Protein AF-A0A3R8THS5-F1 (afdb_monomer_lite)

Structure (mmCIF, N/CA/C/O backbone):
data_AF-A0A3R8THS5-F1
#
_entry.id   AF-A0A3R8THS5-F1
#
loop_
_atom_site.group_PDB
_atom_site.id
_atom_site.type_symbol
_atom_site.label_atom_id
_atom_site.label_alt_id
_atom_site.label_comp_id
_atom_site.label_asym_id
_atom_site.label_entity_id
_atom_site.label_seq_id
_atom_site.pdbx_PDB_ins_code
_atom_site.Cartn_x
_atom_site.Cartn_y
_atom_site.Cartn_z
_atom_site.occupancy
_atom_site.B_iso_or_equiv
_atom_site.auth_seq_id
_atom_site.auth_comp_id
_atom_site.auth_asym_id
_atom_site.auth_atom_id
_atom_site.pdbx_PDB_model_num
ATOM 1 N N . MET A 1 1 ? 4.948 14.367 -8.251 1.00 75.12 1 MET A N 1
ATOM 2 C CA . MET A 1 1 ? 4.072 13.869 -7.174 1.00 75.12 1 MET A CA 1
ATOM 3 C C . MET A 1 1 ? 3.277 15.047 -6.648 1.00 75.12 1 MET A C 1
ATOM 5 O O . MET A 1 1 ? 3.868 16.103 -6.444 1.00 75.12 1 MET A O 1
ATOM 9 N N . GLY A 1 2 ? 1.966 14.898 -6.484 1.00 84.50 2 GLY A N 1
ATOM 10 C CA . GLY A 1 2 ? 1.091 15.963 -5.989 1.00 84.50 2 GLY A CA 1
ATOM 11 C C . GLY A 1 2 ? 0.218 15.488 -4.833 1.00 84.50 2 GLY A C 1
ATOM 12 O O . GLY A 1 2 ? -0.309 14.379 -4.883 1.00 84.50 2 GLY A O 1
ATOM 13 N N . THR A 1 3 ? 0.039 16.334 -3.819 1.00 92.12 3 THR A N 1
ATOM 14 C CA . THR A 1 3 ? -0.911 16.104 -2.723 1.00 92.12 3 THR A CA 1
ATOM 15 C C . THR A 1 3 ? -2.164 16.939 -2.977 1.00 92.12 3 THR A C 1
ATOM 17 O O . THR A 1 3 ? -2.067 18.157 -3.118 1.00 92.12 3 THR A O 1
ATOM 20 N N . GLN A 1 4 ? -3.339 16.312 -3.008 1.00 93.44 4 GLN A N 1
ATOM 21 C CA . GLN A 1 4 ? -4.624 16.999 -3.184 1.00 93.44 4 GLN A CA 1
ATOM 22 C C . GLN A 1 4 ? -5.494 16.853 -1.936 1.00 93.44 4 GLN A C 1
ATOM 24 O O . GLN A 1 4 ? -5.476 15.814 -1.273 1.00 93.44 4 GLN A O 1
ATOM 29 N N . VAL A 1 5 ? -6.267 17.890 -1.610 1.00 95.19 5 VAL A N 1
ATOM 30 C CA . VAL A 1 5 ? -7.345 17.780 -0.618 1.00 95.19 5 VAL A CA 1
ATOM 31 C C . VAL A 1 5 ? -8.417 16.852 -1.179 1.00 95.19 5 VAL A C 1
ATOM 33 O O . VAL A 1 5 ? -8.785 16.981 -2.344 1.00 95.19 5 VAL A O 1
ATOM 36 N N . PHE A 1 6 ? -8.902 15.918 -0.366 1.00 95.62 6 PHE A N 1
ATOM 37 C CA . PHE A 1 6 ? -9.943 14.986 -0.778 1.00 95.62 6 PHE A CA 1
ATOM 38 C C . PHE A 1 6 ? -10.974 14.852 0.334 1.00 95.62 6 PHE A C 1
ATOM 40 O O . PHE A 1 6 ? -10.706 14.208 1.341 1.00 95.62 6 PHE A O 1
ATOM 47 N N . GLU A 1 7 ? -12.135 15.471 0.175 1.00 96.19 7 GLU A N 1
ATOM 48 C CA . GLU A 1 7 ? -13.221 15.361 1.147 1.00 96.19 7 GLU A CA 1
ATOM 49 C C . GLU A 1 7 ? -14.286 14.384 0.670 1.00 96.19 7 GLU A C 1
ATOM 51 O O . GLU A 1 7 ? -14.555 14.273 -0.529 1.00 96.19 7 GLU A O 1
ATOM 56 N N . PHE A 1 8 ? -14.911 13.693 1.613 1.00 96.25 8 PHE A N 1
ATOM 57 C CA . PHE A 1 8 ? -15.973 12.740 1.326 1.00 96.25 8 PHE A CA 1
ATOM 58 C C . PHE A 1 8 ? -16.891 12.577 2.528 1.00 96.25 8 PHE A C 1
ATOM 60 O O . PHE A 1 8 ? -16.524 12.917 3.647 1.00 96.25 8 PHE A O 1
ATOM 67 N N . ASP A 1 9 ? -18.086 12.056 2.292 1.00 95.00 9 ASP A N 1
ATOM 68 C CA . ASP A 1 9 ? -19.040 11.801 3.365 1.00 95.00 9 ASP A CA 1
ATOM 69 C C . ASP A 1 9 ? -18.759 10.419 3.976 1.00 95.00 9 ASP A C 1
ATOM 71 O O . ASP A 1 9 ? -18.585 9.430 3.252 1.00 95.00 9 ASP A O 1
ATOM 75 N N . GLY A 1 10 ? -18.677 10.380 5.303 1.00 89.25 10 GLY A N 1
ATOM 76 C CA . GLY A 1 10 ? -18.561 9.185 6.127 1.00 89.25 10 GLY A CA 1
ATOM 77 C C . GLY A 1 10 ? -19.866 8.395 6.181 1.00 89.25 10 GLY A C 1
ATOM 78 O O . GLY A 1 10 ? -20.860 8.730 5.530 1.00 89.25 10 GLY A O 1
ATOM 79 N N . ALA A 1 11 ? -19.863 7.305 6.944 1.00 79.44 11 ALA A N 1
ATOM 80 C CA . ALA A 1 11 ? -20.981 6.362 6.950 1.00 79.44 11 ALA A CA 1
ATOM 81 C C . ALA A 1 11 ? -22.287 6.932 7.536 1.00 79.44 11 ALA A C 1
ATOM 83 O O . ALA A 1 11 ? -23.365 6.479 7.155 1.00 79.44 11 ALA A O 1
ATOM 84 N N . GLU A 1 12 ? -22.193 7.937 8.403 1.00 80.69 12 GLU A N 1
ATOM 85 C CA . GLU A 1 12 ? -23.316 8.565 9.111 1.00 80.69 12 GLU A CA 1
ATOM 86 C C . GLU A 1 12 ? -23.582 10.001 8.610 1.00 80.69 12 GLU A C 1
ATOM 88 O O . GLU A 1 12 ? -24.321 10.765 9.226 1.00 80.69 12 GLU A O 1
ATOM 93 N N . GLY A 1 13 ? -23.012 10.376 7.455 1.00 82.19 13 GLY A N 1
ATOM 94 C CA . GLY A 1 13 ? -23.199 11.687 6.821 1.00 82.19 13 GLY A CA 1
ATOM 95 C C . GLY A 1 13 ? -22.235 12.785 7.288 1.00 82.19 13 GLY A C 1
ATOM 96 O O . GLY A 1 13 ? -22.280 13.896 6.762 1.00 82.19 13 GLY A O 1
ATOM 97 N N . GLN A 1 14 ? -21.339 12.481 8.225 1.00 89.12 14 GLN A N 1
ATOM 98 C CA . GLN A 1 14 ? -20.244 13.351 8.646 1.00 89.12 14 GLN A CA 1
ATOM 99 C C . GLN A 1 14 ? -19.266 13.612 7.497 1.00 89.12 14 GLN A C 1
ATOM 101 O O . GLN A 1 14 ? -18.911 12.708 6.742 1.00 89.12 14 GLN A O 1
ATOM 106 N N . ARG A 1 15 ? -18.777 14.844 7.366 1.00 94.00 15 ARG A N 1
ATOM 107 C CA . ARG A 1 15 ? -17.738 15.173 6.386 1.00 94.00 15 ARG A CA 1
ATOM 108 C C . ARG A 1 15 ? -16.366 14.720 6.879 1.00 94.00 15 ARG A C 1
ATOM 110 O O . ARG A 1 15 ? -15.899 15.200 7.908 1.00 94.00 15 ARG A O 1
ATOM 117 N N . LEU A 1 16 ? -15.700 13.859 6.118 1.00 93.38 16 LEU A N 1
ATOM 118 C CA . LEU A 1 16 ? -14.355 13.367 6.406 1.00 93.38 16 LEU A CA 1
ATOM 119 C C . LEU A 1 16 ? -13.303 14.039 5.525 1.00 93.38 16 LEU A C 1
ATOM 121 O O . LEU A 1 16 ? -13.487 14.225 4.317 1.00 93.38 16 LEU A O 1
ATOM 125 N N . ALA A 1 17 ? -12.176 14.387 6.141 1.00 93.75 17 ALA A N 1
ATOM 126 C CA . ALA A 1 17 ? -11.113 15.152 5.513 1.00 93.75 17 ALA A CA 1
ATOM 127 C C . ALA A 1 17 ? -9.909 14.272 5.156 1.00 93.75 17 ALA A C 1
ATOM 129 O O . ALA A 1 17 ? -9.152 13.816 6.012 1.00 93.75 17 ALA A O 1
ATOM 130 N N . GLY A 1 18 ? -9.658 14.119 3.860 1.00 94.50 18 GLY A N 1
ATOM 131 C CA . GLY A 1 18 ? -8.563 13.335 3.306 1.00 94.50 18 GLY A CA 1
ATOM 132 C C . GLY A 1 18 ? -7.492 14.128 2.562 1.00 94.50 18 GLY A C 1
ATOM 133 O O . GLY A 1 18 ? -7.590 15.331 2.275 1.00 94.50 18 GLY A O 1
ATOM 134 N N . ARG A 1 19 ? -6.420 13.406 2.250 1.00 95.31 19 ARG A N 1
ATOM 135 C CA . ARG A 1 19 ? -5.318 13.814 1.384 1.00 95.31 19 ARG A CA 1
ATOM 136 C C . ARG A 1 19 ? -5.025 12.680 0.411 1.00 95.31 19 ARG A C 1
ATOM 138 O O . ARG A 1 19 ? -4.746 11.559 0.830 1.00 95.31 19 ARG A O 1
ATOM 145 N N . LEU A 1 20 ? -5.092 12.991 -0.877 1.00 96.62 20 LEU A N 1
ATOM 146 C CA . LEU A 1 20 ? -4.788 12.062 -1.955 1.00 96.62 20 LEU A CA 1
ATOM 147 C C . LEU A 1 20 ? -3.403 12.380 -2.513 1.00 96.62 20 LEU A C 1
ATOM 149 O O . LEU A 1 20 ? -3.210 13.405 -3.170 1.00 96.62 20 LEU A O 1
ATOM 153 N N . GLU A 1 21 ? -2.445 11.508 -2.222 1.00 95.94 21 GLU A N 1
ATOM 154 C CA . GLU A 1 21 ? -1.113 11.536 -2.815 1.00 95.94 21 GLU A CA 1
ATOM 155 C C . GLU A 1 21 ? -1.185 10.902 -4.211 1.00 95.94 21 GLU A C 1
ATOM 157 O O . GLU A 1 21 ? -1.726 9.808 -4.385 1.00 95.94 21 GLU A O 1
ATOM 162 N N . THR A 1 22 ? -0.668 11.603 -5.219 1.00 92.44 22 THR A N 1
ATOM 163 C CA . THR A 1 22 ? -0.683 11.165 -6.621 1.00 92.44 22 THR A CA 1
ATOM 164 C C . THR A 1 22 ? 0.738 11.075 -7.182 1.00 92.44 22 THR A C 1
ATOM 166 O O . THR A 1 22 ? 1.523 12.017 -6.994 1.00 92.44 22 THR A O 1
ATOM 169 N N . PRO A 1 23 ? 1.087 9.972 -7.873 1.00 90.12 23 PRO A N 1
ATOM 170 C CA . PRO A 1 23 ? 2.376 9.831 -8.544 1.00 90.12 23 PRO A CA 1
ATOM 171 C C . PRO A 1 23 ? 2.573 10.886 -9.639 1.00 90.12 23 PRO A C 1
ATOM 173 O O . PRO A 1 23 ? 1.633 11.549 -10.072 1.00 90.12 23 PRO A O 1
ATOM 176 N N . SER A 1 24 ? 3.820 11.079 -10.081 1.00 81.25 24 SER A N 1
ATOM 177 C CA . SER A 1 24 ? 4.132 12.001 -11.190 1.00 81.25 24 SER A CA 1
ATOM 178 C C . SER A 1 24 ? 3.614 11.504 -12.549 1.00 81.25 24 SER A C 1
ATOM 180 O O . SER A 1 24 ? 3.371 12.320 -13.431 1.00 81.25 24 SER A O 1
ATOM 182 N N . GLY A 1 25 ? 3.465 10.187 -12.717 1.00 81.25 25 GLY A N 1
ATOM 183 C CA . GLY A 1 25 ? 2.897 9.544 -13.905 1.00 81.25 25 GLY A CA 1
ATOM 184 C C . GLY A 1 25 ? 1.557 8.856 -13.614 1.00 81.25 25 GLY A C 1
ATOM 185 O O . GLY A 1 25 ? 1.025 8.999 -12.511 1.00 81.25 25 GLY A O 1
ATOM 186 N N . PRO A 1 26 ? 1.001 8.102 -14.579 1.00 82.12 26 PRO A N 1
ATOM 187 C CA . PRO A 1 26 ? -0.208 7.314 -14.360 1.00 82.12 26 PRO A CA 1
ATOM 188 C C . PRO A 1 26 ? -0.026 6.342 -13.182 1.00 82.12 26 PRO A C 1
ATOM 190 O O . PRO A 1 26 ? 0.968 5.613 -13.161 1.00 82.12 26 PRO A O 1
ATOM 193 N N . PRO A 1 27 ? -0.947 6.314 -12.202 1.00 86.88 27 PRO A N 1
ATOM 194 C CA . PRO A 1 27 ? -0.834 5.402 -11.073 1.00 86.88 27 PRO A CA 1
ATOM 195 C C . PRO A 1 27 ? -1.004 3.944 -11.517 1.00 86.88 27 PRO A C 1
ATOM 197 O O . PRO A 1 27 ? -1.929 3.629 -12.266 1.00 86.88 27 PRO A O 1
ATOM 200 N N . SER A 1 28 ? -0.163 3.044 -10.999 1.00 84.12 28 SER A N 1
ATOM 201 C CA . SER A 1 28 ? -0.293 1.586 -11.187 1.00 84.12 28 SER A CA 1
ATOM 202 C C . SER A 1 28 ? -1.536 1.020 -10.483 1.00 84.12 28 SER A C 1
ATOM 204 O O . SER A 1 28 ? -2.087 -0.013 -10.869 1.00 84.12 28 SER A O 1
ATOM 206 N N . GLY A 1 29 ? -2.017 1.735 -9.468 1.00 91.06 29 GLY A N 1
ATOM 207 C CA . GLY A 1 29 ? -3.234 1.459 -8.726 1.00 91.06 29 GLY A CA 1
ATOM 208 C C . GLY A 1 29 ? -3.485 2.536 -7.675 1.00 91.06 29 GLY A C 1
ATOM 209 O O . GLY A 1 29 ? -2.673 3.443 -7.487 1.00 91.06 29 GLY A O 1
ATOM 210 N N . HIS A 1 30 ? -4.622 2.431 -6.991 1.00 96.44 30 HIS A N 1
ATOM 211 C CA . HIS A 1 30 ? -4.938 3.280 -5.846 1.00 96.44 30 HIS A CA 1
ATOM 212 C C . HIS A 1 30 ? -5.054 2.451 -4.567 1.00 96.44 30 HIS A C 1
ATOM 214 O O . HIS A 1 30 ? -5.493 1.296 -4.604 1.00 96.44 30 HIS A O 1
ATOM 220 N N . ALA A 1 31 ? -4.703 3.066 -3.443 1.00 97.69 31 ALA A N 1
ATOM 221 C CA . ALA A 1 31 ? -4.812 2.507 -2.111 1.00 97.69 31 ALA A CA 1
ATOM 222 C C . ALA A 1 31 ? -5.582 3.443 -1.175 1.00 97.69 31 ALA A C 1
ATOM 224 O O . ALA A 1 31 ? -5.485 4.668 -1.280 1.00 97.69 31 ALA A O 1
ATOM 225 N N . VAL A 1 32 ? -6.314 2.857 -0.228 1.00 98.06 32 VAL A N 1
ATOM 226 C CA . VAL A 1 32 ? -6.750 3.564 0.984 1.00 98.06 32 VAL A CA 1
ATOM 227 C C . VAL A 1 32 ? -5.778 3.209 2.096 1.00 98.06 32 VAL A C 1
ATOM 229 O O . VAL A 1 32 ? -5.516 2.027 2.319 1.00 98.06 32 VAL A O 1
ATOM 232 N N . PHE A 1 33 ? -5.261 4.223 2.785 1.00 97.25 33 PHE A N 1
ATOM 233 C CA . PHE A 1 33 ? -4.382 4.058 3.931 1.00 97.25 33 PHE A CA 1
ATOM 234 C C . PHE A 1 33 ? -5.059 4.553 5.216 1.00 97.25 33 PHE A C 1
ATOM 236 O O . PHE A 1 33 ? -5.195 5.757 5.437 1.00 97.25 33 PHE A O 1
ATOM 243 N N . ALA A 1 34 ? -5.470 3.600 6.052 1.00 94.25 34 ALA A N 1
ATOM 244 C CA . ALA A 1 34 ? -6.013 3.813 7.389 1.00 94.25 34 ALA A CA 1
ATOM 245 C C . ALA A 1 34 ? -4.874 3.898 8.421 1.00 94.25 34 ALA A C 1
ATOM 247 O O . ALA A 1 34 ? -4.152 2.923 8.634 1.00 94.25 34 ALA A O 1
ATOM 248 N N . HIS A 1 35 ? -4.688 5.057 9.050 1.00 86.31 35 HIS A N 1
ATOM 249 C CA . HIS A 1 35 ? -3.618 5.274 10.034 1.00 86.31 35 HIS A CA 1
ATOM 250 C C . HIS A 1 35 ? -4.013 4.832 11.459 1.00 86.31 35 HIS A C 1
ATOM 252 O O . HIS A 1 35 ? -5.103 4.303 11.674 1.00 86.31 35 HIS A O 1
ATOM 258 N N . CYS A 1 36 ? -3.125 5.057 12.437 1.00 72.75 36 CYS A N 1
ATOM 259 C CA . CYS A 1 36 ? -3.335 4.659 13.832 1.00 72.75 36 CYS A CA 1
ATOM 260 C C . CYS A 1 36 ? -4.495 5.409 14.521 1.00 72.75 36 CYS A C 1
ATOM 262 O O . CYS A 1 36 ? -4.813 6.536 14.145 1.00 72.75 36 CYS A O 1
ATOM 264 N N . PHE A 1 37 ? -5.089 4.785 15.545 1.00 58.41 37 PHE A N 1
ATOM 265 C CA . PHE A 1 37 ? -6.264 5.263 16.296 1.00 58.41 37 PHE A CA 1
ATOM 266 C C . PHE A 1 37 ? -6.086 6.632 16.964 1.00 58.41 37 PHE A C 1
ATOM 268 O O . PHE A 1 37 ? -6.987 7.459 16.929 1.00 58.41 37 PHE A O 1
ATOM 275 N N . SER A 1 38 ? -4.913 6.874 17.550 1.00 54.25 38 SER A N 1
ATOM 276 C CA . SER A 1 38 ? -4.548 8.146 18.187 1.00 54.25 38 SER A CA 1
ATOM 277 C C . SER A 1 38 ? -3.729 9.054 17.268 1.00 54.25 38 SER A C 1
ATOM 279 O O . SER A 1 38 ? -3.171 10.053 17.710 1.00 54.25 38 SER A O 1
ATOM 281 N N . CYS A 1 39 ? -3.558 8.654 16.010 1.00 61.59 39 CYS A N 1
ATOM 282 C CA . CYS A 1 39 ? -2.855 9.430 15.006 1.00 61.59 39 CYS A CA 1
ATOM 283 C C . CYS A 1 39 ? -3.878 10.219 14.210 1.00 61.59 39 CYS A C 1
ATOM 285 O O . CYS A 1 39 ? -5.024 9.809 14.073 1.00 61.59 39 CYS A O 1
ATOM 287 N N . SER A 1 40 ? -3.425 11.288 13.579 1.00 55.91 40 SER A N 1
ATOM 288 C CA . SER A 1 40 ? -4.154 11.910 12.485 1.00 55.91 40 SER A CA 1
ATOM 289 C C . SER A 1 40 ? -3.536 11.570 11.133 1.00 55.91 40 SER A C 1
ATOM 291 O O . SER A 1 40 ? -2.427 11.011 11.045 1.00 55.91 40 SER A O 1
ATOM 293 N N . LYS A 1 41 ? -4.184 12.010 10.048 1.00 50.81 41 LYS A N 1
ATOM 294 C CA . LYS A 1 41 ? -3.614 11.964 8.695 1.00 50.81 41 LYS A CA 1
ATOM 295 C C . LYS A 1 41 ? -2.289 12.712 8.608 1.00 50.81 41 LYS A C 1
ATOM 297 O O . LYS A 1 41 ? -1.548 12.503 7.647 1.00 50.81 41 LYS A O 1
ATOM 302 N N . SER A 1 42 ? -2.016 13.602 9.559 1.00 57.06 42 SER A N 1
ATOM 303 C CA . SER A 1 42 ? -0.807 14.414 9.660 1.00 57.06 42 SER A CA 1
ATOM 304 C C . SER A 1 42 ? 0.331 13.700 10.403 1.00 57.06 42 SER A C 1
ATOM 306 O O . SER A 1 42 ? 1.441 14.230 10.458 1.00 57.06 42 SER A O 1
ATOM 308 N N . SER A 1 43 ? 0.102 12.488 10.929 1.00 76.56 43 SER A N 1
ATOM 309 C CA . SER A 1 43 ? 1.153 11.690 11.568 1.00 76.56 43 SER A CA 1
ATOM 310 C C . SER A 1 43 ? 2.317 11.418 10.611 1.00 76.56 43 SER A C 1
ATOM 312 O O . SER A 1 43 ? 2.134 11.177 9.413 1.00 76.56 43 SER A O 1
ATOM 314 N N . ARG A 1 44 ? 3.546 11.452 11.147 1.00 81.19 44 ARG A N 1
ATOM 315 C CA . ARG A 1 44 ? 4.773 11.267 10.354 1.00 81.19 44 ARG A CA 1
ATOM 316 C C . ARG A 1 44 ? 4.747 9.951 9.583 1.00 81.19 44 ARG A C 1
ATOM 318 O O . ARG A 1 44 ? 5.023 9.967 8.388 1.00 81.19 44 ARG A O 1
ATOM 325 N N . ALA A 1 45 ? 4.337 8.864 10.238 1.00 80.44 45 ALA A N 1
ATOM 326 C CA . ALA A 1 45 ? 4.171 7.546 9.630 1.00 80.44 45 ALA A CA 1
ATOM 327 C C . ALA A 1 45 ? 3.240 7.600 8.410 1.00 80.44 45 ALA A C 1
ATOM 329 O O . ALA A 1 45 ? 3.630 7.236 7.300 1.00 80.44 45 ALA A O 1
ATOM 330 N N . ALA A 1 46 ? 2.023 8.129 8.600 1.00 86.00 46 ALA A N 1
ATOM 331 C CA . ALA A 1 46 ? 1.007 8.183 7.557 1.00 86.00 46 ALA A CA 1
ATOM 332 C C . ALA A 1 46 ? 1.465 9.030 6.365 1.00 86.00 46 ALA A C 1
ATOM 334 O O . ALA A 1 46 ? 1.318 8.625 5.210 1.00 86.00 46 ALA A O 1
ATOM 335 N N . VAL A 1 47 ? 2.060 10.197 6.630 1.00 88.62 47 VAL A N 1
ATOM 336 C CA . VAL A 1 47 ? 2.565 11.101 5.590 1.00 88.62 47 VAL A CA 1
ATOM 337 C C . VAL A 1 47 ? 3.762 10.498 4.856 1.00 88.62 47 VAL A C 1
ATOM 339 O O . VAL A 1 47 ? 3.817 10.574 3.631 1.00 88.62 47 VAL A O 1
ATOM 342 N N . TYR A 1 48 ? 4.726 9.912 5.564 1.00 91.12 48 TYR A N 1
ATOM 343 C CA . TYR A 1 48 ? 5.931 9.372 4.936 1.00 91.12 48 TYR A CA 1
ATOM 344 C C . TYR A 1 48 ? 5.632 8.126 4.113 1.00 91.12 48 TYR A C 1
ATOM 346 O O . TYR A 1 48 ? 6.046 8.075 2.958 1.00 91.12 48 TYR A O 1
ATOM 354 N N . VAL A 1 49 ? 4.859 7.179 4.648 1.00 93.38 49 VAL A N 1
ATOM 355 C CA . VAL A 1 49 ? 4.498 5.958 3.915 1.00 93.38 49 VAL A CA 1
ATOM 356 C C . VAL A 1 49 ? 3.614 6.292 2.710 1.00 93.38 49 VAL A C 1
ATOM 358 O O . VAL A 1 49 ? 3.891 5.812 1.616 1.00 93.38 49 VAL A O 1
ATOM 361 N N . SER A 1 50 ? 2.611 7.173 2.844 1.00 93.81 50 SER A N 1
ATOM 362 C CA . SER A 1 50 ? 1.754 7.553 1.701 1.00 93.81 50 SER A CA 1
ATOM 363 C C . SER A 1 50 ? 2.525 8.246 0.575 1.00 93.81 50 SER A C 1
ATOM 365 O O . SER A 1 50 ? 2.319 7.931 -0.596 1.00 93.81 50 SER A O 1
ATOM 367 N N . ARG A 1 51 ? 3.443 9.159 0.909 1.00 93.44 51 ARG A N 1
ATOM 368 C CA . ARG A 1 51 ? 4.292 9.829 -0.086 1.00 93.44 51 ARG A CA 1
ATOM 369 C C . ARG A 1 51 ? 5.301 8.882 -0.717 1.00 93.44 51 ARG A C 1
ATOM 371 O O . ARG A 1 51 ? 5.529 8.978 -1.916 1.00 93.44 51 ARG A O 1
ATOM 378 N N . ALA A 1 52 ? 5.890 7.980 0.063 1.00 93.19 52 ALA A N 1
ATOM 379 C CA . ALA A 1 52 ? 6.806 6.981 -0.468 1.00 93.19 52 ALA A CA 1
ATOM 380 C C . ALA A 1 52 ? 6.079 6.025 -1.429 1.00 93.19 52 ALA A C 1
ATOM 382 O O . ALA A 1 52 ? 6.541 5.829 -2.543 1.00 93.19 52 ALA A O 1
ATOM 383 N N . LEU A 1 53 ? 4.878 5.550 -1.087 1.00 94.81 53 LEU A N 1
ATOM 384 C CA . LEU A 1 53 ? 4.045 4.745 -1.994 1.00 94.81 53 LEU A CA 1
ATOM 385 C C . LEU A 1 53 ? 3.669 5.497 -3.281 1.00 94.81 53 LEU A C 1
ATOM 387 O O . LEU A 1 53 ? 3.671 4.914 -4.363 1.00 94.81 53 LEU A O 1
ATOM 391 N N . ALA A 1 54 ? 3.385 6.799 -3.185 1.00 93.81 54 ALA A N 1
ATOM 392 C CA . ALA A 1 54 ? 3.148 7.636 -4.359 1.00 93.81 54 ALA A CA 1
ATOM 393 C C . ALA A 1 54 ? 4.407 7.855 -5.208 1.00 93.81 54 ALA A C 1
ATOM 395 O O . ALA A 1 54 ? 4.292 8.007 -6.425 1.00 93.81 54 ALA A O 1
ATOM 396 N N . ALA A 1 55 ? 5.600 7.840 -4.612 1.00 90.75 55 ALA A N 1
ATOM 397 C CA . ALA A 1 55 ? 6.853 7.817 -5.363 1.00 90.75 55 ALA A CA 1
ATOM 398 C C . ALA A 1 55 ? 7.043 6.482 -6.109 1.00 90.75 55 ALA A C 1
ATOM 400 O O . ALA A 1 55 ? 7.501 6.499 -7.247 1.00 90.75 55 ALA A O 1
ATOM 401 N N . GLU A 1 56 ? 6.574 5.371 -5.532 1.00 91.81 56 GLU A N 1
ATOM 402 C CA . GLU A 1 56 ? 6.537 4.034 -6.152 1.00 91.81 56 GLU A CA 1
ATOM 403 C C . GLU A 1 56 ? 5.377 3.835 -7.157 1.00 91.81 56 GLU A C 1
ATOM 405 O O . GLU A 1 56 ? 5.115 2.729 -7.629 1.00 91.81 56 GLU A O 1
ATOM 410 N N . GLY A 1 57 ? 4.639 4.895 -7.505 1.00 91.31 57 GLY A N 1
ATOM 411 C CA . GLY A 1 57 ? 3.593 4.831 -8.531 1.00 91.31 57 GLY A CA 1
ATOM 412 C C . GLY A 1 57 ? 2.189 4.470 -8.031 1.00 91.31 57 GLY A C 1
ATOM 413 O O . GLY A 1 57 ? 1.282 4.343 -8.853 1.00 91.31 57 GLY A O 1
ATOM 414 N N . ILE A 1 58 ? 1.962 4.348 -6.720 1.00 94.50 58 ILE A N 1
ATOM 415 C CA . ILE A 1 58 ? 0.645 4.025 -6.145 1.00 94.50 58 ILE A CA 1
ATOM 416 C C . ILE A 1 58 ? -0.045 5.305 -5.661 1.00 94.50 58 ILE A C 1
ATOM 418 O O . ILE A 1 58 ? 0.469 6.017 -4.806 1.00 94.50 58 ILE A O 1
ATOM 422 N N . GLY A 1 59 ? -1.247 5.605 -6.157 1.00 96.44 59 GLY A N 1
ATOM 423 C CA . GLY A 1 59 ? -2.046 6.709 -5.612 1.00 96.44 59 GLY A CA 1
ATOM 424 C C . GLY A 1 59 ? -2.594 6.355 -4.227 1.00 96.44 59 GLY A C 1
ATOM 425 O O . GLY A 1 59 ? -3.225 5.315 -4.082 1.00 96.44 59 GLY A O 1
ATOM 426 N N . VAL A 1 60 ? -2.408 7.195 -3.208 1.00 97.75 60 VAL A N 1
ATOM 427 C CA . VAL A 1 60 ? -2.797 6.855 -1.823 1.00 97.75 60 VAL A CA 1
ATOM 428 C C . VAL A 1 60 ? -3.744 7.893 -1.239 1.00 97.75 60 VAL A C 1
ATOM 430 O O . VAL A 1 60 ? -3.374 9.056 -1.093 1.00 97.75 60 VAL A O 1
ATOM 433 N N . LEU A 1 61 ? -4.950 7.468 -0.850 1.00 97.69 61 LEU A N 1
ATOM 434 C CA . LEU A 1 61 ? -5.843 8.261 -0.005 1.00 97.69 61 LEU A CA 1
ATOM 435 C C . LEU A 1 61 ? -5.581 7.939 1.466 1.00 97.69 61 LEU A C 1
ATOM 437 O O . LEU A 1 61 ? -5.874 6.834 1.917 1.00 97.69 61 LEU A O 1
ATOM 441 N N . ARG A 1 62 ? -5.107 8.930 2.218 1.00 95.25 62 ARG A N 1
ATOM 442 C CA . ARG A 1 62 ? -5.144 8.942 3.689 1.00 95.25 62 ARG A CA 1
ATOM 443 C C . ARG A 1 62 ? -6.219 9.916 4.160 1.00 95.25 62 ARG A C 1
ATOM 445 O O . ARG A 1 62 ? -6.464 10.919 3.490 1.00 95.25 62 ARG A O 1
ATOM 452 N N . PHE A 1 63 ? -6.851 9.652 5.291 1.00 93.62 63 PHE A N 1
ATOM 453 C CA . PHE A 1 63 ? -7.956 10.466 5.798 1.00 93.62 63 PHE A CA 1
ATOM 454 C C . PHE A 1 63 ? -7.987 10.458 7.318 1.00 93.62 63 PHE A C 1
ATOM 456 O O . PHE A 1 63 ? -7.507 9.498 7.905 1.00 93.62 63 PHE A O 1
ATOM 463 N N . ASP A 1 64 ? -8.538 11.516 7.914 1.00 89.00 64 ASP A N 1
ATOM 464 C CA . ASP A 1 64 ? -8.846 11.535 9.343 1.00 89.00 64 ASP A CA 1
ATOM 465 C C . ASP A 1 64 ? -10.150 10.770 9.583 1.00 89.00 64 ASP A C 1
ATOM 467 O O . ASP A 1 64 ? -11.155 11.043 8.916 1.00 89.00 64 ASP A O 1
ATOM 471 N N . PHE A 1 65 ? -10.158 9.841 10.537 1.00 86.75 65 PHE A N 1
ATOM 472 C CA . PHE A 1 65 ? -11.396 9.203 10.989 1.00 86.75 65 PHE A CA 1
ATOM 473 C C . PHE A 1 65 ? -12.373 10.220 11.586 1.00 86.75 65 PHE A C 1
ATOM 475 O O . PHE A 1 65 ? -11.997 11.340 11.939 1.00 86.75 65 PHE A O 1
ATOM 482 N N . THR A 1 66 ? -13.636 9.822 11.701 1.00 82.94 66 THR A N 1
ATOM 483 C CA . THR A 1 66 ? -14.676 10.604 12.381 1.00 82.94 66 THR A CA 1
ATOM 484 C C . THR A 1 66 ? -14.194 11.115 13.743 1.00 82.94 66 THR A C 1
ATOM 486 O O . THR A 1 66 ? -13.609 10.366 14.531 1.00 82.94 66 THR A O 1
ATOM 489 N N . GLY A 1 67 ? -14.413 12.406 14.006 1.00 76.88 67 GLY A N 1
ATOM 490 C CA . GLY A 1 67 ? -14.006 13.061 15.251 1.00 76.88 67 GLY A CA 1
ATOM 491 C C . GLY A 1 67 ? -12.522 13.435 15.364 1.00 76.88 67 GLY A C 1
ATOM 492 O O . GLY A 1 67 ? -12.125 14.002 16.380 1.00 76.88 67 GLY A O 1
ATOM 493 N N . LEU A 1 68 ? -11.689 13.159 14.351 1.00 77.44 68 LEU A N 1
ATOM 494 C CA . LEU A 1 68 ? -10.269 13.529 14.347 1.00 77.44 68 LEU A CA 1
ATOM 495 C C . LEU A 1 68 ? -9.966 14.743 13.459 1.00 77.44 68 LEU A C 1
ATOM 497 O O . LEU A 1 68 ? -10.383 14.815 12.306 1.00 77.44 68 LEU A O 1
ATOM 501 N N . GLU A 1 69 ? -9.145 15.658 13.985 1.00 80.12 69 GLU A N 1
ATOM 502 C CA . GLU A 1 69 ? -8.637 16.870 13.319 1.00 80.12 69 GLU A CA 1
ATOM 503 C C . GLU A 1 69 ? -9.684 17.633 12.488 1.00 80.12 69 GLU A C 1
ATOM 505 O O . GLU A 1 69 ? -10.411 18.471 13.014 1.00 80.12 69 GLU A O 1
ATOM 510 N N . GLN A 1 70 ? -9.691 17.415 11.168 1.00 79.25 70 GLN A N 1
ATOM 511 C CA . GLN A 1 70 ? -10.513 18.158 10.211 1.00 79.25 70 GLN A CA 1
ATOM 512 C C . GLN A 1 70 ? -11.763 17.382 9.778 1.00 79.25 70 GLN A C 1
ATOM 514 O O . GLN A 1 70 ? -12.535 17.893 8.967 1.00 79.25 70 GLN A O 1
ATOM 519 N N . SER A 1 71 ? -11.945 16.157 10.269 1.00 80.44 71 SER A N 1
ATOM 520 C CA . SER A 1 71 ? -13.161 15.377 10.072 1.00 80.44 71 SER A CA 1
ATOM 521 C C . SER A 1 71 ? -14.222 15.776 11.092 1.00 80.44 71 SER A C 1
ATOM 523 O O . SER A 1 71 ? -13.932 16.005 12.263 1.00 80.44 71 SER A O 1
ATOM 525 N N . GLN A 1 72 ? -15.469 15.862 10.636 1.00 80.62 72 GLN A N 1
ATOM 526 C CA . GLN A 1 72 ? -16.620 16.135 11.492 1.00 80.62 72 GLN A CA 1
ATOM 527 C C . GLN A 1 72 ? -16.903 14.964 12.448 1.00 80.62 72 GLN A C 1
ATOM 529 O O . GLN A 1 72 ? -16.435 13.843 12.240 1.00 80.62 72 GLN A O 1
ATOM 534 N N . GLY A 1 73 ? -17.708 15.238 13.477 1.00 79.50 73 GLY A N 1
ATOM 535 C CA . GLY A 1 73 ? -18.024 14.314 14.568 1.00 79.50 73 GLY A CA 1
ATOM 536 C C . GLY A 1 73 ? -17.287 14.670 15.860 1.00 79.50 73 GLY A C 1
ATOM 537 O O . GLY A 1 73 ? -16.448 15.569 15.874 1.00 79.50 73 GLY A O 1
ATOM 538 N N . ASP A 1 74 ? -17.619 13.966 16.938 1.00 78.00 74 ASP A N 1
ATOM 539 C CA . ASP A 1 74 ? -16.893 14.014 18.209 1.00 78.00 74 ASP A CA 1
ATOM 540 C C . ASP A 1 74 ? -16.122 12.701 18.374 1.00 78.00 74 ASP A C 1
ATOM 542 O O . ASP A 1 74 ? -16.705 11.623 18.261 1.00 78.00 74 ASP A O 1
ATOM 546 N N . PHE A 1 75 ? -14.815 12.781 18.645 1.00 79.44 75 PHE A N 1
ATOM 547 C CA . PHE A 1 75 ? -13.992 11.598 18.904 1.00 79.44 75 PHE A CA 1
ATOM 548 C C . PHE A 1 75 ? -14.536 10.768 20.067 1.00 79.44 75 PHE A C 1
ATOM 550 O O . PHE A 1 75 ? -14.409 9.546 20.070 1.00 79.44 75 PHE A O 1
ATOM 557 N N . ALA A 1 76 ? -15.148 11.419 21.055 1.00 80.38 76 ALA A N 1
ATOM 558 C CA . ALA A 1 76 ? -15.685 10.731 22.216 1.00 80.38 76 ALA A CA 1
ATOM 559 C C . ALA A 1 76 ? -16.860 9.795 21.871 1.00 80.38 76 ALA A C 1
ATOM 561 O O . ALA A 1 76 ? -17.123 8.852 22.618 1.00 80.38 76 ALA A O 1
ATOM 562 N N . ASP A 1 77 ? -17.527 10.021 20.734 1.00 80.75 77 ASP A N 1
ATOM 563 C CA . ASP A 1 77 ? -18.581 9.157 20.188 1.00 80.75 77 ASP A CA 1
ATOM 564 C C . ASP A 1 77 ? -18.059 8.153 19.146 1.00 80.75 77 ASP A C 1
ATOM 566 O O . ASP A 1 77 ? -18.816 7.322 18.641 1.00 80.75 77 ASP A O 1
ATOM 570 N N . SER A 1 78 ? -16.764 8.189 18.822 1.00 81.69 78 SER A N 1
ATOM 571 C CA . SER A 1 78 ? -16.175 7.302 17.823 1.00 81.69 78 SER A CA 1
ATOM 572 C C . SER A 1 78 ? -16.065 5.860 18.328 1.00 81.69 78 SER A C 1
ATOM 574 O O . SER A 1 78 ? -15.671 5.580 19.460 1.00 81.69 78 SER A O 1
ATOM 576 N N . THR A 1 79 ? -16.367 4.916 17.437 1.00 89.88 79 THR A N 1
ATOM 577 C CA . THR A 1 79 ? -16.264 3.467 17.667 1.00 89.88 79 THR A CA 1
ATOM 578 C C . THR A 1 79 ? -15.290 2.826 16.674 1.00 89.88 79 THR A C 1
ATOM 580 O O . THR A 1 79 ? -14.967 3.399 15.624 1.00 89.88 79 THR A O 1
ATOM 583 N N . PHE A 1 80 ? -14.810 1.615 16.966 1.00 91.50 80 PHE A N 1
ATOM 584 C CA . PHE A 1 80 ? -14.029 0.851 15.992 1.00 91.50 80 PHE A CA 1
ATOM 585 C C . PHE A 1 80 ? -14.893 0.459 14.787 1.00 91.50 80 PHE A C 1
ATOM 587 O O . PHE A 1 80 ? -14.450 0.587 13.647 1.00 91.50 80 PHE A O 1
ATOM 594 N N . SER A 1 81 ? -16.148 0.069 15.012 1.00 93.56 81 SER A N 1
ATOM 595 C CA . SER A 1 81 ? -17.145 -0.151 13.959 1.00 93.56 81 SER A CA 1
ATOM 596 C C . SER A 1 81 ? -17.316 1.078 13.060 1.00 93.56 81 SER A C 1
ATOM 598 O O . SER A 1 81 ? -17.331 0.940 11.835 1.00 93.56 81 SER A O 1
ATOM 600 N N . GLY A 1 82 ? -17.358 2.280 13.644 1.00 92.12 82 GLY A N 1
ATOM 601 C CA . GLY A 1 82 ? -17.355 3.546 12.907 1.00 92.12 82 GLY A CA 1
ATOM 602 C C . GLY A 1 82 ? -16.097 3.719 12.054 1.00 92.12 82 GLY A C 1
ATOM 603 O O . GLY A 1 82 ? -16.184 4.025 10.869 1.00 92.12 82 GLY A O 1
ATOM 604 N N . SER A 1 83 ? -14.925 3.392 12.604 1.00 92.06 83 SER A N 1
ATOM 605 C CA . SER A 1 83 ? -13.658 3.428 11.859 1.00 92.06 83 SER A CA 1
ATOM 606 C C . SER A 1 83 ? -13.653 2.454 10.670 1.00 92.06 83 SER A C 1
ATOM 608 O O . SER A 1 83 ? -13.210 2.797 9.573 1.00 92.06 83 SER A O 1
ATOM 610 N N . VAL A 1 84 ? -14.203 1.248 10.834 1.00 95.69 84 VAL A N 1
ATOM 611 C CA . VAL A 1 84 ? -14.400 0.294 9.727 1.00 95.69 84 VAL A CA 1
ATOM 612 C C . VAL A 1 84 ? -15.318 0.890 8.657 1.00 95.69 84 VAL A C 1
ATOM 614 O O . VAL A 1 84 ? -15.029 0.788 7.460 1.00 95.69 84 VAL A O 1
ATOM 617 N N . ALA A 1 85 ? -16.407 1.536 9.072 1.00 95.88 85 ALA A N 1
ATOM 618 C CA . ALA A 1 85 ? -17.353 2.173 8.168 1.00 95.88 85 ALA A CA 1
ATOM 619 C C . ALA A 1 85 ? -16.715 3.344 7.393 1.00 95.88 85 ALA A C 1
ATOM 621 O O . ALA A 1 85 ? -16.949 3.478 6.188 1.00 95.88 85 ALA A O 1
ATOM 622 N N . ASP A 1 86 ? -15.831 4.112 8.030 1.00 95.06 86 ASP A N 1
ATOM 623 C CA . ASP A 1 86 ? -15.074 5.197 7.401 1.00 95.06 86 ASP A CA 1
ATOM 624 C C . ASP A 1 86 ? -14.075 4.681 6.352 1.00 95.06 86 ASP A C 1
ATOM 626 O O . ASP A 1 86 ? -13.983 5.249 5.261 1.00 95.06 86 ASP A O 1
ATOM 630 N N . VAL A 1 87 ? -13.389 3.554 6.601 1.00 96.94 87 VAL A N 1
ATOM 631 C CA . VAL A 1 87 ? -12.547 2.891 5.579 1.00 96.94 87 VAL A CA 1
ATOM 632 C C . VAL A 1 87 ? -13.385 2.508 4.356 1.00 96.94 87 VAL A C 1
ATOM 634 O O . VAL A 1 87 ? -12.982 2.734 3.209 1.00 96.94 87 VAL A O 1
ATOM 637 N N . VAL A 1 88 ? -14.575 1.945 4.584 1.00 97.69 88 VAL A N 1
ATOM 638 C CA . VAL A 1 88 ? -15.505 1.587 3.506 1.00 97.69 88 VAL A CA 1
ATOM 639 C C . VAL A 1 88 ? -15.976 2.834 2.749 1.00 97.69 88 VAL A C 1
ATOM 641 O O . VAL A 1 88 ? -16.045 2.808 1.514 1.00 97.69 88 VAL A O 1
ATOM 644 N N . ALA A 1 89 ? -16.275 3.927 3.454 1.00 97.25 89 ALA A N 1
ATOM 645 C CA . ALA A 1 89 ? -16.670 5.202 2.864 1.00 97.25 89 ALA A CA 1
ATOM 646 C C . ALA A 1 89 ? -15.546 5.802 2.003 1.00 97.25 89 ALA A C 1
ATOM 648 O O . ALA A 1 89 ? -15.791 6.147 0.844 1.00 97.25 89 ALA A O 1
ATOM 649 N N . ALA A 1 90 ? -14.306 5.812 2.499 1.00 97.25 90 ALA A N 1
ATOM 650 C CA . ALA A 1 90 ? -13.130 6.288 1.774 1.00 97.25 90 ALA A CA 1
ATOM 651 C C . ALA A 1 90 ? -12.908 5.506 0.467 1.00 97.25 90 ALA A C 1
ATOM 653 O O . ALA A 1 90 ? -12.731 6.091 -0.607 1.00 97.25 90 ALA A O 1
ATOM 654 N N . ALA A 1 91 ? -13.001 4.173 0.521 1.00 97.81 91 ALA A N 1
ATOM 655 C CA . ALA A 1 91 ? -12.855 3.327 -0.661 1.00 97.81 91 ALA A CA 1
ATOM 656 C C . ALA A 1 91 ? -13.970 3.559 -1.697 1.00 97.81 91 ALA A C 1
ATOM 658 O O . ALA A 1 91 ? -13.716 3.600 -2.907 1.00 97.81 91 ALA A O 1
ATOM 659 N N . LYS A 1 92 ? -15.215 3.750 -1.239 1.00 97.00 92 LYS A N 1
ATOM 660 C CA . LYS A 1 92 ? -16.349 4.103 -2.108 1.00 97.00 92 LYS A CA 1
ATOM 661 C C . LYS A 1 92 ? -16.180 5.497 -2.718 1.00 97.00 92 LYS A C 1
ATOM 663 O O . LYS A 1 92 ? -16.481 5.666 -3.899 1.00 97.00 92 LYS A O 1
ATOM 668 N N . ALA A 1 93 ? -15.686 6.472 -1.960 1.00 97.00 93 ALA A N 1
ATOM 669 C CA . ALA A 1 93 ? -15.448 7.829 -2.439 1.00 97.00 93 ALA A CA 1
ATOM 670 C C . ALA A 1 93 ? -14.379 7.866 -3.541 1.00 97.00 93 ALA A C 1
ATOM 672 O O . ALA A 1 93 ? -14.614 8.447 -4.601 1.00 97.00 93 ALA A O 1
ATOM 673 N N . LEU A 1 94 ? -13.263 7.152 -3.358 1.00 96.69 94 LEU A N 1
ATOM 674 C CA . LEU A 1 94 ? -12.251 6.971 -4.402 1.00 96.69 94 LEU A CA 1
ATOM 675 C C . LEU A 1 94 ? -12.824 6.332 -5.674 1.00 96.69 94 LEU A C 1
ATOM 677 O O . LEU A 1 94 ? -12.544 6.779 -6.787 1.00 96.69 94 LEU A O 1
ATOM 681 N N . ARG A 1 95 ? -13.672 5.307 -5.532 1.00 96.56 95 ARG A N 1
ATOM 682 C CA . ARG A 1 95 ? -14.341 4.678 -6.679 1.00 96.56 95 ARG A CA 1
ATOM 683 C C . ARG A 1 95 ? -15.225 5.656 -7.452 1.00 96.56 95 ARG A C 1
ATOM 685 O O . ARG A 1 95 ? -15.190 5.629 -8.679 1.00 96.56 95 ARG A O 1
ATOM 692 N N . LYS A 1 96 ? -15.995 6.509 -6.766 1.00 96.06 96 LYS A N 1
ATOM 693 C CA . LYS A 1 96 ? -16.897 7.486 -7.409 1.00 96.06 96 LYS A CA 1
ATOM 694 C C . LYS A 1 96 ? -16.158 8.444 -8.349 1.00 96.06 96 LYS A C 1
ATOM 696 O O . LYS A 1 96 ? -16.726 8.849 -9.353 1.00 96.06 96 LYS A O 1
ATOM 701 N N . VAL A 1 97 ? -14.895 8.760 -8.057 1.00 95.69 97 VAL A N 1
ATOM 702 C CA . VAL A 1 97 ? -14.054 9.640 -8.890 1.00 95.69 97 VAL A CA 1
ATOM 703 C C . VAL A 1 97 ? -13.173 8.874 -9.890 1.00 95.69 97 VAL A C 1
ATOM 705 O O . VAL A 1 97 ? -12.178 9.408 -10.375 1.00 95.69 97 VAL A O 1
ATOM 708 N N . GLY A 1 98 ? -13.495 7.608 -10.179 1.00 94.31 98 GLY A N 1
ATOM 709 C CA . GLY A 1 98 ? -12.756 6.781 -11.142 1.00 94.31 98 GLY A CA 1
ATOM 710 C C . GLY A 1 98 ? 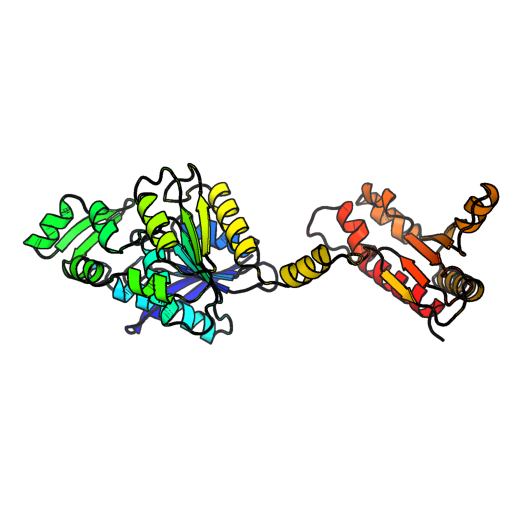-11.401 6.271 -10.638 1.00 94.31 98 GLY A C 1
ATOM 711 O O . GLY A 1 98 ? -10.582 5.820 -11.431 1.00 94.31 98 GLY A O 1
ATOM 712 N N . ARG A 1 99 ? -11.148 6.328 -9.325 1.00 95.12 99 ARG A N 1
ATOM 713 C CA . ARG A 1 99 ? -9.874 5.949 -8.688 1.00 95.12 99 ARG A CA 1
ATOM 714 C C . ARG A 1 99 ? -10.052 4.788 -7.712 1.00 95.12 99 ARG A C 1
ATOM 716 O O . ARG A 1 99 ? -9.511 4.809 -6.612 1.00 95.12 99 ARG A O 1
ATOM 723 N N . ALA A 1 100 ? -10.868 3.799 -8.083 1.00 95.25 100 ALA A N 1
ATOM 724 C CA . ALA A 1 100 ? -11.219 2.683 -7.205 1.00 95.25 100 ALA A CA 1
ATOM 725 C C . ALA A 1 100 ? -9.958 2.009 -6.620 1.00 95.25 100 ALA A C 1
ATOM 727 O O . ALA A 1 100 ? -9.060 1.649 -7.387 1.00 95.25 100 ALA A O 1
ATOM 728 N N . PRO A 1 101 ? -9.873 1.835 -5.288 1.00 96.75 101 PRO A N 1
ATOM 729 C CA . PRO A 1 101 ? -8.689 1.258 -4.679 1.00 96.75 101 PRO A CA 1
ATOM 730 C C . PRO A 1 101 ? -8.636 -0.249 -4.929 1.00 96.75 101 PRO A C 1
ATOM 732 O O . PRO A 1 101 ? -9.639 -0.946 -4.763 1.00 96.75 101 PRO A O 1
ATOM 735 N N . ARG A 1 102 ? -7.448 -0.738 -5.290 1.00 95.69 102 ARG A N 1
ATOM 736 C CA . ARG A 1 102 ? -7.130 -2.174 -5.384 1.00 95.69 102 ARG A CA 1
ATOM 737 C C . ARG A 1 102 ? -6.461 -2.682 -4.106 1.00 95.69 102 ARG A C 1
ATOM 739 O O . ARG A 1 102 ? -6.514 -3.874 -3.823 1.00 95.69 102 ARG A O 1
ATOM 746 N N . LEU A 1 103 ? -5.887 -1.770 -3.323 1.00 97.25 103 LEU A N 1
ATOM 747 C CA . LEU A 1 103 ? -5.111 -2.059 -2.125 1.00 97.25 103 LEU A CA 1
ATOM 748 C C . LEU A 1 103 ? -5.725 -1.366 -0.900 1.00 97.25 103 LEU A C 1
ATOM 750 O O . LEU A 1 103 ? -6.111 -0.196 -0.961 1.00 97.25 103 LEU A O 1
ATOM 754 N N . LEU A 1 104 ? -5.791 -2.077 0.222 1.00 98.44 104 LEU A N 1
ATOM 755 C CA . LEU A 1 104 ? -6.008 -1.474 1.537 1.00 98.44 104 LEU A CA 1
ATOM 756 C C . LEU A 1 104 ? -4.734 -1.603 2.357 1.00 98.44 104 LEU A C 1
ATOM 758 O O . LEU A 1 104 ? -4.144 -2.678 2.417 1.00 98.44 104 LEU A O 1
ATOM 762 N N . ILE A 1 105 ? -4.336 -0.516 3.002 1.00 98.31 105 ILE A N 1
ATOM 763 C CA . ILE A 1 105 ? -3.186 -0.475 3.898 1.00 98.31 105 ILE A CA 1
ATOM 764 C C . ILE A 1 105 ? -3.694 0.037 5.234 1.00 98.31 105 ILE A C 1
ATOM 766 O O . ILE A 1 105 ? -4.410 1.038 5.280 1.00 98.31 105 ILE A O 1
ATOM 770 N N . GLY A 1 106 ? -3.345 -0.639 6.318 1.00 96.94 106 GLY A N 1
ATOM 771 C CA . GLY A 1 106 ? -3.711 -0.207 7.657 1.00 96.94 106 GLY A CA 1
ATOM 772 C C . GLY A 1 106 ? -2.520 -0.242 8.597 1.00 96.94 106 GLY A C 1
ATOM 773 O O . GLY A 1 106 ? -1.745 -1.195 8.569 1.00 96.94 106 GLY A O 1
ATOM 774 N N . HIS A 1 107 ? -2.372 0.791 9.423 1.00 95.19 107 HIS A N 1
ATOM 775 C CA . HIS A 1 107 ? -1.332 0.881 10.447 1.00 95.19 107 HIS A CA 1
ATOM 776 C C . HIS A 1 107 ? -1.934 0.842 11.851 1.00 95.19 107 HIS A C 1
ATOM 778 O O . HIS A 1 107 ? -2.919 1.537 12.112 1.00 95.19 107 HIS A O 1
ATOM 784 N N . SER A 1 108 ? -1.346 0.051 12.755 1.00 92.31 108 SER A N 1
ATOM 785 C CA . SER A 1 108 ? -1.841 -0.127 14.126 1.00 92.31 108 SER A CA 1
ATOM 786 C C . SER A 1 108 ? -3.322 -0.533 14.116 1.00 92.31 108 SER A C 1
ATOM 788 O O . SER A 1 108 ? -3.695 -1.423 13.351 1.00 92.31 108 SER A O 1
ATOM 790 N N . LEU A 1 109 ? -4.202 0.123 14.882 1.00 92.50 109 LEU A N 1
ATOM 791 C CA . LEU A 1 109 ? -5.647 -0.154 14.841 1.00 92.50 109 LEU A CA 1
ATOM 792 C C . LEU A 1 109 ? -6.266 0.004 13.437 1.00 92.50 109 LEU A C 1
ATOM 794 O O . LEU A 1 109 ? -7.215 -0.702 13.098 1.00 92.50 109 LEU A O 1
ATOM 798 N N . GLY A 1 110 ? -5.705 0.870 12.587 1.00 94.19 110 GLY A N 1
ATOM 799 C CA . GLY A 1 110 ? -6.103 0.985 11.184 1.00 94.19 110 GLY A CA 1
ATOM 800 C C . GLY A 1 110 ? -5.888 -0.315 10.401 1.00 94.19 110 GLY A C 1
ATOM 801 O O . GLY A 1 110 ? -6.648 -0.604 9.480 1.00 94.19 110 GLY A O 1
ATOM 802 N N . GLY A 1 111 ? -4.908 -1.136 10.796 1.00 96.25 111 GLY A N 1
ATOM 803 C CA . GLY A 1 111 ? -4.687 -2.500 10.300 1.00 96.25 111 GLY A CA 1
ATOM 804 C C . GLY A 1 111 ? -5.876 -3.419 10.575 1.00 96.25 111 GLY A C 1
ATOM 805 O O . GLY A 1 111 ? -6.440 -4.011 9.653 1.00 96.25 111 GLY A O 1
ATOM 806 N N . ALA A 1 112 ? -6.336 -3.454 11.824 1.00 96.75 112 ALA A N 1
ATOM 807 C CA . ALA A 1 112 ? -7.536 -4.196 12.195 1.00 96.75 112 ALA A CA 1
ATOM 808 C C . ALA A 1 112 ? -8.785 -3.649 11.475 1.00 96.75 112 ALA A C 1
ATOM 810 O O . ALA A 1 112 ? -9.650 -4.421 11.048 1.00 96.75 112 ALA A O 1
ATOM 811 N N . ALA A 1 113 ? -8.870 -2.327 11.279 1.00 96.50 113 ALA A N 1
ATOM 812 C CA . ALA A 1 113 ? -9.977 -1.699 10.563 1.00 96.50 113 ALA A CA 1
ATOM 813 C C . ALA A 1 113 ? -10.019 -2.107 9.079 1.00 96.50 113 ALA A C 1
ATOM 815 O O . ALA A 1 113 ? -11.089 -2.455 8.574 1.00 96.50 113 ALA A O 1
ATOM 816 N N . VAL A 1 114 ? -8.878 -2.132 8.373 1.00 97.75 114 VAL A N 1
ATOM 817 C CA . VAL A 1 114 ? -8.853 -2.571 6.964 1.00 97.75 114 VAL A CA 1
ATOM 818 C C . VAL A 1 114 ? -9.143 -4.059 6.810 1.00 97.75 114 VAL A C 1
ATOM 820 O O . VAL A 1 114 ? -9.838 -4.427 5.863 1.00 97.75 114 VAL A O 1
ATOM 823 N N . LEU A 1 115 ? -8.696 -4.904 7.746 1.00 97.75 115 LEU A N 1
ATOM 824 C CA . LEU A 1 115 ? -9.053 -6.328 7.773 1.00 97.75 115 LEU A CA 1
ATOM 825 C C . LEU A 1 115 ? -10.570 -6.510 7.924 1.00 97.75 115 LEU A C 1
ATOM 827 O O . LEU A 1 115 ? -11.192 -7.245 7.154 1.00 97.75 115 LEU A O 1
ATOM 831 N N . ALA A 1 116 ? -11.188 -5.767 8.845 1.00 96.69 116 ALA A N 1
ATOM 832 C CA . ALA A 1 116 ? -12.633 -5.784 9.051 1.00 96.69 116 ALA A CA 1
ATOM 833 C C . ALA A 1 116 ? -13.435 -5.196 7.874 1.00 96.69 116 ALA A C 1
ATOM 835 O O . ALA A 1 116 ? -14.550 -5.655 7.606 1.00 96.69 116 ALA A O 1
ATOM 836 N N . ALA A 1 117 ? -12.891 -4.197 7.175 1.00 97.12 117 ALA A N 1
ATOM 837 C CA . ALA A 1 117 ? -13.541 -3.529 6.048 1.00 97.12 117 ALA A CA 1
ATOM 838 C C . ALA A 1 117 ? -13.431 -4.318 4.735 1.00 97.12 117 ALA A C 1
ATOM 840 O O . ALA A 1 117 ? -14.331 -4.245 3.893 1.00 97.12 117 ALA A O 1
ATOM 841 N N . ALA A 1 118 ? -12.345 -5.074 4.541 1.00 96.50 118 ALA A N 1
ATOM 842 C CA . ALA A 1 118 ? -12.016 -5.704 3.266 1.00 96.50 118 ALA A CA 1
ATOM 843 C C . ALA A 1 118 ? -13.169 -6.560 2.719 1.00 96.50 118 ALA A C 1
ATOM 845 O O . ALA A 1 118 ? -13.541 -6.428 1.551 1.00 96.50 118 ALA A O 1
ATOM 846 N N . GLY A 1 119 ? -13.803 -7.392 3.553 1.00 92.69 119 GLY A N 1
ATOM 847 C CA . GLY A 1 119 ? -14.938 -8.244 3.162 1.00 92.69 119 GLY A CA 1
ATOM 848 C C . GLY A 1 119 ? -16.128 -7.490 2.543 1.00 92.69 119 GLY A C 1
ATOM 849 O O . GLY A 1 119 ? -16.863 -8.053 1.737 1.00 92.69 119 GLY A O 1
ATOM 850 N N . GLN A 1 120 ? -16.280 -6.198 2.841 1.00 94.94 120 GLN A N 1
ATOM 851 C CA . GLN A 1 120 ? -17.383 -5.355 2.365 1.00 94.94 120 GLN A CA 1
ATOM 852 C C . GLN A 1 120 ? -17.078 -4.655 1.028 1.00 94.94 120 GLN A C 1
ATOM 854 O O . GLN A 1 120 ? -17.959 -4.053 0.406 1.00 94.94 120 GLN A O 1
ATOM 859 N N . LEU A 1 121 ? -15.824 -4.705 0.571 1.00 95.12 121 LEU A N 1
ATOM 860 C CA . LEU A 1 121 ? -15.334 -3.934 -0.566 1.00 95.12 121 LEU A CA 1
ATOM 861 C C . LEU A 1 121 ? -15.059 -4.830 -1.776 1.00 95.12 121 LEU A C 1
ATOM 863 O O . LEU A 1 121 ? -13.996 -5.435 -1.917 1.00 95.12 121 LEU A O 1
ATOM 867 N N . LYS A 1 122 ? -16.007 -4.860 -2.719 1.00 89.75 122 LYS A N 1
ATOM 868 C CA . LYS A 1 122 ? -15.769 -5.431 -4.057 1.00 89.75 122 LYS A CA 1
ATOM 869 C C . LYS A 1 122 ? -14.614 -4.688 -4.736 1.00 89.75 122 LYS A C 1
ATOM 871 O O . LYS A 1 122 ? -14.545 -3.471 -4.600 1.00 89.75 122 LYS A O 1
ATOM 876 N N . GLY A 1 123 ? -13.739 -5.378 -5.464 1.00 88.12 123 GLY A N 1
ATOM 877 C CA . GLY A 1 123 ? -12.648 -4.769 -6.244 1.00 88.12 123 GLY A CA 1
ATOM 878 C C . GLY A 1 123 ? -11.390 -4.374 -5.460 1.00 88.12 123 GLY A C 1
ATOM 879 O O . GLY A 1 123 ? -10.401 -4.014 -6.084 1.00 88.12 123 GLY A O 1
ATOM 880 N N . VAL A 1 124 ? -11.398 -4.470 -4.125 1.00 94.81 124 VAL A N 1
ATOM 881 C CA . VAL A 1 124 ? -10.146 -4.539 -3.360 1.00 94.81 124 VAL A CA 1
ATOM 882 C C . VAL A 1 124 ? -9.575 -5.935 -3.561 1.00 94.81 124 VAL A C 1
ATOM 884 O O . VAL A 1 124 ? -10.271 -6.925 -3.328 1.00 94.81 124 VAL A O 1
ATOM 887 N N . GLU A 1 125 ? -8.325 -6.002 -3.988 1.00 94.56 125 GLU A N 1
ATOM 888 C CA . GLU A 1 125 ? -7.633 -7.236 -4.347 1.00 94.56 125 GLU A CA 1
ATOM 889 C C . GLU A 1 125 ? -6.625 -7.656 -3.285 1.00 94.56 125 GLU A C 1
ATOM 891 O O . GLU A 1 125 ? -6.371 -8.843 -3.142 1.00 94.56 125 GLU A O 1
ATOM 896 N N . GLN A 1 126 ? -6.059 -6.709 -2.538 1.00 96.50 126 GLN A N 1
ATOM 897 C CA . GLN A 1 126 ? -4.938 -6.955 -1.632 1.00 96.50 126 GLN A CA 1
ATOM 898 C C . GLN A 1 126 ? -5.084 -6.147 -0.342 1.00 96.50 126 GLN A C 1
ATOM 900 O O . GLN A 1 126 ? -5.648 -5.047 -0.341 1.00 96.50 126 GLN A O 1
ATOM 905 N N . VAL A 1 127 ? -4.553 -6.688 0.754 1.00 98.31 127 VAL A N 1
ATOM 906 C CA . VAL A 1 127 ? -4.543 -6.035 2.068 1.00 98.31 127 VAL A CA 1
ATOM 907 C C . VAL A 1 127 ? -3.133 -6.061 2.651 1.00 98.31 127 VAL A C 1
ATOM 909 O O . VAL A 1 127 ? -2.435 -7.068 2.563 1.00 98.31 127 VAL A O 1
ATOM 912 N N . VAL A 1 128 ? -2.724 -4.949 3.256 1.00 98.56 128 VAL A N 1
ATOM 913 C CA . VAL A 1 128 ? -1.459 -4.800 3.977 1.00 98.56 128 VAL A CA 1
ATOM 914 C C . VAL A 1 128 ? -1.752 -4.321 5.392 1.00 98.56 128 VAL A C 1
ATOM 916 O O . VAL A 1 128 ? -2.479 -3.343 5.584 1.00 98.56 128 VAL A O 1
ATOM 919 N N . THR A 1 129 ? -1.138 -4.963 6.379 1.00 98.31 129 THR A N 1
ATOM 920 C CA . THR A 1 129 ? -1.157 -4.508 7.772 1.00 98.31 129 THR A CA 1
ATOM 921 C C . THR A 1 129 ? 0.246 -4.157 8.239 1.00 98.31 129 THR A C 1
ATOM 923 O O . THR A 1 129 ? 1.164 -4.962 8.096 1.00 98.31 129 THR A O 1
ATOM 926 N N . LEU A 1 130 ? 0.389 -2.978 8.837 1.00 97.06 130 LEU A N 1
ATOM 927 C CA . LEU A 1 130 ? 1.613 -2.470 9.444 1.00 97.06 130 LEU A CA 1
ATOM 928 C C . LEU A 1 130 ? 1.405 -2.372 10.953 1.00 97.06 130 LEU A C 1
ATOM 930 O O . LEU A 1 130 ? 0.516 -1.641 11.386 1.00 97.06 130 LEU A O 1
ATOM 934 N N . ALA A 1 131 ? 2.216 -3.059 11.753 1.00 94.94 131 ALA A N 1
ATOM 935 C CA . ALA A 1 131 ? 2.159 -2.942 13.212 1.00 94.94 131 ALA A CA 1
ATOM 936 C C . ALA A 1 131 ? 0.749 -3.201 13.813 1.00 94.94 131 ALA A C 1
ATOM 938 O O . ALA A 1 131 ? 0.345 -2.549 14.774 1.00 94.94 131 ALA A O 1
ATOM 939 N N . SER A 1 132 ? -0.051 -4.086 13.202 1.00 96.00 132 SER A N 1
ATOM 940 C CA . SER A 1 132 ? -1.479 -4.246 13.528 1.00 96.00 132 SER A CA 1
ATOM 941 C C . SER A 1 132 ? -1.700 -5.204 14.697 1.00 96.00 132 SER A C 1
ATOM 943 O O . SER A 1 132 ? -1.099 -6.282 14.697 1.00 96.00 132 SER A O 1
ATOM 945 N N . PRO A 1 133 ? -2.600 -4.884 15.647 1.00 95.88 133 PRO A N 1
ATOM 946 C CA . PRO A 1 133 ? -3.072 -5.867 16.613 1.00 95.88 133 PRO A CA 1
ATOM 947 C C . PRO A 1 133 ? -3.892 -6.950 15.901 1.00 95.88 133 PRO A C 1
ATOM 949 O O . PRO A 1 133 ? -4.479 -6.687 14.842 1.00 95.88 133 PRO A O 1
ATOM 952 N N . PHE A 1 134 ? -3.930 -8.154 16.478 1.00 97.19 134 PHE A N 1
ATOM 953 C CA . PHE A 1 134 ? -4.732 -9.255 15.945 1.00 97.19 134 PHE A CA 1
ATOM 954 C C . PHE A 1 134 ? -6.199 -9.048 16.304 1.00 97.19 134 PHE A C 1
ATOM 956 O O . PHE A 1 134 ? -7.043 -8.996 15.411 1.00 97.19 134 PHE A O 1
ATOM 963 N N . GLU A 1 135 ? -6.488 -8.843 17.589 1.00 95.44 135 GLU A N 1
ATOM 964 C CA . GLU A 1 135 ? -7.800 -8.403 18.049 1.00 95.44 135 GLU A CA 1
ATOM 965 C C . GLU A 1 135 ? -7.812 -6.897 18.362 1.00 95.44 135 GLU A C 1
ATOM 967 O O . GLU A 1 135 ? -6.911 -6.413 19.048 1.00 95.44 135 GLU A O 1
ATOM 972 N N . PRO A 1 136 ? -8.851 -6.134 17.958 1.00 93.19 136 PRO A N 1
ATOM 973 C CA . PRO A 1 136 ? -8.936 -4.700 18.238 1.00 93.19 136 PRO A CA 1
ATOM 974 C C . PRO A 1 136 ? -8.803 -4.377 19.728 1.00 93.19 136 PRO A C 1
ATOM 976 O O . PRO A 1 136 ? -8.137 -3.411 20.081 1.00 93.19 136 PRO A O 1
ATOM 979 N N . ARG A 1 137 ? -9.362 -5.223 20.606 1.00 92.38 137 ARG A N 1
ATOM 980 C CA . ARG A 1 137 ? -9.272 -5.088 22.071 1.00 92.38 137 ARG A CA 1
ATOM 981 C C . ARG A 1 137 ? -7.846 -5.096 22.631 1.00 92.38 137 ARG A C 1
ATOM 983 O O . ARG A 1 137 ? -7.644 -4.682 23.764 1.00 92.38 137 ARG A O 1
ATOM 990 N N . GLU A 1 138 ? -6.847 -5.569 21.884 1.00 90.62 138 GLU A N 1
ATOM 991 C CA . GLU A 1 138 ? -5.453 -5.569 22.354 1.00 90.62 138 GLU A CA 1
ATOM 992 C C . GLU A 1 138 ? -4.947 -4.153 22.643 1.00 90.62 138 GLU A C 1
ATOM 994 O O . GLU A 1 138 ? -4.098 -3.979 23.511 1.00 90.62 138 GLU A O 1
ATOM 999 N N . ILE A 1 139 ? -5.514 -3.130 21.993 1.00 86.88 139 ILE A N 1
ATOM 1000 C CA . ILE A 1 139 ? -5.141 -1.735 22.252 1.00 86.88 139 ILE A CA 1
ATOM 1001 C C . ILE A 1 139 ? -5.654 -1.212 23.599 1.00 86.88 139 ILE A C 1
ATOM 1003 O O . ILE A 1 139 ? -5.226 -0.141 24.021 1.00 86.88 139 ILE A O 1
ATOM 1007 N N . GLU A 1 140 ? -6.549 -1.933 24.289 1.00 88.75 140 GLU A N 1
ATOM 1008 C CA . GLU A 1 140 ? -7.028 -1.540 25.623 1.00 88.75 140 GLU A CA 1
ATOM 1009 C C . GLU A 1 140 ? -5.867 -1.415 26.620 1.00 88.75 140 GLU A C 1
ATOM 1011 O O . GLU A 1 140 ? -5.928 -0.600 27.539 1.00 88.75 140 GLU A O 1
ATOM 1016 N N . VAL A 1 141 ? -4.767 -2.148 26.400 1.00 85.44 141 VAL A N 1
ATOM 1017 C CA . VAL A 1 141 ? -3.548 -2.043 27.216 1.00 85.44 141 VAL A CA 1
ATOM 1018 C C . VAL A 1 141 ? -2.954 -0.630 27.206 1.00 85.44 141 VAL A C 1
ATOM 1020 O O . VAL A 1 141 ? -2.404 -0.187 28.212 1.00 85.44 141 VAL A O 1
ATOM 1023 N N . LEU A 1 142 ? -3.119 0.115 26.105 1.00 83.25 142 LEU A N 1
ATOM 1024 C CA . LEU A 1 142 ? -2.614 1.484 25.962 1.00 83.25 142 LEU A CA 1
ATOM 1025 C C . LEU A 1 142 ? -3.382 2.486 26.828 1.00 83.25 142 LEU A C 1
ATOM 1027 O O . LEU A 1 142 ? -2.916 3.603 27.035 1.00 83.25 142 LEU A O 1
ATOM 1031 N N . LEU A 1 143 ? -4.551 2.093 27.337 1.00 86.00 143 LEU A N 1
ATOM 1032 C CA . LEU A 1 143 ? -5.372 2.925 28.211 1.00 86.00 143 LEU A CA 1
ATOM 1033 C C . LEU A 1 143 ? -4.896 2.867 29.669 1.00 86.00 143 LEU A C 1
ATOM 1035 O O . LEU A 1 143 ? -5.232 3.757 30.450 1.00 86.00 143 LEU A O 1
ATOM 1039 N N . GLY A 1 144 ? -4.120 1.842 30.045 1.00 87.06 144 GLY A N 1
ATOM 1040 C CA . GLY A 1 144 ? -3.631 1.648 31.410 1.00 87.06 144 GLY A CA 1
ATOM 1041 C C . GLY A 1 144 ? -4.751 1.760 32.452 1.00 87.06 144 GLY A C 1
ATOM 1042 O O . GLY A 1 144 ? -5.835 1.196 32.291 1.00 87.06 144 GLY A O 1
ATOM 1043 N N . ASP A 1 145 ? -4.514 2.553 33.498 1.00 87.94 145 ASP A N 1
ATOM 1044 C CA . ASP A 1 145 ? -5.476 2.779 34.585 1.00 87.94 145 ASP A CA 1
ATOM 1045 C C . ASP A 1 145 ? -6.782 3.452 34.126 1.00 87.94 145 ASP A C 1
ATOM 1047 O O . ASP A 1 145 ? -7.811 3.346 34.803 1.00 87.94 145 ASP A O 1
ATOM 1051 N N . ALA A 1 146 ? -6.780 4.129 32.970 1.00 89.88 146 ALA A N 1
ATOM 1052 C CA . ALA A 1 146 ? -7.979 4.770 32.444 1.00 89.88 146 ALA A CA 1
ATOM 1053 C C . ALA A 1 146 ? -9.044 3.744 32.035 1.00 89.88 146 ALA A C 1
ATOM 1055 O O . ALA A 1 146 ? -10.229 4.049 32.140 1.00 89.88 146 ALA A O 1
ATOM 1056 N N . ALA A 1 147 ? -8.665 2.514 31.661 1.00 89.44 147 ALA A N 1
ATOM 1057 C CA . ALA A 1 147 ? -9.629 1.459 31.341 1.00 89.44 147 ALA A CA 1
ATOM 1058 C C . ALA A 1 147 ? -10.587 1.193 32.517 1.00 89.44 147 ALA A C 1
ATOM 1060 O O . ALA A 1 147 ? -11.804 1.213 32.348 1.00 89.44 147 ALA A O 1
ATOM 1061 N N . ALA A 1 148 ? -10.062 1.055 33.740 1.00 90.69 148 ALA A N 1
ATOM 1062 C CA . ALA A 1 148 ? -10.883 0.860 34.938 1.00 90.69 148 ALA A CA 1
ATOM 1063 C C . ALA A 1 148 ? -11.768 2.081 35.256 1.00 90.69 148 ALA A C 1
ATOM 1065 O O . ALA A 1 148 ? -12.892 1.947 35.755 1.00 90.69 148 ALA A O 1
ATOM 1066 N N . GLN A 1 149 ? -11.288 3.289 34.951 1.00 92.75 149 GLN A N 1
ATOM 1067 C CA . GLN A 1 149 ? -12.083 4.509 35.101 1.00 92.75 149 GLN A CA 1
ATOM 1068 C C . GLN A 1 149 ? -13.246 4.546 34.107 1.00 92.75 149 GLN A C 1
ATOM 1070 O O . GLN A 1 149 ? -14.365 4.856 34.506 1.00 92.75 149 GLN A O 1
ATOM 1075 N N . ILE A 1 150 ? -13.017 4.161 32.851 1.00 93.44 150 ILE A N 1
ATOM 1076 C CA . ILE A 1 150 ? -14.058 4.068 31.820 1.00 93.44 150 ILE A CA 1
ATOM 1077 C C . ILE A 1 150 ? -15.119 3.031 32.220 1.00 93.44 150 ILE A C 1
ATOM 1079 O O . ILE A 1 150 ? -16.322 3.292 32.134 1.00 93.44 150 ILE A O 1
ATOM 1083 N N . GLU A 1 151 ? -14.697 1.876 32.737 1.00 91.94 151 GLU A N 1
ATOM 1084 C CA . GLU A 1 151 ? -15.618 0.838 33.213 1.00 91.94 151 GLU A CA 1
ATOM 1085 C C . GLU A 1 151 ? -16.500 1.334 34.362 1.00 91.94 151 GLU A C 1
ATOM 1087 O O . GLU A 1 151 ? -17.707 1.111 34.371 1.00 91.94 151 GLU A O 1
ATOM 1092 N N . THR A 1 152 ? -15.943 2.084 35.311 1.00 93.44 152 THR A N 1
ATOM 1093 C CA . THR A 1 152 ? -16.695 2.535 36.494 1.00 93.44 152 THR A CA 1
ATOM 1094 C C . THR A 1 152 ? -17.523 3.795 36.242 1.00 93.44 152 THR A C 1
ATOM 1096 O O . THR A 1 152 ? -18.680 3.862 36.654 1.00 93.44 152 THR A O 1
ATOM 1099 N N . ARG A 1 153 ? -16.961 4.788 35.547 1.00 94.06 153 ARG A N 1
ATOM 1100 C CA . ARG A 1 153 ? -17.551 6.127 35.365 1.00 94.06 153 ARG A CA 1
ATOM 1101 C C . ARG A 1 153 ? -18.229 6.334 34.016 1.00 94.06 153 ARG A C 1
ATOM 1103 O O . ARG A 1 153 ? -18.964 7.300 33.863 1.00 94.06 153 ARG A O 1
ATOM 1110 N N . GLY A 1 154 ? -18.005 5.440 33.059 1.00 93.44 154 GLY A N 1
ATOM 1111 C CA . GLY A 1 154 ? -18.568 5.514 31.711 1.00 93.44 154 GLY A CA 1
ATOM 1112 C C . GLY A 1 154 ? -17.661 6.216 30.703 1.00 93.44 154 GLY A C 1
ATOM 1113 O O . GLY A 1 154 ? -17.831 6.002 29.508 1.00 93.44 154 GLY A O 1
ATOM 1114 N N . GLU A 1 155 ? -16.677 6.994 31.158 1.00 94.50 155 GLU A N 1
ATOM 1115 C CA . GLU A 1 155 ? -15.696 7.672 30.310 1.00 94.50 155 GLU A CA 1
ATOM 1116 C C . GLU A 1 155 ? -14.443 8.080 31.099 1.00 94.50 155 GLU A C 1
ATOM 1118 O O . GLU A 1 155 ? -14.483 8.205 32.327 1.00 94.50 155 GLU A O 1
ATOM 1123 N N . ALA A 1 156 ? -13.325 8.287 30.400 1.00 92.88 156 ALA A N 1
ATOM 1124 C CA . ALA A 1 156 ? -12.104 8.864 30.962 1.00 92.88 156 ALA A CA 1
ATOM 1125 C C . ALA A 1 156 ? -11.299 9.617 29.896 1.00 92.88 156 ALA A C 1
ATOM 1127 O O . ALA A 1 156 ? -11.358 9.293 28.709 1.00 92.88 156 ALA A O 1
ATOM 1128 N N . LEU A 1 157 ? -10.518 10.608 30.332 1.00 89.69 157 LEU A N 1
ATOM 1129 C CA . LEU A 1 157 ? -9.548 11.284 29.476 1.00 89.69 157 LEU A CA 1
ATOM 1130 C C . LEU A 1 157 ? -8.260 10.452 29.415 1.00 89.69 157 LEU A C 1
ATOM 1132 O O . LEU A 1 157 ? -7.674 10.142 30.451 1.00 89.69 157 LEU A O 1
ATOM 1136 N N . VAL A 1 158 ? -7.817 10.108 28.209 1.00 84.69 158 VAL A N 1
ATOM 1137 C CA . VAL A 1 158 ? -6.648 9.260 27.956 1.00 84.69 158 VAL A CA 1
ATOM 1138 C C . VAL A 1 158 ? -5.619 10.032 27.143 1.00 84.69 158 VAL A C 1
ATOM 1140 O O . VAL A 1 158 ? -5.958 10.689 26.160 1.00 84.69 158 VAL A O 1
ATOM 1143 N N . HIS A 1 159 ? -4.351 9.943 27.542 1.00 80.19 159 HIS A N 1
ATOM 1144 C CA . HIS A 1 159 ? -3.241 10.568 26.830 1.00 80.19 159 HIS A CA 1
ATOM 1145 C C . HIS A 1 159 ? -2.561 9.556 25.906 1.00 80.19 159 HIS A C 1
ATOM 1147 O O . HIS A 1 159 ? -1.848 8.670 26.371 1.00 80.19 159 HIS A O 1
ATOM 1153 N N . LEU A 1 160 ? -2.756 9.701 24.595 1.00 72.62 160 LEU A N 1
ATOM 1154 C CA . LEU A 1 160 ? -2.186 8.825 23.570 1.00 72.62 160 LEU A CA 1
ATOM 1155 C C . LEU A 1 160 ? -1.410 9.662 22.552 1.00 72.62 160 LEU A C 1
ATOM 1157 O O . LEU A 1 160 ? -1.933 10.634 22.013 1.00 72.62 160 LEU A O 1
ATOM 1161 N N . GLY A 1 161 ? -0.149 9.307 22.285 1.00 64.69 161 GLY A N 1
ATOM 1162 C CA . GLY A 1 161 ? 0.654 9.964 21.242 1.00 64.69 161 GLY A CA 1
ATOM 1163 C C . GLY A 1 161 ? 0.848 11.478 21.428 1.00 64.69 161 GLY A C 1
ATOM 1164 O O . GLY A 1 161 ? 1.017 12.195 20.447 1.00 64.69 161 GLY A O 1
ATOM 1165 N N . GLY A 1 162 ? 0.794 11.974 22.670 1.00 69.25 162 GLY A N 1
ATOM 1166 C CA . GLY A 1 162 ? 0.902 13.404 22.988 1.00 69.25 162 GLY A CA 1
ATOM 1167 C C . GLY A 1 162 ? -0.408 14.195 22.880 1.00 69.25 162 GLY A C 1
ATOM 1168 O O . GLY A 1 162 ? -0.391 15.410 23.072 1.00 69.25 162 GLY A O 1
ATOM 1169 N N . GLN A 1 163 ? -1.535 13.532 22.606 1.00 72.62 163 GLN A N 1
ATOM 1170 C CA . GLN A 1 163 ? -2.871 14.131 22.567 1.00 72.62 163 GLN A CA 1
ATOM 1171 C C . GLN A 1 163 ? -3.782 13.527 23.641 1.00 72.62 163 GLN A C 1
ATOM 1173 O O . GLN A 1 163 ? -3.586 12.395 24.080 1.00 72.62 163 GLN A O 1
ATOM 1178 N N . SER A 1 164 ? -4.770 14.306 24.083 1.00 81.75 164 SER A N 1
ATOM 1179 C CA . SER A 1 164 ? -5.754 13.898 25.088 1.00 81.75 164 SER A CA 1
ATOM 1180 C C . SER A 1 164 ? -7.083 13.608 24.411 1.00 81.75 164 SER A C 1
ATOM 1182 O O . SER A 1 164 ? -7.623 14.480 23.734 1.00 81.75 164 SER A O 1
ATOM 1184 N N . PHE A 1 165 ? -7.625 12.421 24.642 1.00 83.31 165 PHE A N 1
ATOM 1185 C CA . PHE A 1 165 ? -8.885 11.977 24.066 1.00 83.31 165 PHE A CA 1
ATOM 1186 C C . PHE A 1 165 ? -9.848 11.558 25.168 1.00 83.31 165 PHE A C 1
ATOM 1188 O O . PHE A 1 165 ? -9.462 10.826 26.077 1.00 83.31 165 PHE A O 1
ATOM 1195 N N . LEU A 1 166 ? -11.099 12.007 25.100 1.00 88.88 166 LEU A N 1
ATOM 1196 C CA . LEU A 1 166 ? -12.153 11.464 25.951 1.00 88.88 166 LEU A CA 1
ATOM 1197 C C . LEU A 1 166 ? -12.611 10.142 25.334 1.00 88.88 166 LEU A C 1
ATOM 1199 O O . LEU A 1 166 ? -13.057 10.125 24.192 1.00 88.88 166 LEU A O 1
ATOM 1203 N N . ILE A 1 167 ? -12.474 9.041 26.068 1.00 88.69 167 ILE A N 1
ATOM 1204 C CA . ILE A 1 167 ? -12.881 7.709 25.617 1.00 88.69 167 ILE A CA 1
ATOM 1205 C C . ILE A 1 167 ? -14.061 7.253 26.464 1.00 88.69 167 ILE A C 1
ATOM 1207 O O . ILE A 1 167 ? -13.970 7.225 27.693 1.00 88.69 167 ILE A O 1
ATOM 1211 N N . ARG A 1 168 ? -15.162 6.884 25.804 1.00 93.00 168 ARG A N 1
ATOM 1212 C CA . ARG A 1 168 ? -16.385 6.372 26.437 1.00 93.00 168 ARG A CA 1
ATOM 1213 C C . ARG A 1 168 ? -16.386 4.848 26.504 1.00 93.00 168 ARG A C 1
ATOM 1215 O O . ARG A 1 168 ? -15.756 4.175 25.692 1.00 93.00 168 ARG A O 1
ATOM 1222 N N . ARG A 1 169 ? -17.148 4.282 27.441 1.00 93.88 169 ARG A N 1
ATOM 1223 C CA . ARG A 1 169 ? -17.277 2.827 27.647 1.00 93.88 169 ARG A CA 1
ATOM 1224 C C . ARG A 1 169 ? -17.735 2.093 26.394 1.00 93.88 169 ARG A C 1
ATOM 1226 O O . ARG A 1 169 ? -17.229 1.012 26.109 1.00 93.88 169 ARG A O 1
ATOM 1233 N N . GLN A 1 170 ? -18.600 2.728 25.608 1.00 93.06 170 GLN A N 1
ATOM 1234 C CA . GLN A 1 170 ? -19.076 2.185 24.340 1.00 93.06 170 GLN A CA 1
ATOM 1235 C C . GLN A 1 170 ? -17.937 1.855 23.363 1.00 93.06 170 GLN A C 1
ATOM 1237 O O . GLN A 1 170 ? -18.045 0.888 22.616 1.00 93.06 170 GLN A O 1
ATOM 1242 N N . PHE A 1 171 ? -16.823 2.595 23.396 1.00 90.25 171 PHE A N 1
ATOM 1243 C CA . PHE A 1 171 ? -15.651 2.280 22.583 1.00 90.25 171 PHE A CA 1
ATOM 1244 C C . PHE A 1 171 ? -15.018 0.936 22.982 1.00 90.25 171 PHE A C 1
ATOM 1246 O O . PHE A 1 171 ? -14.707 0.124 22.113 1.00 90.25 171 PHE A O 1
ATOM 1253 N N . LEU A 1 172 ? -14.872 0.667 24.286 1.00 91.75 172 LEU A N 1
ATOM 1254 C CA . LEU A 1 172 ? -14.322 -0.602 24.786 1.00 91.75 172 LEU A CA 1
ATOM 1255 C C . LEU A 1 172 ? -15.258 -1.773 24.482 1.00 91.75 172 LEU A C 1
ATOM 1257 O O . LEU A 1 172 ? -14.820 -2.830 24.032 1.00 91.75 172 LEU A O 1
ATOM 1261 N N . GLU A 1 173 ? -16.557 -1.578 24.700 1.00 94.12 173 GLU A N 1
ATOM 1262 C CA . GLU A 1 173 ? -17.581 -2.576 24.382 1.00 94.12 173 GLU A CA 1
ATOM 1263 C C . GLU A 1 173 ? -17.569 -2.925 22.887 1.00 94.12 173 GLU A C 1
ATOM 1265 O O . GLU A 1 173 ? -17.572 -4.106 22.524 1.00 94.12 173 GLU A O 1
ATOM 1270 N N . ASP A 1 174 ? -17.469 -1.913 22.021 1.00 94.56 174 ASP A N 1
ATOM 1271 C CA . ASP A 1 174 ? -17.368 -2.106 20.579 1.00 94.56 174 ASP A CA 1
ATOM 1272 C C . ASP A 1 174 ? -16.074 -2.841 20.197 1.00 94.56 174 ASP A C 1
ATOM 1274 O O . ASP A 1 174 ? -16.162 -3.864 19.521 1.00 94.56 174 ASP A O 1
ATOM 1278 N N . LEU A 1 175 ? -14.897 -2.440 20.700 1.00 92.50 175 LEU A N 1
ATOM 1279 C CA . LEU A 1 175 ? -13.628 -3.146 20.443 1.00 92.50 175 LEU A CA 1
ATOM 1280 C C . LEU A 1 175 ? -13.708 -4.643 20.774 1.00 92.50 175 LEU A C 1
ATOM 1282 O O . LEU A 1 175 ? -13.265 -5.486 19.989 1.00 92.50 175 LEU A O 1
ATOM 1286 N N . ARG A 1 176 ? -14.292 -4.983 21.927 1.00 94.00 176 ARG A N 1
ATOM 1287 C CA . ARG A 1 176 ? -14.426 -6.371 22.399 1.00 94.00 176 ARG A CA 1
ATOM 1288 C C . ARG A 1 176 ? -15.381 -7.196 21.545 1.00 94.00 176 ARG A C 1
ATOM 1290 O O . ARG A 1 176 ? -15.202 -8.409 21.447 1.00 94.00 176 ARG A O 1
ATOM 1297 N N . SER A 1 177 ? -16.366 -6.553 20.920 1.00 93.69 177 SER A N 1
ATOM 1298 C CA . SER A 1 177 ? -17.333 -7.209 20.032 1.00 93.69 177 SER A CA 1
ATOM 1299 C C . SER A 1 177 ? -16.771 -7.526 18.636 1.00 93.69 177 SER A C 1
ATOM 1301 O O . SER A 1 177 ? -17.360 -8.309 17.889 1.00 93.69 177 SER A O 1
ATOM 1303 N N . GLN A 1 178 ? -15.619 -6.956 18.271 1.00 91.81 178 GLN A N 1
ATOM 1304 C CA . GLN A 1 178 ? -15.108 -6.951 16.896 1.00 91.81 178 GLN A CA 1
ATOM 1305 C C . GLN A 1 178 ? -14.031 -8.013 16.667 1.00 91.81 178 GLN A C 1
ATOM 1307 O O . GLN A 1 178 ? -12.936 -7.702 16.201 1.00 91.81 178 GLN A O 1
ATOM 1312 N N . SER A 1 179 ? -14.353 -9.279 16.962 1.00 92.69 179 SER A N 1
ATOM 1313 C CA . SER A 1 179 ? -13.391 -10.370 16.763 1.00 92.69 179 SER A CA 1
ATOM 1314 C C . SER A 1 179 ? -13.003 -10.538 15.289 1.00 92.69 179 SER A C 1
ATOM 1316 O O . SER A 1 179 ? -13.856 -10.552 14.389 1.00 92.69 179 SER A O 1
ATOM 1318 N N . GLN A 1 180 ? -11.700 -10.669 15.046 1.00 92.94 180 GLN A N 1
ATOM 1319 C CA . GLN A 1 180 ? -11.117 -10.668 13.703 1.00 92.94 180 GLN A CA 1
ATOM 1320 C C . GLN A 1 180 ? -10.848 -12.062 13.142 1.00 92.94 180 GLN A C 1
ATOM 1322 O O . GLN A 1 180 ? -10.761 -12.203 11.923 1.00 92.94 180 GLN A O 1
ATOM 1327 N N . ALA A 1 181 ? -10.759 -13.100 13.978 1.00 95.50 181 ALA A N 1
ATOM 1328 C CA . ALA A 1 181 ? -10.287 -14.420 13.552 1.00 95.50 181 ALA A CA 1
ATOM 1329 C C . ALA A 1 181 ? -11.047 -14.968 12.327 1.00 95.50 181 ALA A C 1
ATOM 1331 O O . ALA A 1 181 ? -10.446 -15.321 11.310 1.00 95.50 181 ALA A O 1
ATOM 1332 N N . ALA A 1 182 ? -12.384 -14.951 12.377 1.00 94.25 182 ALA A N 1
ATOM 1333 C CA . ALA A 1 182 ? -13.224 -15.403 11.267 1.00 94.25 182 ALA A CA 1
ATOM 1334 C C . ALA A 1 182 ? -13.082 -14.519 10.013 1.00 94.25 182 ALA A C 1
ATOM 1336 O O . ALA A 1 182 ? -13.128 -15.024 8.893 1.00 94.25 182 ALA A O 1
ATOM 1337 N N . ARG A 1 183 ? -12.879 -13.205 10.185 1.00 95.12 183 ARG A N 1
ATOM 1338 C CA . ARG A 1 183 ? -12.730 -12.248 9.075 1.00 95.12 183 ARG A CA 1
ATOM 1339 C C . ARG A 1 183 ? -11.405 -12.438 8.350 1.00 95.12 183 ARG A C 1
ATOM 1341 O O . ARG A 1 183 ? -11.381 -12.447 7.124 1.00 95.12 183 ARG A O 1
ATOM 1348 N N . ILE A 1 184 ? -10.326 -12.628 9.106 1.00 97.25 184 ILE A N 1
ATOM 1349 C CA . ILE A 1 184 ? -8.986 -12.890 8.575 1.00 97.25 184 ILE A CA 1
ATOM 1350 C C . ILE A 1 184 ? -8.969 -14.241 7.852 1.00 97.25 184 ILE A C 1
ATOM 1352 O O . ILE A 1 184 ? -8.472 -14.332 6.730 1.00 97.25 184 ILE A O 1
ATOM 1356 N N . ASN A 1 185 ? -9.568 -15.276 8.447 1.00 96.38 185 ASN A N 1
ATOM 1357 C CA . ASN A 1 185 ? -9.647 -16.596 7.825 1.00 96.38 185 ASN A CA 1
ATOM 1358 C C . ASN A 1 185 ? -10.449 -16.573 6.509 1.00 96.38 185 ASN A C 1
ATOM 1360 O O . ASN 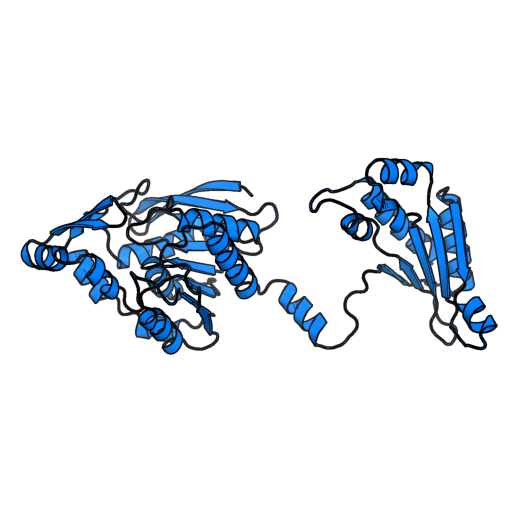A 1 185 ? -10.034 -17.167 5.517 1.00 96.38 185 ASN A O 1
ATOM 1364 N N . ALA A 1 186 ? -11.554 -15.821 6.472 1.00 94.62 186 ALA A N 1
ATOM 1365 C CA . ALA A 1 186 ? -12.410 -15.673 5.297 1.00 94.62 186 ALA A CA 1
ATOM 1366 C C . ALA A 1 186 ? -11.973 -14.554 4.326 1.00 94.62 186 ALA A C 1
ATOM 1368 O O . ALA A 1 186 ? -12.702 -14.262 3.377 1.00 94.62 186 ALA A O 1
ATOM 1369 N N . LEU A 1 187 ? -10.813 -13.913 4.537 1.00 94.12 187 LEU A N 1
ATOM 1370 C CA . LEU A 1 187 ? -10.404 -12.712 3.795 1.00 94.12 187 LEU A CA 1
ATOM 1371 C C . LEU A 1 187 ? -10.344 -12.937 2.274 1.00 94.12 187 LEU A C 1
ATOM 1373 O O . LEU A 1 187 ? -10.652 -12.014 1.515 1.00 94.12 187 LEU A O 1
ATOM 1377 N N . ALA A 1 188 ? -9.961 -14.153 1.857 1.00 88.94 188 ALA A N 1
ATOM 1378 C CA . ALA A 1 188 ? -9.900 -14.623 0.467 1.00 88.94 188 ALA A CA 1
ATOM 1379 C C . ALA A 1 188 ? -9.141 -13.679 -0.491 1.00 88.94 188 ALA A C 1
ATOM 1381 O O . ALA A 1 188 ? -9.463 -13.574 -1.676 1.00 88.94 188 ALA A O 1
ATOM 1382 N N . ARG A 1 189 ? -8.133 -12.970 0.029 1.00 91.94 189 ARG A N 1
ATOM 1383 C CA . ARG A 1 189 ? -7.294 -12.012 -0.699 1.00 91.94 189 ARG A CA 1
ATOM 1384 C C . ARG A 1 189 ? -5.845 -12.127 -0.232 1.00 91.94 189 ARG A C 1
ATOM 1386 O O . ARG A 1 189 ? -5.640 -12.412 0.948 1.00 91.94 189 ARG A O 1
ATOM 1393 N N . PRO A 1 190 ? -4.861 -11.849 -1.107 1.00 96.69 190 PRO A N 1
ATOM 1394 C CA . PRO A 1 190 ? -3.484 -11.651 -0.694 1.00 96.69 190 PRO A CA 1
ATOM 1395 C C . PRO A 1 190 ? -3.351 -10.712 0.505 1.00 96.69 190 PRO A C 1
ATOM 1397 O O . PRO A 1 190 ? -3.848 -9.582 0.471 1.00 96.69 190 PRO A O 1
ATOM 1400 N N . LEU A 1 191 ? -2.657 -11.191 1.536 1.00 98.31 191 LEU A N 1
ATOM 1401 C CA . LEU A 1 191 ? -2.362 -10.440 2.753 1.00 98.31 191 LEU A CA 1
ATOM 1402 C C . LEU A 1 191 ? -0.852 -10.315 2.957 1.00 98.31 191 LEU A C 1
ATOM 1404 O O . LEU A 1 191 ? -0.151 -11.324 3.012 1.00 98.31 191 LEU A O 1
ATOM 1408 N N . LEU A 1 192 ? -0.367 -9.087 3.126 1.00 98.62 192 LEU A N 1
ATOM 1409 C CA . LEU A 1 192 ? 0.990 -8.804 3.586 1.00 98.62 192 LEU A CA 1
ATOM 1410 C C . LEU A 1 192 ? 0.948 -8.273 5.017 1.00 98.62 192 LEU A C 1
ATOM 1412 O O . LEU A 1 192 ? 0.386 -7.211 5.283 1.00 98.62 192 LEU A O 1
ATOM 1416 N N . VAL A 1 193 ? 1.584 -8.997 5.929 1.00 98.62 193 VAL A N 1
ATOM 1417 C CA . VAL A 1 193 ? 1.775 -8.575 7.316 1.00 98.62 193 VAL A CA 1
ATOM 1418 C C . VAL A 1 193 ? 3.197 -8.048 7.467 1.00 98.62 193 VAL A C 1
ATOM 1420 O O . VAL A 1 193 ? 4.152 -8.754 7.146 1.00 98.62 193 VAL A O 1
ATOM 1423 N N . MET A 1 194 ? 3.353 -6.814 7.942 1.00 98.25 194 MET A N 1
ATOM 1424 C CA . MET A 1 194 ? 4.662 -6.216 8.206 1.00 98.25 194 MET A CA 1
ATOM 1425 C C . MET A 1 194 ? 4.722 -5.712 9.644 1.00 98.25 194 MET A C 1
ATOM 1427 O O . MET A 1 194 ? 3.859 -4.942 10.071 1.00 98.25 194 MET A O 1
ATOM 1431 N N . HIS A 1 195 ? 5.736 -6.137 10.396 1.00 97.75 195 HIS A N 1
ATOM 1432 C CA . HIS A 1 195 ? 5.808 -5.848 11.831 1.00 97.75 195 HIS A CA 1
ATOM 1433 C C . HIS A 1 195 ? 7.248 -5.754 12.329 1.00 97.75 195 HIS A C 1
ATOM 1435 O O . HIS A 1 195 ? 8.101 -6.531 11.898 1.00 97.75 195 HIS A O 1
ATOM 1441 N N . ALA A 1 196 ? 7.525 -4.807 13.225 1.00 94.50 196 ALA A N 1
ATOM 1442 C CA . ALA A 1 196 ? 8.828 -4.686 13.877 1.00 94.50 196 ALA A CA 1
ATOM 1443 C C . ALA A 1 196 ? 8.973 -5.736 14.986 1.00 94.50 196 ALA A C 1
ATOM 1445 O O . ALA A 1 196 ? 8.026 -6.021 15.716 1.00 94.50 196 ALA A O 1
ATOM 1446 N N . SER A 1 197 ? 10.157 -6.329 15.108 1.00 91.31 197 SER A N 1
ATOM 1447 C CA . SER A 1 197 ? 10.403 -7.403 16.079 1.00 91.31 197 SER A CA 1
ATOM 1448 C C . SER A 1 197 ? 10.424 -6.887 17.521 1.00 91.31 197 SER A C 1
ATOM 1450 O O . SER A 1 197 ? 10.179 -7.652 18.450 1.00 91.31 197 SER A O 1
ATOM 1452 N N . ASP A 1 198 ? 10.720 -5.601 17.695 1.00 88.50 198 ASP A N 1
ATOM 1453 C CA . ASP A 1 198 ? 10.847 -4.887 18.963 1.00 88.50 198 ASP A CA 1
ATOM 1454 C C . ASP A 1 198 ? 9.711 -3.877 19.194 1.00 88.50 198 ASP A C 1
ATOM 1456 O O . ASP A 1 198 ? 9.862 -2.955 19.995 1.00 88.50 198 ASP A O 1
ATOM 1460 N N . ASP A 1 199 ? 8.580 -4.034 18.494 1.00 90.56 199 ASP A N 1
ATOM 1461 C CA . ASP A 1 199 ? 7.430 -3.139 18.620 1.00 90.56 199 ASP A CA 1
ATOM 1462 C C . ASP A 1 199 ? 6.963 -3.051 20.093 1.00 90.56 199 ASP A C 1
ATOM 1464 O O . ASP A 1 199 ? 6.503 -4.052 20.657 1.00 90.56 199 ASP A O 1
ATOM 1468 N N . PRO A 1 200 ? 7.078 -1.869 20.736 1.00 86.06 200 PRO A N 1
ATOM 1469 C CA . PRO A 1 200 ? 6.782 -1.717 22.157 1.00 86.06 200 PRO A CA 1
ATOM 1470 C C . PRO A 1 200 ? 5.285 -1.554 22.449 1.00 86.06 200 PRO A C 1
ATOM 1472 O O . PRO A 1 200 ? 4.900 -1.492 23.615 1.00 86.06 200 PRO A O 1
ATOM 1475 N N . ILE A 1 201 ? 4.449 -1.426 21.414 1.00 87.12 201 ILE A N 1
ATOM 1476 C CA . ILE A 1 201 ? 3.020 -1.113 21.525 1.00 87.12 201 ILE A CA 1
ATOM 1477 C C . ILE A 1 201 ? 2.192 -2.342 21.163 1.00 87.12 201 ILE A C 1
ATOM 1479 O O . ILE A 1 201 ? 1.321 -2.743 21.932 1.00 87.12 201 ILE A O 1
ATOM 1483 N N . VAL A 1 202 ? 2.459 -2.943 20.004 1.00 91.44 202 VAL A N 1
ATOM 1484 C CA . VAL A 1 202 ? 1.763 -4.147 19.545 1.00 91.44 202 VAL A CA 1
ATOM 1485 C C . VAL A 1 202 ? 2.774 -5.280 19.430 1.00 91.44 202 VAL A C 1
ATOM 1487 O O . VAL A 1 202 ? 3.636 -5.227 18.553 1.00 91.44 202 VAL A O 1
ATOM 1490 N N . PRO A 1 203 ? 2.677 -6.332 20.257 1.00 93.50 203 PRO A N 1
ATOM 1491 C CA . PRO A 1 203 ? 3.677 -7.385 20.267 1.00 93.50 203 PRO A CA 1
ATOM 1492 C C . PRO A 1 203 ? 3.705 -8.143 18.935 1.00 93.50 203 PRO A C 1
ATOM 1494 O O . PRO A 1 203 ? 2.675 -8.377 18.303 1.00 93.50 203 PRO A O 1
ATOM 1497 N N . MET A 1 204 ? 4.888 -8.632 18.556 1.00 94.38 204 MET A N 1
ATOM 1498 C CA . MET A 1 204 ? 5.094 -9.486 17.376 1.00 94.38 204 MET A CA 1
ATOM 1499 C C . MET A 1 204 ? 4.128 -10.688 17.318 1.00 94.38 204 MET A C 1
ATOM 1501 O O . MET A 1 204 ? 3.745 -11.135 16.237 1.00 94.38 204 MET A O 1
ATOM 1505 N N . ALA A 1 205 ? 3.693 -11.195 18.477 1.00 96.00 205 ALA A N 1
ATOM 1506 C CA . ALA A 1 205 ? 2.709 -12.272 18.577 1.00 96.00 205 ALA A CA 1
ATOM 1507 C C . ALA A 1 205 ? 1.378 -11.940 17.877 1.00 96.00 205 ALA A C 1
ATOM 1509 O O . ALA A 1 205 ? 0.781 -12.828 17.272 1.00 96.00 205 ALA A O 1
ATOM 1510 N N . SER A 1 206 ? 0.942 -10.678 17.893 1.00 97.25 206 SER A N 1
ATOM 1511 C CA . SER A 1 206 ? -0.262 -10.228 17.187 1.00 97.25 206 SER A CA 1
ATOM 1512 C C . SER A 1 206 ? -0.090 -10.352 15.672 1.00 97.25 206 SER A C 1
ATOM 1514 O O . SER A 1 206 ? -0.952 -10.891 14.981 1.00 97.25 206 SER A O 1
ATOM 1516 N N . ALA A 1 207 ? 1.068 -9.947 15.148 1.00 97.50 207 ALA A N 1
ATOM 1517 C CA . ALA A 1 207 ? 1.394 -10.085 13.731 1.00 97.50 207 ALA A CA 1
ATOM 1518 C C . ALA A 1 207 ? 1.413 -11.554 13.286 1.00 97.50 207 ALA A C 1
ATOM 1520 O O . ALA A 1 207 ? 0.859 -11.904 12.241 1.00 97.50 207 ALA A O 1
ATOM 1521 N N . MET A 1 208 ? 2.014 -12.419 14.110 1.00 98.06 208 MET A N 1
ATOM 1522 C CA . MET A 1 208 ? 2.035 -13.863 13.878 1.00 98.06 208 MET A CA 1
ATOM 1523 C C . MET A 1 208 ? 0.626 -14.457 13.918 1.00 98.06 208 MET A C 1
ATOM 1525 O O . MET A 1 208 ? 0.280 -15.221 13.028 1.00 98.06 208 MET A O 1
ATOM 1529 N N . ALA A 1 209 ? -0.229 -14.043 14.856 1.00 98.31 209 ALA A N 1
ATOM 1530 C CA . ALA A 1 209 ? -1.614 -14.503 14.919 1.00 98.31 209 ALA A CA 1
ATOM 1531 C C . ALA A 1 209 ? -2.431 -14.096 13.678 1.00 98.31 209 ALA A C 1
ATOM 1533 O O . ALA A 1 209 ? -3.184 -14.919 13.147 1.00 98.31 209 ALA A O 1
ATOM 1534 N N . ILE A 1 210 ? -2.250 -12.871 13.160 1.00 98.38 210 ILE A N 1
ATOM 1535 C CA . ILE A 1 210 ? -2.843 -12.445 11.878 1.00 98.38 210 ILE A CA 1
ATOM 1536 C C . ILE A 1 210 ? -2.358 -13.363 10.752 1.00 98.38 210 ILE A C 1
ATOM 1538 O O . ILE A 1 210 ? -3.168 -13.895 9.988 1.00 98.38 210 ILE A O 1
ATOM 1542 N N . PHE A 1 211 ? -1.041 -13.558 10.652 1.00 98.31 211 PHE A N 1
ATOM 1543 C CA . PHE A 1 211 ? -0.436 -14.366 9.601 1.00 98.31 211 PHE A CA 1
ATOM 1544 C C . PHE A 1 211 ? -0.897 -15.826 9.670 1.00 98.31 211 PHE A C 1
ATOM 1546 O O . PHE A 1 211 ? -1.311 -16.381 8.656 1.00 98.31 211 PHE A O 1
ATOM 1553 N N . ASP A 1 212 ? -0.891 -16.450 10.842 1.00 97.88 212 ASP A N 1
ATOM 1554 C CA . ASP A 1 212 ? -1.271 -17.850 11.037 1.00 97.88 212 ASP A CA 1
ATOM 1555 C C . ASP A 1 212 ? -2.751 -18.084 10.725 1.00 97.88 212 ASP A C 1
ATOM 1557 O O . ASP A 1 212 ? -3.087 -19.061 10.052 1.00 97.88 212 ASP A O 1
ATOM 1561 N N . THR A 1 213 ? -3.619 -17.144 11.112 1.00 98.12 213 THR A N 1
ATOM 1562 C CA . THR A 1 213 ? -5.070 -17.213 10.871 1.00 98.12 213 THR A CA 1
ATOM 1563 C C . THR A 1 213 ? -5.440 -17.052 9.393 1.00 98.12 213 THR A C 1
ATOM 1565 O O . THR A 1 213 ? -6.416 -17.650 8.925 1.00 98.12 213 THR A O 1
ATOM 1568 N N . ALA A 1 214 ? -4.684 -16.241 8.646 1.00 97.06 214 ALA A N 1
ATOM 1569 C CA . ALA A 1 214 ? -4.960 -15.970 7.239 1.00 97.06 214 ALA A CA 1
ATOM 1570 C C . ALA A 1 214 ? -4.764 -17.213 6.358 1.00 97.06 214 ALA A C 1
ATOM 1572 O O . ALA A 1 214 ? -3.875 -18.039 6.581 1.00 97.06 214 ALA A O 1
ATOM 1573 N N . VAL A 1 215 ? -5.567 -17.331 5.302 1.00 94.06 215 VAL A N 1
ATOM 1574 C CA . VAL A 1 215 ? -5.399 -18.361 4.266 1.00 94.06 215 VAL A CA 1
ATOM 1575 C C . VAL A 1 215 ? -4.524 -17.808 3.135 1.00 94.06 215 VAL A C 1
ATOM 1577 O O . VAL A 1 215 ? -4.482 -16.602 2.905 1.00 94.06 215 VAL A O 1
ATOM 1580 N N . GLN A 1 216 ? -3.788 -18.683 2.445 1.00 90.06 216 GLN A N 1
ATOM 1581 C CA . GLN A 1 216 ? -2.942 -18.296 1.312 1.00 90.06 216 GLN A CA 1
ATOM 1582 C C . GLN A 1 216 ? -3.752 -17.586 0.199 1.00 90.06 216 GLN A C 1
ATOM 1584 O O . GLN A 1 216 ? -4.906 -17.954 -0.031 1.00 90.06 216 GLN A O 1
ATOM 1589 N N . PRO A 1 217 ? -3.151 -16.635 -0.546 1.00 94.56 217 PRO A N 1
ATOM 1590 C CA . PRO A 1 217 ? -1.754 -16.200 -0.454 1.00 94.56 217 PRO A CA 1
ATOM 1591 C C . PRO A 1 217 ? -1.506 -15.222 0.705 1.00 94.56 217 PRO A C 1
ATOM 1593 O O . PRO A 1 217 ? -2.218 -14.235 0.864 1.00 94.56 217 PRO A O 1
ATOM 1596 N N . LYS A 1 218 ? -0.462 -15.469 1.499 1.00 95.44 218 LYS A N 1
ATOM 1597 C CA . LYS A 1 218 ? -0.060 -14.604 2.616 1.00 95.44 218 LYS A CA 1
ATOM 1598 C C . LYS A 1 218 ? 1.453 -14.440 2.682 1.00 95.44 218 LYS A C 1
ATOM 1600 O O . LYS A 1 218 ? 2.203 -15.366 2.378 1.00 95.44 218 LYS A O 1
ATOM 1605 N N . SER A 1 219 ? 1.906 -13.262 3.088 1.00 98.12 219 SER A N 1
ATOM 1606 C CA . SER A 1 219 ? 3.322 -12.916 3.213 1.00 98.12 219 SER A CA 1
ATOM 1607 C C . SER A 1 219 ? 3.580 -12.207 4.536 1.00 98.12 219 SER A C 1
ATOM 1609 O O . SER A 1 219 ? 2.724 -11.476 5.031 1.00 98.12 219 SER A O 1
ATOM 1611 N N . PHE A 1 220 ? 4.765 -12.429 5.098 1.00 98.12 220 PHE A N 1
ATOM 1612 C CA . PHE A 1 220 ? 5.219 -11.776 6.318 1.00 98.12 220 PHE A CA 1
ATOM 1613 C C . PHE A 1 220 ? 6.567 -11.101 6.065 1.00 98.12 220 PHE A C 1
ATOM 1615 O O . PHE A 1 220 ? 7.462 -11.717 5.484 1.00 98.12 220 PHE A O 1
ATOM 1622 N N . VAL A 1 221 ? 6.720 -9.857 6.513 1.00 97.94 221 VAL A N 1
ATOM 1623 C CA . VAL A 1 221 ? 7.984 -9.114 6.464 1.00 97.94 221 VAL A CA 1
ATOM 1624 C C . VAL A 1 221 ? 8.288 -8.559 7.850 1.00 97.94 221 VAL A C 1
ATOM 1626 O O . VAL A 1 221 ? 7.563 -7.712 8.370 1.00 97.94 221 VAL A O 1
ATOM 1629 N N . SER A 1 222 ? 9.394 -9.008 8.444 1.00 95.62 222 SER A N 1
ATOM 1630 C CA . SER A 1 222 ? 9.916 -8.367 9.652 1.00 95.62 222 SER A CA 1
ATOM 1631 C C . SER A 1 222 ? 10.501 -7.004 9.293 1.00 95.62 222 SER A C 1
ATOM 1633 O O . SER A 1 222 ? 11.264 -6.873 8.337 1.00 95.62 222 SER A O 1
ATOM 1635 N N . LEU A 1 223 ? 10.165 -5.993 10.088 1.00 93.94 223 LEU A N 1
ATOM 1636 C CA . LEU A 1 223 ? 10.710 -4.644 9.978 1.00 93.94 223 LEU A CA 1
ATOM 1637 C C . LEU A 1 223 ? 11.953 -4.447 10.854 1.00 93.94 223 LEU A C 1
ATOM 1639 O O . LEU A 1 223 ? 12.481 -3.340 10.897 1.00 93.94 223 LEU A O 1
ATOM 1643 N N . GLY A 1 224 ? 12.455 -5.490 11.521 1.00 91.19 224 GLY A N 1
ATOM 1644 C CA . GLY A 1 224 ? 13.607 -5.379 12.418 1.00 91.19 224 GLY A CA 1
ATOM 1645 C C . GLY A 1 224 ? 13.325 -4.430 13.583 1.00 91.19 224 GLY A C 1
ATOM 1646 O O . GLY A 1 224 ? 12.314 -4.599 14.256 1.00 91.19 224 GLY A O 1
ATOM 1647 N N . ASP A 1 225 ? 14.204 -3.448 13.768 1.00 86.06 225 ASP A N 1
ATOM 1648 C CA . ASP A 1 225 ? 14.250 -2.452 14.852 1.00 86.06 225 ASP A CA 1
ATOM 1649 C C . ASP A 1 225 ? 13.560 -1.114 14.507 1.00 86.06 225 ASP A C 1
ATOM 1651 O O . ASP A 1 225 ? 13.821 -0.066 15.099 1.00 86.06 225 ASP A O 1
ATOM 1655 N N . ARG A 1 226 ? 12.696 -1.106 13.486 1.00 85.12 226 ARG A N 1
ATOM 1656 C CA . ARG A 1 226 ? 12.045 0.122 12.982 1.00 85.12 226 ARG A CA 1
ATOM 1657 C C . ARG A 1 226 ? 10.927 0.642 13.889 1.00 85.12 226 ARG A C 1
ATOM 1659 O O . ARG A 1 226 ? 10.398 1.730 13.642 1.00 85.12 226 ARG A O 1
ATOM 1666 N N . GLY A 1 227 ? 10.574 -0.122 14.923 1.00 84.44 227 GLY A N 1
ATOM 1667 C CA . GLY A 1 227 ? 9.554 0.214 15.908 1.00 84.44 227 GLY A CA 1
ATOM 1668 C C . GLY A 1 227 ? 8.136 0.360 15.342 1.00 84.44 227 GLY A C 1
ATOM 1669 O O . GLY A 1 227 ? 7.859 0.104 14.169 1.00 84.44 227 GLY A O 1
ATOM 1670 N N . HIS A 1 228 ? 7.220 0.802 16.206 1.00 86.19 228 HIS A N 1
ATOM 1671 C CA . HIS A 1 228 ? 5.788 0.891 15.899 1.00 86.19 228 HIS A CA 1
ATOM 1672 C C . HIS A 1 228 ? 5.438 2.016 14.913 1.00 86.19 228 HIS A C 1
ATOM 1674 O O . HIS A 1 228 ? 4.574 1.862 14.053 1.00 86.19 228 HIS A O 1
ATOM 1680 N N . LEU A 1 229 ? 6.070 3.185 15.060 1.00 83.88 229 LEU A N 1
ATOM 1681 C CA . LEU A 1 229 ? 5.602 4.440 14.457 1.00 83.88 229 LEU A CA 1
ATOM 1682 C C . LEU A 1 229 ? 6.265 4.796 13.121 1.00 83.88 229 LEU A C 1
ATOM 1684 O O . L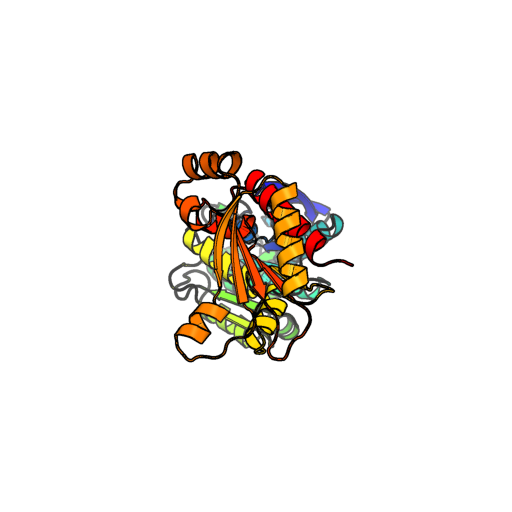EU A 1 229 ? 5.871 5.793 12.525 1.00 83.88 229 LEU A O 1
ATOM 1688 N N . LEU A 1 230 ? 7.253 4.030 12.639 1.00 85.00 230 LEU A N 1
ATOM 1689 C CA . LEU A 1 230 ? 7.933 4.279 11.354 1.00 85.00 230 LEU A CA 1
ATOM 1690 C C . LEU A 1 230 ? 8.330 5.759 11.158 1.00 85.00 230 LEU A C 1
ATOM 1692 O O . LEU A 1 230 ? 8.052 6.385 10.132 1.00 85.00 230 LEU A O 1
ATOM 1696 N N . GLU A 1 231 ? 8.941 6.362 12.181 1.00 81.31 231 GLU A N 1
ATOM 1697 C CA . GLU A 1 231 ? 9.141 7.815 12.232 1.00 81.31 231 GLU A CA 1
ATOM 1698 C C . GLU A 1 231 ? 10.231 8.319 11.279 1.00 81.31 231 GLU A C 1
ATOM 1700 O O . GLU A 1 231 ? 10.290 9.523 10.981 1.00 81.31 231 GLU A O 1
ATOM 1705 N N . ARG A 1 232 ? 11.109 7.427 10.806 1.00 85.31 232 ARG A N 1
ATOM 1706 C CA . ARG A 1 232 ? 12.197 7.744 9.876 1.00 85.31 232 ARG A CA 1
ATOM 1707 C C . ARG A 1 232 ? 11.727 7.600 8.430 1.00 85.31 232 ARG A C 1
ATOM 1709 O O . ARG A 1 232 ? 11.008 6.674 8.069 1.00 85.31 232 ARG A O 1
ATOM 1716 N N . ARG A 1 233 ? 12.180 8.515 7.567 1.00 87.81 233 ARG A N 1
ATOM 1717 C CA . ARG A 1 233 ? 11.841 8.494 6.132 1.00 87.81 233 ARG A CA 1
ATOM 1718 C C . ARG A 1 233 ? 12.379 7.257 5.418 1.00 87.81 233 ARG A C 1
ATOM 1720 O O . ARG A 1 233 ? 11.714 6.758 4.521 1.00 87.81 233 ARG A O 1
ATOM 1727 N N . GLU A 1 234 ? 13.554 6.780 5.817 1.00 88.62 234 GLU A N 1
ATOM 1728 C CA . GLU A 1 234 ? 14.168 5.563 5.274 1.00 88.62 234 GLU A CA 1
ATOM 1729 C C . GLU A 1 234 ? 13.326 4.314 5.558 1.00 88.62 234 GLU A C 1
ATOM 1731 O O . GLU A 1 234 ? 13.135 3.490 4.667 1.00 88.62 234 GLU A O 1
ATOM 1736 N N . ASP A 1 235 ? 12.728 4.225 6.749 1.00 90.81 235 ASP A N 1
ATOM 1737 C CA . ASP A 1 235 ? 11.852 3.114 7.125 1.00 90.81 235 ASP A CA 1
ATOM 1738 C C . ASP A 1 235 ? 10.552 3.143 6.330 1.00 90.81 235 ASP A C 1
ATOM 1740 O O . ASP A 1 235 ? 10.119 2.119 5.806 1.00 90.81 235 ASP A O 1
ATOM 1744 N N . ALA A 1 236 ? 9.960 4.328 6.174 1.00 91.12 236 ALA A N 1
ATOM 1745 C CA . ALA A 1 236 ? 8.780 4.506 5.340 1.00 91.12 236 ALA A CA 1
ATOM 1746 C C . ALA A 1 236 ? 9.056 4.202 3.857 1.00 91.12 236 ALA A C 1
ATOM 1748 O O . ALA A 1 236 ? 8.208 3.602 3.200 1.00 91.12 236 ALA A O 1
ATOM 1749 N N . ALA A 1 237 ? 10.229 4.582 3.338 1.00 89.88 237 ALA A N 1
ATOM 1750 C CA . ALA A 1 237 ? 10.651 4.265 1.974 1.00 89.88 237 ALA A CA 1
ATOM 1751 C C . ALA A 1 237 ? 10.846 2.757 1.779 1.00 89.88 237 ALA A C 1
ATOM 1753 O O . ALA A 1 237 ? 10.351 2.202 0.802 1.00 89.88 237 ALA A O 1
ATOM 1754 N N . TYR A 1 238 ? 11.488 2.081 2.736 1.00 94.38 238 TYR A N 1
ATOM 1755 C CA . TYR A 1 238 ? 11.625 0.626 2.725 1.00 94.38 238 TYR A CA 1
ATOM 1756 C C . TYR A 1 238 ? 10.258 -0.070 2.722 1.00 94.38 238 TYR A C 1
ATOM 1758 O O . TYR A 1 238 ? 9.988 -0.897 1.853 1.00 94.38 238 TYR A O 1
ATOM 1766 N N . VAL A 1 239 ? 9.373 0.304 3.654 1.00 95.56 239 VAL A N 1
ATOM 1767 C CA . VAL A 1 239 ? 8.013 -0.248 3.743 1.00 95.56 239 VAL A CA 1
ATOM 1768 C C . VAL A 1 239 ? 7.250 -0.023 2.438 1.00 95.56 239 VAL A C 1
ATOM 1770 O O . VAL A 1 239 ? 6.656 -0.960 1.913 1.00 95.56 239 VAL A O 1
ATOM 1773 N N . ALA A 1 240 ? 7.298 1.187 1.879 1.00 94.75 240 ALA A N 1
ATOM 1774 C CA . ALA A 1 240 ? 6.624 1.505 0.627 1.00 94.75 240 ALA A CA 1
ATOM 1775 C C . ALA A 1 240 ? 7.169 0.713 -0.567 1.00 94.75 240 ALA A C 1
ATOM 1777 O O . ALA A 1 240 ? 6.367 0.187 -1.331 1.00 94.75 240 ALA A O 1
ATOM 1778 N N . GLY A 1 241 ? 8.491 0.582 -0.705 1.00 94.00 241 GLY A N 1
ATOM 1779 C CA . GLY A 1 241 ? 9.110 -0.192 -1.783 1.00 94.00 241 GLY A CA 1
ATOM 1780 C C . GLY A 1 241 ? 8.740 -1.674 -1.716 1.00 94.00 241 GLY A C 1
ATOM 1781 O O . GLY A 1 241 ? 8.365 -2.269 -2.725 1.00 94.00 241 GLY A O 1
ATOM 1782 N N . VAL A 1 242 ? 8.744 -2.261 -0.513 1.00 96.06 242 VAL A N 1
ATOM 1783 C CA . VAL A 1 242 ? 8.290 -3.645 -0.300 1.00 96.06 242 VAL A CA 1
ATOM 1784 C C . VAL A 1 242 ? 6.810 -3.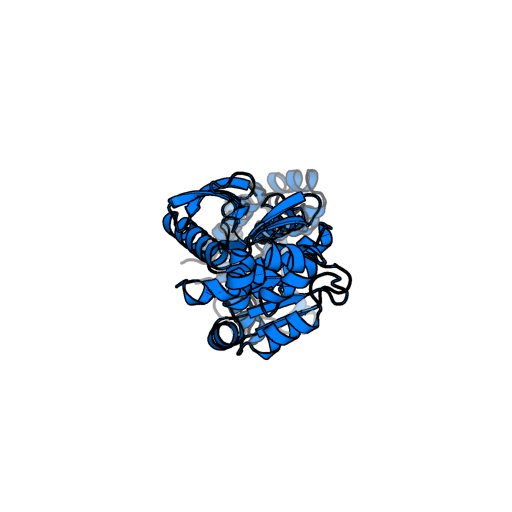799 -0.649 1.00 96.06 242 VAL A C 1
ATOM 1786 O O . VAL A 1 242 ? 6.453 -4.726 -1.373 1.00 96.06 242 VAL A O 1
ATOM 1789 N N . ILE A 1 243 ? 5.947 -2.892 -0.176 1.00 96.12 243 ILE A N 1
ATOM 1790 C CA . ILE A 1 243 ? 4.515 -2.919 -0.501 1.00 96.12 243 ILE A CA 1
ATOM 1791 C C . ILE A 1 243 ? 4.304 -2.773 -2.004 1.00 96.12 243 ILE A C 1
ATOM 1793 O O . ILE A 1 243 ? 3.502 -3.512 -2.556 1.00 96.12 243 ILE A O 1
ATOM 1797 N N . ALA A 1 244 ? 4.991 -1.847 -2.670 1.00 93.25 244 ALA A N 1
ATOM 1798 C CA . ALA A 1 244 ? 4.813 -1.603 -4.094 1.00 93.25 244 ALA A CA 1
ATOM 1799 C C . ALA A 1 244 ? 5.237 -2.809 -4.935 1.00 93.25 244 ALA A C 1
ATOM 1801 O O . ALA A 1 244 ? 4.476 -3.241 -5.801 1.00 93.25 244 ALA A O 1
ATOM 1802 N N . ALA A 1 245 ? 6.386 -3.408 -4.616 1.00 91.50 245 ALA A N 1
ATOM 1803 C CA . ALA A 1 245 ? 6.854 -4.626 -5.264 1.00 91.50 245 ALA A CA 1
ATOM 1804 C C . ALA A 1 245 ? 5.913 -5.818 -5.009 1.00 91.50 245 ALA A C 1
ATOM 1806 O O . ALA A 1 245 ? 5.598 -6.565 -5.930 1.00 91.50 245 ALA A O 1
ATOM 1807 N N . TRP A 1 246 ? 5.423 -5.987 -3.776 1.00 94.12 246 TRP A N 1
ATOM 1808 C CA . TRP A 1 246 ? 4.514 -7.081 -3.414 1.00 94.12 246 TRP A CA 1
ATOM 1809 C C . TRP A 1 246 ? 3.103 -6.909 -3.996 1.00 94.12 246 TRP A C 1
ATOM 1811 O O . TRP A 1 246 ? 2.499 -7.865 -4.485 1.00 94.12 246 TRP A O 1
ATOM 1821 N N . ALA A 1 247 ? 2.568 -5.687 -3.948 1.00 90.38 247 ALA A N 1
ATOM 1822 C CA . ALA A 1 247 ? 1.252 -5.345 -4.479 1.00 90.38 247 ALA A CA 1
ATOM 1823 C C . ALA A 1 247 ? 1.246 -5.370 -6.013 1.00 90.38 247 ALA A C 1
ATOM 1825 O O . ALA A 1 247 ? 0.218 -5.649 -6.639 1.00 90.38 247 ALA A O 1
ATOM 1826 N N . GLY A 1 248 ? 2.407 -5.114 -6.618 1.00 75.62 248 GLY A N 1
ATOM 1827 C CA . GLY A 1 248 ? 2.657 -5.192 -8.044 1.00 75.62 248 GLY A CA 1
ATOM 1828 C C . GLY A 1 248 ? 2.322 -6.562 -8.634 1.00 75.62 248 GLY A C 1
ATOM 1829 O O . GLY A 1 248 ? 3.166 -7.436 -8.762 1.00 75.62 248 GLY A O 1
ATOM 1830 N N . LYS A 1 249 ? 1.090 -6.707 -9.128 1.00 57.06 249 LYS A N 1
ATOM 1831 C CA . LYS A 1 249 ? 0.787 -7.499 -10.330 1.00 57.06 249 LYS A CA 1
ATOM 1832 C C . LYS A 1 249 ? 0.586 -6.557 -11.516 1.00 57.06 249 LYS A C 1
ATOM 1834 O O . LYS A 1 249 ? -0.465 -6.541 -12.153 1.00 57.06 249 LYS A O 1
ATOM 1839 N N . GLY A 1 250 ? 1.564 -5.682 -11.732 1.00 46.28 250 GLY A N 1
ATOM 1840 C CA . GLY A 1 250 ? 1.679 -4.890 -12.955 1.00 46.28 250 GLY A CA 1
ATOM 1841 C C . GLY A 1 250 ? 2.393 -5.687 -14.053 1.00 46.28 250 GLY A C 1
ATOM 1842 O O . GLY A 1 250 ? 2.789 -6.823 -13.796 1.00 46.28 250 GLY A O 1
ATOM 1843 N N . PRO A 1 251 ? 2.634 -5.102 -15.242 1.00 43.16 251 PRO A N 1
ATOM 1844 C CA . PRO A 1 251 ? 3.322 -5.730 -16.388 1.00 43.16 251 PRO A CA 1
ATOM 1845 C C . PRO A 1 251 ? 4.714 -6.317 -16.080 1.00 43.16 251 PRO A C 1
ATOM 1847 O O . PRO A 1 251 ? 5.354 -6.889 -16.951 1.00 43.16 251 PRO A O 1
ATOM 1850 N N . GLU A 1 252 ? 5.201 -6.192 -14.847 1.00 47.44 252 GLU A N 1
ATOM 1851 C CA . GLU A 1 252 ? 6.370 -6.881 -14.316 1.00 47.44 252 GLU A CA 1
ATOM 1852 C C . GLU A 1 252 ? 6.144 -8.364 -14.018 1.00 47.44 252 GLU A C 1
ATOM 1854 O O . GLU A 1 252 ? 7.108 -9.101 -14.105 1.00 47.44 252 GLU A O 1
ATOM 1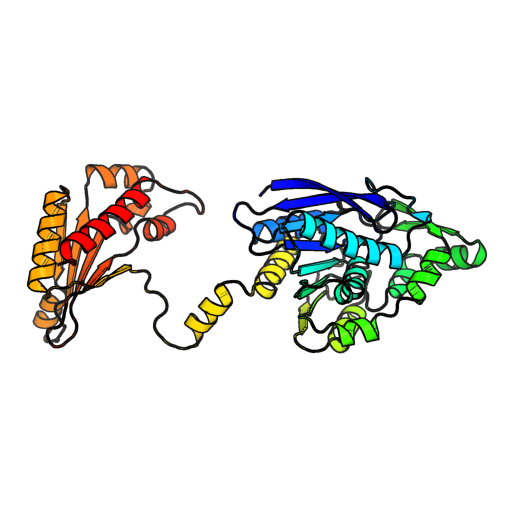859 N N . ALA A 1 253 ? 4.925 -8.837 -13.732 1.00 41.59 253 ALA A N 1
ATOM 1860 C CA . ALA A 1 253 ? 4.658 -10.275 -13.584 1.00 41.59 253 ALA A CA 1
ATOM 1861 C C . ALA A 1 253 ? 4.588 -10.988 -14.947 1.00 41.59 253 ALA A C 1
ATOM 1863 O O . ALA A 1 253 ? 5.127 -12.081 -15.078 1.00 41.59 253 ALA A O 1
ATOM 1864 N N . GLU A 1 254 ? 4.021 -10.336 -15.971 1.00 39.56 254 GLU A N 1
ATOM 1865 C CA . GLU A 1 254 ? 4.122 -10.773 -17.376 1.00 39.56 254 GLU A CA 1
ATOM 1866 C C . GLU A 1 254 ? 5.571 -10.666 -17.874 1.00 39.56 254 GLU A C 1
ATOM 1868 O O . GLU A 1 254 ? 6.096 -11.629 -18.417 1.00 39.56 254 GLU A O 1
ATOM 1873 N N . ARG A 1 255 ? 6.286 -9.565 -17.580 1.00 42.06 255 ARG A N 1
ATOM 1874 C CA . ARG A 1 255 ? 7.732 -9.469 -17.865 1.00 42.06 255 ARG A CA 1
ATOM 1875 C C . ARG A 1 255 ? 8.565 -10.475 -17.073 1.00 42.06 255 ARG A C 1
ATOM 1877 O O . ARG A 1 255 ? 9.592 -10.900 -17.573 1.00 42.06 255 ARG A O 1
ATOM 1884 N N . ALA A 1 256 ? 8.191 -10.827 -15.845 1.00 43.22 256 ALA A N 1
ATOM 1885 C CA . ALA A 1 256 ? 8.903 -11.804 -15.026 1.00 43.22 256 ALA A CA 1
ATOM 1886 C C . ALA A 1 256 ? 8.629 -13.225 -15.516 1.00 43.22 256 ALA A C 1
ATOM 1888 O O . ALA A 1 256 ? 9.552 -14.027 -15.524 1.00 43.22 256 ALA A O 1
ATOM 1889 N N . GLN A 1 257 ? 7.415 -13.527 -15.982 1.00 39.44 257 GLN A N 1
ATOM 1890 C CA . GLN A 1 257 ? 7.125 -14.766 -16.705 1.00 39.44 257 GLN A CA 1
ATOM 1891 C C . GLN A 1 257 ? 7.916 -14.829 -18.022 1.00 39.44 257 GLN A C 1
ATOM 1893 O O . GLN A 1 257 ? 8.606 -15.819 -18.242 1.00 39.44 257 GLN A O 1
ATOM 1898 N N . ASP A 1 258 ? 7.985 -13.739 -18.796 1.00 37.00 258 ASP A N 1
ATOM 1899 C CA . ASP A 1 258 ? 8.854 -13.638 -19.983 1.00 37.00 258 ASP A CA 1
ATOM 1900 C C . ASP A 1 258 ? 10.356 -13.785 -19.649 1.00 37.00 258 ASP A C 1
ATOM 1902 O O . ASP A 1 258 ? 11.136 -14.322 -20.436 1.00 37.00 258 ASP A O 1
ATOM 1906 N N . LEU A 1 259 ? 10.793 -13.306 -18.478 1.00 41.19 259 LEU A N 1
ATOM 1907 C CA . LEU A 1 259 ? 12.179 -13.417 -18.005 1.00 41.19 259 LEU A CA 1
ATOM 1908 C C . LEU A 1 259 ? 12.514 -14.817 -17.461 1.00 41.19 259 LEU A C 1
ATOM 1910 O O . LEU A 1 259 ? 13.675 -15.224 -17.534 1.00 41.19 259 LEU A O 1
ATOM 1914 N N . LEU A 1 260 ? 11.536 -15.536 -16.901 1.00 42.69 260 LEU A N 1
ATOM 1915 C CA . LEU A 1 260 ? 11.727 -16.818 -16.214 1.00 42.69 260 LEU A CA 1
ATOM 1916 C C . LEU A 1 260 ? 11.435 -18.039 -17.105 1.00 42.69 260 LEU A C 1
ATOM 1918 O O . LEU A 1 260 ? 12.009 -19.097 -16.855 1.00 42.69 260 LEU A O 1
ATOM 1922 N N . GLU A 1 261 ? 10.622 -17.915 -18.162 1.00 39.53 261 GLU A N 1
ATOM 1923 C CA . GLU A 1 261 ? 10.269 -19.028 -19.069 1.00 39.53 261 GLU A CA 1
ATOM 1924 C C . GLU A 1 261 ? 11.296 -19.310 -20.185 1.00 39.53 261 GLU A C 1
ATOM 1926 O O . GLU A 1 261 ? 11.089 -20.194 -21.012 1.00 39.53 261 GLU A O 1
ATOM 1931 N N . GLY A 1 262 ? 12.462 -18.656 -20.180 1.00 39.56 262 GLY A N 1
ATOM 1932 C CA . GLY A 1 262 ? 13.591 -19.085 -21.010 1.00 39.56 262 GLY A CA 1
ATOM 1933 C C . GLY A 1 262 ? 13.371 -18.892 -22.514 1.00 39.56 262 GLY A C 1
ATOM 1934 O O . GLY A 1 262 ? 13.340 -19.848 -23.282 1.00 39.56 262 GLY A O 1
ATOM 1935 N N . GLY A 1 263 ? 13.327 -17.638 -22.959 1.00 36.19 263 GLY A N 1
ATOM 1936 C CA . GLY A 1 263 ? 13.372 -17.306 -24.380 1.00 36.19 263 GLY A CA 1
ATOM 1937 C C . GLY A 1 263 ? 13.697 -15.837 -24.593 1.00 36.19 263 GLY A C 1
ATOM 1938 O O . GLY A 1 263 ? 12.795 -15.022 -24.652 1.00 36.19 263 GLY A O 1
ATOM 1939 N N . THR A 1 264 ? 14.989 -15.498 -24.694 1.00 41.75 264 THR A N 1
ATOM 1940 C CA . THR A 1 264 ? 15.500 -14.190 -25.156 1.00 41.75 264 THR A CA 1
ATOM 1941 C C . THR A 1 264 ? 14.688 -12.977 -24.676 1.00 41.75 264 THR A C 1
ATOM 1943 O O . THR A 1 264 ? 13.831 -12.485 -25.410 1.00 41.75 264 THR A O 1
ATOM 1946 N N . GLY A 1 265 ? 14.989 -12.448 -23.482 1.00 38.16 265 GLY A N 1
ATOM 1947 C CA . GLY A 1 265 ? 14.414 -11.170 -23.033 1.00 38.16 265 GLY A CA 1
ATOM 1948 C C . GLY A 1 265 ? 14.505 -10.092 -24.129 1.00 38.16 265 GLY A C 1
ATOM 1949 O O . GLY A 1 265 ? 15.388 -10.191 -24.993 1.00 38.16 265 GLY A O 1
ATOM 1950 N N . PRO A 1 266 ? 13.615 -9.077 -24.141 1.00 42.97 266 PRO A N 1
ATOM 1951 C CA . PRO A 1 266 ? 13.541 -8.113 -25.231 1.00 42.97 266 PRO A CA 1
ATOM 1952 C C . PRO A 1 266 ? 14.924 -7.513 -25.434 1.00 42.97 266 PRO A C 1
ATOM 1954 O O . PRO A 1 266 ? 15.457 -6.814 -24.567 1.00 42.97 266 PRO A O 1
ATOM 1957 N N . SER A 1 267 ? 15.535 -7.849 -26.570 1.00 50.88 267 SER A N 1
ATOM 1958 C CA . SER A 1 267 ? 16.809 -7.276 -26.964 1.00 50.88 267 SER A CA 1
ATOM 1959 C C . SER A 1 267 ? 16.681 -5.763 -26.802 1.00 50.88 267 SER A C 1
ATOM 1961 O O . SER A 1 267 ? 15.705 -5.175 -27.261 1.00 50.88 267 SER A O 1
ATOM 1963 N N . ALA A 1 268 ? 17.648 -5.114 -26.149 1.00 60.56 268 ALA A N 1
ATOM 1964 C CA . ALA A 1 268 ? 17.717 -3.649 -26.097 1.00 60.56 268 ALA A CA 1
ATOM 1965 C C . ALA A 1 268 ? 17.767 -3.000 -27.498 1.00 60.56 268 ALA A C 1
ATOM 1967 O O . ALA A 1 268 ? 17.703 -1.781 -27.635 1.00 60.56 268 ALA A O 1
ATOM 1968 N N . LEU A 1 269 ? 17.872 -3.841 -28.522 1.00 82.06 269 LEU A N 1
ATOM 1969 C CA . LEU A 1 269 ? 17.936 -3.529 -29.920 1.00 82.06 269 LEU A CA 1
ATOM 1970 C C . LEU A 1 269 ? 16.546 -3.629 -30.556 1.00 82.06 269 LEU A C 1
ATOM 1972 O O . LEU A 1 269 ? 15.858 -4.647 -30.459 1.00 82.06 269 LEU A O 1
ATOM 1976 N N . VAL A 1 270 ? 16.175 -2.576 -31.269 1.00 87.44 270 VAL A N 1
ATOM 1977 C CA . VAL A 1 270 ? 15.095 -2.583 -32.245 1.00 87.44 270 VAL A CA 1
ATOM 1978 C C . VAL A 1 270 ? 15.534 -3.452 -33.417 1.00 87.44 270 VAL A C 1
ATOM 1980 O O . VAL A 1 270 ? 16.627 -3.267 -33.950 1.00 87.44 270 VAL A O 1
ATOM 1983 N N . LYS A 1 271 ? 14.682 -4.397 -33.809 1.00 90.94 271 LYS A N 1
ATOM 1984 C CA . LYS A 1 271 ? 14.888 -5.281 -34.956 1.00 90.94 271 LYS A CA 1
ATOM 1985 C C . LYS A 1 271 ? 13.831 -4.977 -36.011 1.00 90.94 271 LYS A C 1
ATOM 1987 O O . LYS A 1 271 ? 12.638 -5.059 -35.725 1.00 90.94 271 LYS A O 1
ATOM 1992 N N . ALA A 1 272 ? 14.269 -4.609 -37.204 1.00 90.50 272 ALA A N 1
ATOM 1993 C CA . ALA A 1 272 ? 13.428 -4.295 -38.346 1.00 90.50 272 ALA A CA 1
ATOM 1994 C C . ALA A 1 272 ? 13.686 -5.333 -39.452 1.00 90.50 272 ALA A C 1
ATOM 1996 O O . ALA A 1 272 ? 14.780 -5.344 -40.028 1.00 90.50 272 ALA A O 1
ATOM 1997 N N . PRO A 1 273 ? 12.724 -6.227 -39.744 1.00 90.94 273 PRO A N 1
ATOM 1998 C CA . PRO A 1 273 ? 12.871 -7.177 -40.838 1.00 90.94 273 PRO A CA 1
ATOM 1999 C C . PRO A 1 273 ? 12.872 -6.443 -42.183 1.00 90.94 273 PRO A C 1
ATOM 2001 O O . PRO A 1 273 ? 12.147 -5.465 -42.370 1.00 90.94 273 PRO A O 1
ATOM 2004 N N . SER A 1 274 ? 13.669 -6.936 -43.127 1.00 93.19 274 SER A N 1
ATOM 2005 C CA . SER A 1 274 ? 13.693 -6.468 -44.510 1.00 93.19 274 SER A CA 1
ATOM 2006 C C . SER A 1 274 ? 12.963 -7.452 -45.416 1.00 93.19 274 SER A C 1
ATOM 2008 O O . SER A 1 274 ? 13.144 -8.661 -45.301 1.00 93.19 274 SER A O 1
ATOM 2010 N N . ALA A 1 275 ? 12.186 -6.945 -46.370 1.00 93.06 275 ALA A N 1
ATOM 2011 C CA . ALA A 1 275 ? 11.613 -7.734 -47.459 1.00 93.06 275 ALA A CA 1
ATOM 2012 C C . ALA A 1 275 ? 12.665 -8.165 -48.503 1.00 93.06 275 ALA A C 1
ATOM 2014 O O . ALA A 1 275 ? 12.347 -8.905 -49.433 1.00 93.06 275 ALA A O 1
ATOM 2015 N N . PHE A 1 276 ? 13.917 -7.718 -48.356 1.00 93.44 276 PHE A N 1
ATOM 2016 C CA . PHE A 1 276 ? 15.013 -7.972 -49.285 1.00 93.44 276 PHE A CA 1
ATOM 2017 C C . PHE A 1 276 ? 16.140 -8.804 -48.656 1.00 93.44 276 PHE A C 1
ATOM 2019 O O . PHE A 1 276 ? 16.306 -8.874 -47.437 1.00 93.44 276 PHE A O 1
ATOM 2026 N N . GLY A 1 277 ? 16.980 -9.399 -49.507 1.00 93.88 277 GLY A N 1
ATOM 2027 C CA . GLY A 1 277 ? 18.211 -10.068 -49.074 1.00 93.88 277 GLY A CA 1
ATOM 2028 C C . GLY A 1 277 ? 19.272 -9.092 -48.543 1.00 93.88 277 GLY A C 1
ATOM 2029 O O . GLY A 1 277 ? 19.162 -7.872 -48.701 1.00 93.88 277 GLY A O 1
ATOM 2030 N N . TYR A 1 278 ? 20.336 -9.634 -47.938 1.00 94.31 278 TYR A N 1
ATOM 2031 C CA . TYR A 1 278 ? 21.400 -8.862 -47.274 1.00 94.31 278 TYR A CA 1
ATOM 2032 C C . TYR A 1 278 ? 21.998 -7.745 -48.143 1.00 94.31 278 TYR A C 1
ATOM 2034 O O . TYR A 1 278 ? 21.997 -6.586 -47.736 1.00 94.31 278 TYR A O 1
ATOM 2042 N N . ALA A 1 279 ? 22.472 -8.073 -49.349 1.00 93.75 279 ALA A N 1
ATOM 2043 C CA . ALA A 1 279 ? 23.185 -7.113 -50.195 1.00 93.75 279 ALA A CA 1
ATOM 2044 C C . ALA A 1 279 ? 22.289 -5.943 -50.632 1.00 93.75 279 ALA A C 1
ATOM 2046 O O . ALA A 1 279 ? 22.709 -4.789 -50.604 1.00 93.75 279 ALA A O 1
ATOM 2047 N N . GLN A 1 280 ? 21.035 -6.239 -50.982 1.00 95.25 280 GLN A N 1
ATOM 2048 C CA . GLN A 1 280 ? 20.063 -5.225 -51.378 1.00 95.25 280 GLN A CA 1
ATOM 2049 C C . GLN A 1 280 ? 19.648 -4.353 -50.189 1.00 95.25 280 GLN A C 1
ATOM 2051 O O . GLN A 1 280 ? 19.583 -3.135 -50.324 1.00 95.25 280 GLN A O 1
ATOM 2056 N N . THR A 1 281 ? 19.419 -4.955 -49.021 1.00 96.94 281 THR A N 1
ATOM 2057 C CA . THR A 1 281 ? 19.075 -4.220 -47.794 1.00 96.94 281 THR A CA 1
ATOM 2058 C C . THR A 1 281 ? 20.198 -3.276 -47.382 1.00 96.94 281 THR A C 1
ATOM 2060 O O . THR A 1 281 ? 19.936 -2.117 -47.077 1.00 96.94 281 THR A O 1
ATOM 2063 N N . LEU A 1 282 ? 21.451 -3.742 -47.424 1.00 96.75 282 LEU A N 1
ATOM 2064 C CA . LEU A 1 282 ? 22.614 -2.918 -47.107 1.00 96.75 282 LEU A CA 1
ATOM 2065 C C . LEU A 1 282 ? 22.736 -1.729 -48.070 1.00 96.75 282 LEU A C 1
ATOM 2067 O O . LEU A 1 282 ? 22.847 -0.597 -47.612 1.00 96.75 282 LEU A O 1
ATOM 2071 N N . ALA A 1 283 ? 22.633 -1.963 -49.383 1.00 96.69 283 ALA A N 1
ATOM 2072 C CA . ALA A 1 283 ? 22.710 -0.894 -50.380 1.00 96.69 283 ALA A CA 1
ATOM 2073 C C . ALA A 1 283 ? 21.586 0.146 -50.217 1.00 96.69 283 ALA A C 1
ATOM 2075 O O . ALA A 1 283 ? 21.835 1.348 -50.292 1.00 96.69 283 ALA A O 1
ATOM 2076 N N . ARG A 1 284 ? 20.351 -0.304 -49.952 1.00 97.50 284 ARG A N 1
ATOM 2077 C CA . ARG A 1 284 ? 19.209 0.589 -49.697 1.00 97.50 284 ARG A CA 1
ATOM 2078 C C . ARG A 1 284 ? 19.387 1.392 -48.413 1.00 97.50 284 ARG A C 1
ATOM 2080 O O . ARG A 1 284 ? 19.075 2.578 -48.396 1.00 97.50 284 ARG A O 1
ATOM 2087 N N . LEU A 1 285 ? 19.910 0.770 -47.358 1.00 97.69 285 LEU A N 1
ATOM 2088 C CA . LEU A 1 285 ? 20.185 1.455 -46.100 1.00 97.69 285 LEU A CA 1
ATOM 2089 C C . LEU A 1 285 ? 21.261 2.529 -46.273 1.00 97.69 285 LEU A C 1
ATOM 2091 O O . LEU A 1 285 ? 21.085 3.646 -45.801 1.00 97.69 285 LEU A O 1
ATOM 2095 N N . GLU A 1 286 ? 22.347 2.229 -46.984 1.00 97.44 286 GLU A N 1
ATOM 2096 C CA . GLU A 1 286 ? 23.401 3.206 -47.278 1.00 97.44 286 GLU A CA 1
ATOM 2097 C C . GLU A 1 286 ? 22.902 4.368 -48.144 1.00 97.44 286 GLU A C 1
ATOM 2099 O O . GLU A 1 286 ? 23.266 5.516 -47.880 1.00 97.44 286 GLU A O 1
ATOM 2104 N N . ALA A 1 287 ? 22.038 4.092 -49.127 1.00 96.56 287 ALA A N 1
ATOM 2105 C CA . ALA A 1 287 ? 21.382 5.128 -49.920 1.00 96.56 287 ALA A CA 1
ATOM 2106 C C . ALA A 1 287 ? 20.496 6.027 -49.042 1.00 96.56 287 ALA A C 1
ATOM 2108 O O . ALA A 1 287 ? 20.656 7.245 -49.068 1.00 96.56 287 ALA A O 1
ATOM 2109 N N . ALA A 1 288 ? 19.650 5.439 -48.189 1.00 96.94 288 ALA A N 1
ATOM 2110 C CA . ALA A 1 288 ? 18.796 6.192 -47.271 1.00 96.94 288 ALA A CA 1
ATOM 2111 C C . ALA A 1 288 ? 19.616 7.051 -46.288 1.00 96.94 288 ALA A C 1
ATOM 2113 O O . ALA A 1 288 ? 19.280 8.210 -46.046 1.00 96.94 288 ALA A O 1
ATOM 2114 N N . ILE A 1 289 ? 20.724 6.523 -45.753 1.00 97.19 289 ILE A N 1
ATOM 2115 C CA . ILE A 1 289 ? 21.655 7.271 -44.888 1.00 97.19 289 ILE A CA 1
ATOM 2116 C C . ILE A 1 289 ? 22.218 8.492 -45.633 1.00 97.19 289 ILE A C 1
ATOM 2118 O O . ILE A 1 289 ? 22.258 9.590 -45.071 1.00 97.19 289 ILE A O 1
ATOM 2122 N N . ALA A 1 290 ? 22.630 8.314 -46.892 1.00 94.62 290 ALA A N 1
ATOM 2123 C CA . ALA A 1 290 ? 23.172 9.389 -47.717 1.00 94.62 290 ALA A CA 1
ATOM 2124 C C . ALA A 1 290 ? 22.116 10.453 -48.068 1.00 94.62 290 ALA A C 1
ATOM 2126 O O . ALA A 1 290 ? 22.407 11.645 -47.978 1.00 94.62 290 ALA A O 1
ATOM 2127 N N . GLU A 1 291 ? 20.888 10.045 -48.404 1.00 95.31 291 GLU A N 1
ATOM 2128 C CA . GLU A 1 291 ? 19.760 10.949 -48.683 1.00 95.31 291 GLU A CA 1
ATOM 2129 C C . GLU A 1 291 ? 19.411 11.835 -47.479 1.00 95.31 291 GLU A C 1
ATOM 2131 O O . GLU A 1 291 ? 19.104 13.015 -47.641 1.00 95.31 291 GLU A O 1
ATOM 2136 N N . HIS A 1 292 ? 19.549 11.303 -46.262 1.00 94.00 292 HIS A N 1
ATOM 2137 C CA . HIS A 1 292 ? 19.357 12.052 -45.016 1.00 94.00 292 HIS A CA 1
ATOM 2138 C C . HIS A 1 292 ? 20.581 12.894 -44.608 1.00 94.00 292 HIS A C 1
ATOM 2140 O O . HIS A 1 292 ? 20.595 13.493 -43.529 1.00 94.00 292 HIS A O 1
ATOM 2146 N N . GLY A 1 293 ? 21.625 12.954 -45.444 1.00 93.25 293 GLY A N 1
ATOM 2147 C CA . GLY A 1 293 ? 22.824 13.759 -45.201 1.00 93.25 293 GLY A CA 1
ATOM 2148 C C . GLY A 1 293 ? 23.667 13.285 -44.013 1.00 93.25 293 GLY A C 1
ATOM 2149 O O . GLY A 1 293 ? 24.383 14.087 -43.407 1.00 93.25 293 GLY A O 1
ATOM 2150 N N . LEU A 1 294 ? 23.567 12.006 -43.645 1.00 96.00 294 LEU A N 1
ATOM 2151 C CA . LEU A 1 294 ? 24.352 11.403 -42.571 1.00 96.00 294 LEU A CA 1
ATOM 2152 C C . LEU A 1 294 ? 25.672 10.844 -43.111 1.00 96.00 294 LEU A C 1
ATOM 2154 O O . LEU A 1 294 ? 25.746 10.300 -44.211 1.00 96.00 294 LEU A O 1
ATOM 2158 N N . THR A 1 295 ? 26.722 10.923 -42.300 1.00 94.88 295 THR A N 1
ATOM 2159 C CA . THR A 1 295 ? 28.034 10.358 -42.628 1.00 94.88 295 THR A CA 1
ATOM 2160 C C . THR A 1 295 ? 28.119 8.916 -42.144 1.00 94.88 295 THR A C 1
ATOM 2162 O O . THR A 1 295 ? 27.836 8.651 -40.977 1.00 94.88 295 THR A O 1
ATOM 2165 N N . VAL A 1 296 ? 28.587 7.999 -42.998 1.00 96.94 296 VAL A N 1
ATOM 2166 C CA . VAL A 1 296 ? 29.067 6.672 -42.575 1.00 96.94 296 VAL A CA 1
ATOM 2167 C C . VAL A 1 296 ? 30.531 6.801 -42.155 1.00 96.94 296 VAL A C 1
ATOM 2169 O O . VAL A 1 296 ? 31.411 6.941 -43.001 1.00 96.94 296 VAL A O 1
ATOM 2172 N N . PHE A 1 297 ? 30.798 6.772 -40.851 1.00 95.19 297 PHE A N 1
ATOM 2173 C CA . PHE A 1 297 ? 32.144 6.889 -40.284 1.00 95.19 297 PHE A CA 1
ATOM 2174 C C . PHE A 1 297 ? 32.967 5.618 -40.455 1.00 95.19 297 PHE A C 1
ATOM 2176 O O . PHE A 1 297 ? 34.169 5.685 -40.695 1.00 95.19 297 PHE A O 1
ATOM 2183 N N . ALA A 1 298 ? 32.328 4.459 -40.311 1.00 97.31 298 ALA A N 1
ATOM 2184 C CA . ALA A 1 298 ? 33.001 3.176 -40.416 1.00 97.31 298 ALA A CA 1
ATOM 2185 C C . ALA A 1 298 ? 32.025 2.057 -40.779 1.00 97.31 298 ALA A C 1
ATOM 2187 O O . ALA A 1 298 ? 30.826 2.121 -40.493 1.00 97.31 298 ALA A O 1
ATOM 2188 N N . ARG A 1 299 ? 32.589 1.017 -41.394 1.00 98.06 299 ARG A N 1
ATOM 2189 C CA . ARG A 1 299 ? 31.934 -0.255 -41.690 1.00 98.06 299 ARG A CA 1
ATOM 2190 C C . ARG A 1 299 ? 32.716 -1.351 -40.988 1.00 98.06 299 ARG A C 1
ATOM 2192 O O . ARG A 1 299 ? 33.906 -1.511 -41.247 1.00 98.06 299 ARG A O 1
ATOM 2199 N N . ILE A 1 300 ? 32.058 -2.082 -40.102 1.00 97.81 300 ILE A N 1
ATOM 2200 C CA . ILE A 1 300 ? 32.656 -3.192 -39.363 1.00 97.81 300 ILE A CA 1
ATOM 2201 C C . ILE A 1 300 ? 32.037 -4.477 -39.905 1.00 97.81 300 ILE A C 1
ATOM 2203 O O . ILE A 1 300 ? 30.943 -4.866 -39.503 1.00 97.81 300 ILE A O 1
ATOM 2207 N N . ASP A 1 301 ? 32.718 -5.111 -40.859 1.00 97.44 301 ASP A N 1
ATOM 2208 C CA . ASP A 1 301 ? 32.285 -6.378 -41.456 1.00 97.44 301 ASP A CA 1
ATOM 2209 C C . ASP A 1 301 ? 32.766 -7.557 -40.596 1.00 97.44 301 ASP A C 1
ATOM 2211 O O . ASP A 1 301 ? 33.892 -8.050 -40.728 1.00 97.44 301 ASP A O 1
ATOM 2215 N N . HIS A 1 302 ? 31.898 -8.009 -39.689 1.00 97.31 302 HIS A N 1
ATOM 2216 C CA . HIS A 1 302 ? 32.184 -9.146 -38.819 1.00 97.31 302 HIS A CA 1
ATOM 2217 C C . HIS A 1 302 ? 32.306 -10.452 -39.608 1.00 97.31 302 HIS A C 1
ATOM 2219 O O . HIS A 1 302 ? 33.091 -11.320 -39.228 1.00 97.31 302 HIS A O 1
ATOM 2225 N N . ALA A 1 303 ? 31.570 -10.597 -40.713 1.00 94.31 303 ALA A N 1
ATOM 2226 C CA . ALA A 1 303 ? 31.642 -11.792 -41.544 1.00 94.31 303 ALA A CA 1
ATOM 2227 C C . ALA A 1 303 ? 32.992 -11.886 -42.271 1.00 94.31 303 ALA A C 1
ATOM 2229 O O . ALA A 1 303 ? 33.577 -12.966 -42.356 1.00 94.31 303 ALA A O 1
ATOM 2230 N N . ALA A 1 304 ? 33.525 -10.764 -42.759 1.00 95.06 304 ALA A N 1
ATOM 2231 C CA . ALA A 1 304 ? 34.871 -10.704 -43.324 1.00 95.06 304 ALA A CA 1
ATOM 2232 C C . ALA A 1 304 ? 35.952 -10.972 -42.273 1.00 95.06 304 ALA A C 1
ATOM 2234 O O . ALA A 1 304 ? 36.862 -11.759 -42.536 1.00 95.06 304 ALA A O 1
ATOM 2235 N N . ALA A 1 305 ? 35.829 -10.382 -41.080 1.00 95.75 305 ALA A N 1
ATOM 2236 C CA . ALA A 1 305 ? 36.762 -10.625 -39.980 1.00 95.75 305 ALA A CA 1
ATOM 2237 C C . ALA A 1 305 ? 36.780 -12.105 -39.554 1.00 95.75 305 ALA A C 1
ATOM 2239 O O . ALA A 1 305 ? 37.851 -12.683 -39.381 1.00 95.75 305 ALA A O 1
ATOM 2240 N N . ALA A 1 306 ? 35.609 -12.746 -39.460 1.00 95.94 306 ALA A N 1
ATOM 2241 C CA . ALA A 1 306 ? 35.499 -14.174 -39.168 1.00 95.94 306 ALA A CA 1
ATOM 2242 C C . ALA A 1 306 ? 36.193 -15.028 -40.241 1.00 95.94 306 ALA A C 1
ATOM 2244 O O . ALA A 1 306 ? 37.009 -15.883 -39.898 1.00 95.94 306 ALA A O 1
ATOM 2245 N N . ARG A 1 307 ? 35.955 -14.745 -41.533 1.00 95.88 307 ARG A N 1
ATOM 2246 C CA . ARG A 1 307 ? 36.618 -15.454 -42.644 1.00 95.88 307 ARG A CA 1
ATOM 2247 C C . ARG A 1 307 ? 38.140 -15.327 -42.586 1.00 95.88 307 ARG A C 1
ATOM 2249 O O . ARG A 1 307 ? 38.833 -16.317 -42.798 1.00 95.88 307 ARG A O 1
ATOM 2256 N N . ALA A 1 308 ? 38.658 -14.141 -42.266 1.00 96.38 308 ALA A N 1
ATOM 2257 C CA . ALA A 1 308 ? 40.096 -13.917 -42.110 1.00 96.38 308 ALA A CA 1
ATOM 2258 C C . ALA A 1 308 ? 40.705 -14.724 -40.947 1.00 96.38 308 ALA A C 1
ATOM 2260 O O . ALA A 1 308 ? 41.878 -15.080 -40.997 1.00 96.38 308 ALA A O 1
ATOM 2261 N N . ALA A 1 309 ? 39.901 -15.053 -39.932 1.00 96.81 309 ALA A N 1
ATOM 2262 C CA . ALA A 1 309 ? 40.283 -15.893 -38.799 1.00 96.81 309 ALA A CA 1
ATOM 2263 C C . ALA A 1 309 ? 39.995 -17.398 -39.008 1.00 96.81 309 ALA A C 1
ATOM 2265 O O . ALA A 1 309 ? 40.134 -18.178 -38.069 1.00 96.81 309 ALA A O 1
ATOM 2266 N N . GLY A 1 310 ? 39.571 -17.823 -40.207 1.00 96.12 310 GLY A N 1
ATOM 2267 C CA . GLY A 1 310 ? 39.216 -19.221 -40.490 1.00 96.12 310 GLY A CA 1
ATOM 2268 C C . GLY A 1 310 ? 37.877 -19.671 -39.892 1.00 96.12 310 GLY A C 1
ATOM 2269 O O . GLY A 1 310 ? 37.615 -20.868 -39.800 1.00 96.12 310 GLY A O 1
ATOM 2270 N N . LEU A 1 311 ? 37.024 -18.729 -39.485 1.00 95.19 311 LEU A N 1
ATOM 2271 C CA . LEU A 1 311 ? 35.698 -18.980 -38.926 1.00 95.19 311 LEU A CA 1
ATOM 2272 C C . LEU A 1 311 ? 34.601 -18.665 -39.954 1.00 95.19 311 LEU A C 1
ATOM 2274 O O . LEU A 1 311 ? 34.755 -17.805 -40.823 1.00 95.19 311 LEU A O 1
ATOM 2278 N N . ALA A 1 312 ? 33.459 -19.340 -39.829 1.00 91.75 312 ALA A N 1
ATOM 2279 C CA . ALA A 1 312 ? 32.268 -19.057 -40.624 1.00 91.75 312 ALA A CA 1
ATOM 2280 C C . ALA A 1 312 ? 31.289 -18.182 -39.830 1.00 91.75 312 ALA A C 1
ATOM 2282 O O . ALA A 1 312 ? 30.955 -18.490 -38.688 1.00 91.75 312 ALA A O 1
ATOM 2283 N N . LEU A 1 313 ? 30.807 -17.108 -40.454 1.00 91.44 313 LEU A N 1
ATOM 2284 C CA . LEU A 1 313 ? 29.754 -16.249 -39.919 1.00 91.44 313 LEU A CA 1
ATOM 2285 C C . LEU A 1 313 ? 28.859 -15.785 -41.073 1.00 91.44 313 LEU A C 1
ATOM 2287 O O . LEU A 1 313 ? 29.372 -15.387 -42.125 1.00 91.44 313 LEU A O 1
ATOM 2291 N N . ALA A 1 314 ? 27.537 -15.833 -40.881 1.00 93.38 314 ALA A N 1
ATOM 2292 C CA . ALA A 1 314 ? 26.582 -15.256 -41.825 1.00 93.38 314 ALA A CA 1
ATOM 2293 C C . ALA A 1 314 ? 26.892 -13.772 -42.091 1.00 93.38 314 ALA A C 1
ATOM 2295 O O . ALA A 1 314 ? 27.480 -13.114 -41.226 1.00 93.38 314 ALA A O 1
ATOM 2296 N N . PRO A 1 315 ? 26.476 -13.212 -43.244 1.00 95.38 315 PRO A N 1
ATOM 2297 C CA . PRO A 1 315 ? 26.592 -11.781 -43.509 1.00 95.38 315 PRO A CA 1
ATOM 2298 C C . PRO A 1 315 ? 26.134 -10.944 -42.307 1.00 95.38 315 PRO A C 1
ATOM 2300 O O . PRO A 1 315 ? 24.990 -11.050 -41.871 1.00 95.38 315 PRO A O 1
ATOM 2303 N N . THR A 1 316 ? 27.069 -10.183 -41.735 1.00 96.19 316 THR A N 1
ATOM 2304 C CA . THR A 1 316 ? 26.911 -9.445 -40.475 1.00 96.19 316 THR A CA 1
ATOM 2305 C C . THR A 1 316 ? 27.826 -8.224 -40.527 1.00 96.19 316 THR A C 1
ATOM 2307 O O . THR A 1 316 ? 29.049 -8.371 -40.468 1.00 96.19 316 THR A O 1
ATOM 2310 N N . LEU A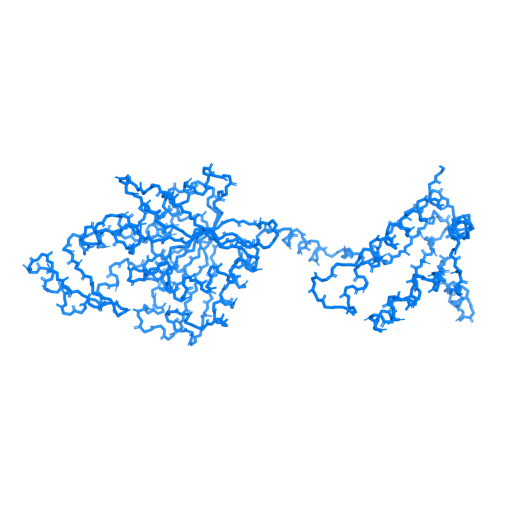 1 317 ? 27.250 -7.027 -40.636 1.00 97.62 317 LEU A N 1
ATOM 2311 C CA . LEU A 1 317 ? 27.999 -5.775 -40.765 1.00 97.62 317 LEU A CA 1
ATOM 2312 C C . LEU A 1 317 ? 27.377 -4.661 -39.927 1.00 97.62 317 LEU A C 1
ATOM 2314 O O . LEU A 1 317 ? 26.170 -4.440 -39.982 1.00 97.62 317 LEU A O 1
ATOM 2318 N N . VAL A 1 318 ? 28.210 -3.930 -39.187 1.00 98.12 318 VAL A N 1
ATOM 2319 C CA . VAL A 1 318 ? 27.797 -2.737 -38.435 1.00 98.12 318 VAL A CA 1
ATOM 2320 C C . VAL A 1 318 ? 28.226 -1.473 -39.176 1.00 98.12 318 VAL A C 1
ATOM 2322 O O . VAL A 1 318 ? 29.400 -1.299 -39.506 1.00 98.12 318 VAL A O 1
ATOM 2325 N N . LEU A 1 319 ? 27.273 -0.578 -39.411 1.00 97.94 319 LEU A N 1
ATOM 2326 C CA . LEU A 1 319 ? 27.475 0.784 -39.886 1.00 97.94 319 LEU A CA 1
ATOM 2327 C C . LEU A 1 319 ? 27.513 1.735 -38.690 1.00 97.94 319 LEU A C 1
ATOM 2329 O O . LEU A 1 319 ? 26.577 1.769 -37.888 1.00 97.94 319 LEU A O 1
ATOM 2333 N N . LEU A 1 320 ? 28.579 2.526 -38.596 1.00 97.50 320 LEU A N 1
ATOM 2334 C CA . LEU A 1 320 ? 28.687 3.646 -37.662 1.00 97.50 320 LEU A CA 1
ATOM 2335 C C . LEU A 1 320 ? 28.308 4.928 -38.398 1.00 97.50 320 LEU A C 1
ATOM 2337 O O . LEU A 1 320 ? 29.011 5.325 -39.328 1.00 97.50 320 LEU A O 1
ATOM 2341 N N . ILE A 1 321 ? 27.205 5.562 -38.003 1.00 97.38 321 ILE A N 1
ATOM 2342 C CA . ILE A 1 321 ? 26.616 6.698 -38.717 1.00 97.38 321 ILE A CA 1
ATOM 2343 C C . ILE A 1 321 ? 26.340 7.892 -37.811 1.00 97.38 321 ILE A C 1
ATOM 2345 O O . ILE A 1 321 ? 26.058 7.754 -36.623 1.00 97.38 321 ILE A O 1
ATOM 2349 N N . GLY A 1 322 ? 26.345 9.095 -38.371 1.00 94.19 322 GLY A N 1
ATOM 2350 C CA . GLY A 1 322 ? 25.889 10.258 -37.622 1.00 94.19 322 GLY A CA 1
ATOM 2351 C C . GLY A 1 322 ? 26.081 11.576 -38.344 1.00 94.19 322 GLY A C 1
ATOM 2352 O O . GLY A 1 322 ? 26.529 11.636 -39.485 1.00 94.19 322 GLY A O 1
ATOM 2353 N N . SER A 1 323 ? 25.752 12.649 -37.633 1.00 94.25 323 SER A N 1
ATOM 2354 C CA . SER A 1 323 ? 25.956 14.023 -38.078 1.00 94.25 323 SER A CA 1
ATOM 2355 C C . SER A 1 323 ? 26.750 14.769 -37.009 1.00 94.25 323 SER A C 1
ATOM 2357 O O . SER A 1 323 ? 26.203 15.011 -35.930 1.00 94.25 323 SER A O 1
ATOM 2359 N N . PRO A 1 324 ? 28.010 15.172 -37.272 1.00 91.06 324 PRO A N 1
ATOM 2360 C CA . PRO A 1 324 ? 28.783 15.985 -36.331 1.00 91.06 324 PRO A CA 1
ATOM 2361 C C . PRO A 1 324 ? 28.043 17.260 -35.908 1.00 91.06 324 PRO A C 1
ATOM 2363 O O . PRO A 1 324 ? 28.103 17.659 -34.751 1.00 91.06 324 PRO A O 1
ATOM 2366 N N . ARG A 1 325 ? 27.251 17.854 -36.814 1.00 92.69 325 ARG A N 1
ATOM 2367 C CA . ARG A 1 325 ? 26.449 19.056 -36.525 1.00 92.69 325 ARG A CA 1
ATOM 2368 C C . ARG A 1 325 ? 25.401 18.835 -35.433 1.00 92.69 325 ARG A C 1
ATOM 2370 O O . ARG A 1 325 ? 25.048 19.785 -34.747 1.00 92.69 325 ARG A O 1
ATOM 2377 N N . VAL A 1 326 ? 24.906 17.606 -35.284 1.00 90.25 326 VAL A N 1
ATOM 2378 C CA . VAL A 1 326 ? 23.898 17.246 -34.275 1.00 90.25 326 VAL A CA 1
ATOM 2379 C C . VAL A 1 326 ? 24.550 16.599 -33.050 1.00 90.25 326 VAL A C 1
ATOM 2381 O O . VAL A 1 326 ? 24.183 16.915 -31.924 1.00 90.25 326 VAL A O 1
ATOM 2384 N N . GLY A 1 327 ? 25.527 15.713 -33.251 1.00 89.94 327 GLY A N 1
ATOM 2385 C CA . GLY A 1 327 ? 26.161 14.952 -32.173 1.00 89.94 327 GLY A CA 1
ATOM 2386 C C . GLY A 1 327 ? 27.147 15.762 -31.327 1.00 89.94 327 GLY A C 1
ATOM 2387 O O . GLY A 1 327 ? 27.175 15.601 -30.111 1.00 89.94 327 GLY A O 1
ATOM 2388 N N . THR A 1 328 ? 27.935 16.660 -31.929 1.00 92.69 328 THR A N 1
ATOM 2389 C CA . THR A 1 328 ? 28.947 17.436 -31.189 1.00 92.69 328 THR A CA 1
ATOM 2390 C C . THR A 1 328 ? 28.340 18.346 -30.112 1.00 92.69 328 THR A C 1
ATOM 2392 O O . THR A 1 328 ? 28.855 18.330 -28.995 1.00 92.69 328 THR A O 1
ATOM 2395 N N . PRO A 1 329 ? 27.231 19.076 -30.357 1.00 93.88 329 PRO A N 1
ATOM 2396 C CA . PRO A 1 329 ? 26.560 19.837 -29.301 1.00 93.88 329 PRO A CA 1
ATOM 2397 C C . PRO A 1 329 ? 26.043 18.976 -28.141 1.00 93.88 329 PRO A C 1
ATOM 2399 O O . PRO A 1 329 ? 26.114 19.416 -26.997 1.00 93.88 329 PRO A O 1
ATOM 2402 N N . LEU A 1 330 ? 25.562 17.755 -28.415 1.00 91.56 330 LEU A N 1
ATOM 2403 C CA . LEU A 1 330 ? 25.119 16.827 -27.367 1.00 91.56 330 LEU A CA 1
ATOM 2404 C C . LEU A 1 330 ? 26.285 16.388 -26.482 1.00 91.56 330 LEU A C 1
ATOM 2406 O O . LEU A 1 330 ? 26.171 16.424 -25.263 1.00 91.56 330 LEU A O 1
ATOM 2410 N N . MET A 1 331 ? 27.425 16.043 -27.084 1.00 94.00 331 MET A N 1
ATOM 2411 C CA . MET A 1 331 ? 28.627 15.671 -26.331 1.00 94.00 331 MET A CA 1
ATOM 2412 C C . MET A 1 331 ? 29.209 16.852 -25.543 1.00 94.00 331 MET A C 1
ATOM 2414 O O . MET A 1 331 ? 29.733 16.663 -24.454 1.00 94.00 331 MET A O 1
ATOM 2418 N N . ALA A 1 332 ? 29.094 18.083 -26.050 1.00 93.44 332 ALA A N 1
ATOM 2419 C CA . ALA A 1 332 ? 29.529 19.268 -25.310 1.00 93.44 332 ALA A CA 1
ATOM 2420 C C . ALA A 1 332 ? 28.691 19.510 -24.039 1.00 93.44 332 ALA A C 1
ATOM 2422 O O . ALA A 1 332 ? 29.223 19.994 -23.044 1.00 93.44 332 ALA A O 1
ATOM 2423 N N . GLN A 1 333 ? 27.397 19.171 -24.069 1.00 90.00 333 GLN A N 1
ATOM 2424 C CA . GLN A 1 333 ? 26.493 19.281 -22.916 1.00 90.00 333 GLN A CA 1
ATOM 2425 C C . GLN A 1 333 ? 26.604 18.077 -21.973 1.00 90.00 333 GLN A C 1
ATOM 2427 O O . GLN A 1 333 ? 26.540 18.227 -20.757 1.00 90.00 333 GLN A O 1
ATOM 2432 N N . THR A 1 334 ? 26.781 16.880 -22.530 1.00 90.62 334 THR A N 1
ATOM 2433 C CA . THR A 1 334 ? 26.917 15.623 -21.792 1.00 90.62 334 THR A CA 1
ATOM 2434 C C . THR A 1 334 ? 28.090 14.823 -22.372 1.00 90.62 334 THR A C 1
ATOM 2436 O O . THR A 1 334 ? 27.888 14.034 -23.300 1.00 90.62 334 THR A O 1
ATOM 2439 N N . PRO A 1 335 ? 29.315 14.996 -21.837 1.00 93.19 335 PRO A N 1
ATOM 2440 C CA . PRO A 1 335 ? 30.524 14.362 -22.372 1.00 93.19 335 PRO A CA 1
ATOM 2441 C C . PRO A 1 335 ? 30.434 12.839 -22.511 1.00 93.19 335 PRO A C 1
ATOM 2443 O O . PRO A 1 335 ? 30.894 12.286 -23.509 1.00 93.19 335 PRO A O 1
ATOM 2446 N N . ASP A 1 336 ? 29.762 12.169 -21.572 1.00 92.44 336 ASP A N 1
ATOM 2447 C CA . ASP A 1 336 ? 29.616 10.710 -21.567 1.00 92.44 336 ASP A CA 1
ATOM 2448 C C . ASP A 1 336 ? 28.806 10.173 -22.758 1.00 92.44 336 ASP A C 1
ATOM 2450 O O . ASP A 1 336 ? 28.940 9.001 -23.103 1.00 92.44 336 ASP A O 1
ATOM 2454 N N . LEU A 1 337 ? 28.023 11.009 -23.459 1.00 91.00 337 LEU A N 1
ATOM 2455 C CA . LEU A 1 337 ? 27.345 10.604 -24.701 1.00 91.00 337 LEU A CA 1
ATOM 2456 C C . LEU A 1 337 ? 28.322 10.246 -25.830 1.00 91.00 337 LEU A C 1
ATOM 2458 O O . LEU A 1 337 ? 27.908 9.633 -26.814 1.00 91.00 337 LEU A O 1
ATOM 2462 N N . ALA A 1 338 ? 29.608 10.578 -25.695 1.00 92.38 338 ALA A N 1
ATOM 2463 C CA . ALA A 1 338 ? 30.639 10.187 -26.647 1.00 92.38 338 ALA A CA 1
ATOM 2464 C C . ALA A 1 338 ? 30.824 8.661 -26.771 1.00 92.38 338 ALA A C 1
ATOM 2466 O O . ALA A 1 338 ? 31.374 8.212 -27.771 1.00 92.38 338 ALA A O 1
ATOM 2467 N N . ILE A 1 339 ? 30.359 7.855 -25.804 1.00 91.81 339 ILE A N 1
ATOM 2468 C CA . ILE A 1 339 ? 30.364 6.384 -25.931 1.00 91.81 339 ILE A CA 1
ATOM 2469 C C . ILE A 1 339 ? 29.197 5.859 -26.784 1.00 91.81 339 ILE A C 1
ATOM 2471 O O . ILE A 1 339 ? 29.289 4.782 -27.371 1.00 91.81 339 ILE A O 1
ATOM 2475 N N . GLU A 1 340 ? 28.101 6.617 -26.864 1.00 91.69 340 GLU A N 1
ATOM 2476 C CA . GLU A 1 340 ? 26.882 6.231 -27.586 1.00 91.69 340 GLU A CA 1
ATOM 2477 C C . GLU A 1 340 ? 26.816 6.820 -29.005 1.00 91.69 340 GLU A C 1
ATOM 2479 O O . GLU A 1 340 ? 26.018 6.365 -29.827 1.00 91.69 340 GLU A O 1
ATOM 2484 N N . LEU A 1 341 ? 27.649 7.823 -29.303 1.00 92.56 341 LEU A N 1
ATOM 2485 C CA . LEU A 1 341 ? 27.752 8.480 -30.604 1.00 92.56 341 LEU A CA 1
ATOM 2486 C C . LEU A 1 341 ? 29.121 8.194 -31.247 1.00 92.56 341 LEU A C 1
ATOM 2488 O O . LEU A 1 341 ? 30.137 8.287 -30.565 1.00 92.56 341 LEU A O 1
ATOM 2492 N N . PRO A 1 342 ? 29.199 7.920 -32.564 1.00 95.38 342 PRO A N 1
ATOM 2493 C CA . PRO A 1 342 ? 28.111 7.891 -33.548 1.00 95.38 342 PRO A CA 1
ATOM 2494 C C . PRO A 1 342 ? 27.153 6.692 -33.389 1.00 95.38 342 PRO A C 1
ATOM 2496 O O . PRO A 1 342 ? 27.472 5.694 -32.748 1.00 95.38 342 PRO A O 1
ATOM 2499 N N . LEU A 1 343 ? 25.966 6.798 -33.995 1.00 95.62 343 LEU A N 1
ATOM 2500 C CA . LEU A 1 343 ? 24.912 5.779 -33.947 1.00 95.62 343 LEU A CA 1
ATOM 2501 C C . LEU A 1 343 ? 25.331 4.505 -34.694 1.00 95.62 343 LEU A C 1
ATOM 2503 O O . LEU A 1 343 ? 26.154 4.546 -35.608 1.00 95.62 343 LEU A O 1
ATOM 2507 N N . ARG A 1 344 ? 24.736 3.365 -34.328 1.00 96.25 344 ARG A N 1
ATOM 2508 C CA . ARG A 1 344 ? 25.083 2.036 -34.856 1.00 96.25 344 ARG A CA 1
ATOM 2509 C C . ARG A 1 344 ? 23.872 1.358 -35.493 1.00 96.25 344 ARG A C 1
ATOM 2511 O O . ARG A 1 344 ? 22.844 1.213 -34.837 1.00 96.25 344 ARG A O 1
ATOM 2518 N N . LEU A 1 345 ? 24.028 0.895 -36.731 1.00 97.31 345 LEU A N 1
ATOM 2519 C CA . LEU A 1 345 ? 23.067 0.045 -37.442 1.00 97.31 345 LEU A CA 1
ATOM 2520 C C . LEU A 1 345 ? 23.751 -1.260 -37.846 1.00 97.31 345 LEU A C 1
ATOM 2522 O O . LEU A 1 345 ? 24.716 -1.251 -38.601 1.00 97.31 345 LEU A O 1
ATOM 2526 N N . LEU A 1 346 ? 23.251 -2.384 -37.357 1.00 97.19 346 LEU A N 1
ATOM 2527 C CA . LEU A 1 346 ? 23.656 -3.722 -37.763 1.00 97.19 346 LEU A CA 1
ATOM 2528 C C . LEU A 1 346 ? 22.754 -4.194 -38.905 1.00 97.19 346 LEU A C 1
ATOM 2530 O O . LEU A 1 346 ? 21.537 -4.199 -38.764 1.00 97.19 346 LEU A O 1
ATOM 2534 N N . VAL A 1 347 ? 23.346 -4.651 -40.002 1.00 97.06 347 VAL A N 1
ATOM 2535 C CA . VAL A 1 347 ? 22.658 -5.425 -41.038 1.00 97.06 347 VAL A CA 1
ATOM 2536 C C . VAL A 1 347 ? 23.150 -6.859 -40.944 1.00 97.06 347 VAL A C 1
ATOM 2538 O O . VAL A 1 347 ? 24.359 -7.107 -40.953 1.00 97.06 347 VAL A O 1
ATOM 2541 N N . ARG A 1 348 ? 22.228 -7.816 -40.837 1.00 95.19 348 ARG A N 1
ATOM 2542 C CA . ARG A 1 348 ? 22.563 -9.244 -40.787 1.00 95.19 348 ARG A CA 1
ATOM 2543 C C . ARG A 1 348 ? 21.554 -10.103 -41.534 1.00 95.19 348 ARG A C 1
ATOM 2545 O O . ARG A 1 348 ? 20.443 -9.658 -41.797 1.00 95.19 348 ARG A O 1
ATOM 2552 N N . SER A 1 349 ? 21.926 -11.339 -41.839 1.00 91.06 349 SER A N 1
ATOM 2553 C CA . SER A 1 349 ? 21.004 -12.380 -42.311 1.00 91.06 349 SER A CA 1
ATOM 2554 C C . SER A 1 349 ? 21.254 -13.694 -41.575 1.00 91.06 349 SER A C 1
ATOM 2556 O O . SER A 1 349 ? 22.342 -13.911 -41.044 1.00 91.06 349 SER A O 1
ATOM 2558 N N . GLU A 1 350 ? 20.275 -14.595 -41.573 1.00 80.12 350 GLU A N 1
ATOM 2559 C CA . GLU A 1 350 ? 20.457 -15.943 -41.026 1.00 80.12 350 GLU A CA 1
ATOM 2560 C C . GLU A 1 350 ? 21.405 -16.801 -41.886 1.00 80.12 350 GLU A C 1
ATOM 2562 O O . GLU A 1 350 ? 21.635 -16.536 -43.075 1.00 80.12 350 GLU A O 1
ATOM 2567 N N . ASN A 1 351 ? 21.964 -17.849 -41.272 1.00 61.06 351 ASN A N 1
ATOM 2568 C CA . ASN A 1 351 ? 22.769 -18.851 -41.968 1.00 61.06 351 ASN A CA 1
ATOM 2569 C C . ASN A 1 351 ? 21.913 -19.534 -43.051 1.00 61.06 351 ASN A C 1
ATOM 2571 O O . ASN A 1 351 ? 20.906 -20.154 -42.729 1.00 61.06 351 ASN A O 1
ATOM 2575 N N . GLY A 1 352 ? 22.325 -19.445 -44.321 1.00 59.81 352 GLY A N 1
ATOM 2576 C CA . GLY A 1 352 ? 21.635 -20.102 -45.444 1.00 59.81 352 GLY A CA 1
ATOM 2577 C C . GLY A 1 352 ? 21.009 -19.174 -46.494 1.00 59.81 352 GLY A C 1
ATOM 2578 O O . GLY A 1 352 ? 20.472 -19.678 -47.473 1.00 59.81 352 GLY A O 1
ATOM 2579 N N . GLY A 1 353 ? 21.121 -17.845 -46.352 1.00 62.47 353 GLY A N 1
ATOM 2580 C CA . GLY A 1 353 ? 20.736 -16.896 -47.413 1.00 62.47 353 GLY A CA 1
ATOM 2581 C C . GLY A 1 353 ? 19.272 -16.443 -47.383 1.00 62.47 353 GLY A C 1
ATOM 2582 O O . GLY A 1 353 ? 18.620 -16.395 -48.423 1.00 62.47 353 GLY A O 1
ATOM 2583 N N . GLY A 1 354 ? 18.765 -16.106 -46.195 1.00 74.62 354 GLY A N 1
ATOM 2584 C CA . GLY A 1 354 ? 17.420 -15.560 -46.000 1.00 74.62 354 GLY A CA 1
ATOM 2585 C C . GLY A 1 354 ? 17.308 -14.039 -46.173 1.00 74.62 354 GLY A C 1
ATOM 2586 O O . GLY A 1 354 ? 18.249 -13.347 -46.576 1.00 74.62 354 GLY A O 1
ATOM 2587 N N . LEU A 1 355 ? 16.123 -13.527 -45.830 1.00 85.38 355 LEU A N 1
ATOM 2588 C CA . LEU A 1 355 ? 15.853 -12.096 -45.710 1.00 85.38 355 LEU A CA 1
ATOM 2589 C C . LEU A 1 355 ? 16.785 -11.444 -44.682 1.00 85.38 355 LEU A C 1
ATOM 2591 O O . LEU A 1 355 ? 17.229 -12.079 -43.721 1.00 85.38 355 LEU A O 1
ATOM 2595 N N . ALA A 1 356 ? 17.108 -10.175 -44.907 1.00 91.69 356 ALA A N 1
ATOM 2596 C CA . ALA A 1 356 ? 17.951 -9.422 -43.994 1.00 91.69 356 ALA A CA 1
ATOM 2597 C C . ALA A 1 356 ? 17.149 -8.852 -42.819 1.00 91.69 356 ALA A C 1
ATOM 2599 O O . ALA A 1 356 ? 15.941 -8.637 -42.895 1.00 91.69 356 ALA A O 1
ATOM 2600 N N . GLU A 1 357 ? 17.856 -8.526 -41.748 1.00 94.56 357 GLU A N 1
ATOM 2601 C CA . GLU A 1 357 ? 17.341 -7.800 -40.596 1.00 94.56 357 GLU A CA 1
ATOM 2602 C C . GLU A 1 357 ? 18.250 -6.596 -40.332 1.00 94.56 357 GLU A C 1
ATOM 2604 O O . GLU A 1 357 ? 19.481 -6.718 -40.346 1.00 94.56 357 GLU A O 1
ATOM 2609 N N . ILE A 1 358 ? 17.639 -5.436 -40.096 1.00 96.19 358 ILE A N 1
ATOM 2610 C CA . ILE A 1 358 ? 18.314 -4.218 -39.650 1.00 96.19 358 ILE A CA 1
ATOM 2611 C C . ILE A 1 358 ? 18.091 -4.091 -38.147 1.00 96.19 358 ILE A C 1
ATOM 2613 O O . ILE A 1 358 ? 16.961 -4.159 -37.669 1.00 96.19 358 ILE A O 1
ATOM 2617 N N . VAL A 1 359 ? 19.161 -3.909 -37.385 1.00 94.94 359 VAL A N 1
ATOM 2618 C CA . VAL A 1 359 ? 19.137 -3.931 -35.924 1.00 94.94 359 VAL A CA 1
ATOM 2619 C C . VAL A 1 359 ? 19.864 -2.709 -35.373 1.00 94.94 359 VAL A C 1
ATOM 2621 O O . VAL A 1 359 ? 20.981 -2.415 -35.787 1.00 94.94 359 VAL A O 1
ATOM 2624 N N . PHE A 1 360 ? 19.270 -1.991 -34.424 1.00 94.31 360 PHE A N 1
ATOM 2625 C CA . PHE A 1 360 ? 19.895 -0.822 -33.792 1.00 94.31 360 PHE A CA 1
ATOM 2626 C C . PHE A 1 360 ? 19.415 -0.627 -32.359 1.00 94.31 360 PHE A C 1
ATOM 2628 O O . PHE A 1 360 ? 18.335 -1.074 -31.992 1.00 94.31 360 PHE A O 1
ATOM 2635 N N . GLU A 1 361 ? 20.202 0.057 -31.534 1.00 90.88 361 GLU A N 1
ATOM 2636 C CA . GLU A 1 361 ? 19.779 0.443 -30.185 1.00 90.88 361 GLU A CA 1
ATOM 2637 C C . GLU A 1 361 ? 18.976 1.753 -30.215 1.00 90.88 361 GLU A C 1
ATOM 2639 O O . GLU A 1 361 ? 19.311 2.655 -30.982 1.00 90.88 361 GLU A O 1
ATOM 2644 N N . ASP A 1 362 ? 17.927 1.879 -29.389 1.00 87.69 362 ASP A N 1
ATOM 2645 C CA . ASP A 1 362 ? 17.156 3.127 -29.289 1.00 87.69 362 ASP A CA 1
ATOM 2646 C C . ASP A 1 362 ? 18.020 4.246 -28.657 1.00 87.69 362 ASP A C 1
ATOM 2648 O O . ASP A 1 362 ? 18.394 4.126 -27.483 1.00 87.69 362 ASP A O 1
ATOM 2652 N N . PRO A 1 363 ? 18.307 5.352 -29.376 1.00 88.88 363 PRO A N 1
ATOM 2653 C CA . PRO A 1 363 ? 19.136 6.454 -28.886 1.00 88.88 363 PRO A CA 1
ATOM 2654 C C . PRO A 1 363 ? 18.640 7.095 -27.586 1.00 88.88 363 PRO A C 1
ATOM 2656 O O . PRO A 1 363 ? 19.452 7.581 -26.799 1.00 88.88 363 PRO A O 1
ATOM 2659 N N . VAL A 1 364 ? 17.327 7.093 -27.324 1.00 85.81 364 VAL A N 1
ATOM 2660 C CA . VAL A 1 364 ? 16.767 7.619 -26.068 1.00 85.81 364 VAL A CA 1
ATOM 2661 C C . VAL A 1 364 ? 17.203 6.747 -24.897 1.00 85.81 364 VAL A C 1
ATOM 2663 O O . VAL A 1 364 ? 17.628 7.260 -23.861 1.00 85.81 364 VAL A O 1
ATOM 2666 N N . ARG A 1 365 ? 17.136 5.424 -25.073 1.00 81.38 365 ARG A N 1
ATOM 2667 C CA . ARG A 1 365 ? 17.522 4.451 -24.048 1.00 81.38 365 ARG A CA 1
ATOM 2668 C C . ARG A 1 365 ? 19.036 4.398 -23.868 1.00 81.38 365 ARG A C 1
ATOM 2670 O O . ARG A 1 365 ? 19.496 4.353 -22.731 1.00 81.38 365 ARG A O 1
ATOM 2677 N N . ALA A 1 366 ? 19.788 4.440 -24.965 1.00 83.38 366 ALA A N 1
ATOM 2678 C CA . ALA A 1 366 ? 21.243 4.509 -24.935 1.00 83.38 366 ALA A CA 1
ATOM 2679 C C . ALA A 1 366 ? 21.722 5.753 -24.172 1.00 83.38 366 ALA A C 1
ATOM 2681 O O . ALA A 1 366 ? 22.437 5.643 -23.179 1.00 83.38 366 ALA A O 1
ATOM 2682 N N . GLY A 1 367 ? 21.216 6.933 -24.544 1.00 84.12 367 GLY A N 1
ATOM 2683 C CA . GLY A 1 367 ? 21.593 8.190 -23.900 1.00 84.12 367 GLY A CA 1
ATOM 2684 C C . GLY A 1 367 ? 21.102 8.344 -22.457 1.00 84.12 367 GLY A C 1
ATOM 2685 O O . GLY A 1 367 ? 21.641 9.169 -21.724 1.00 84.12 367 GLY A O 1
ATOM 2686 N N . ALA A 1 368 ? 20.101 7.577 -22.014 1.00 80.56 368 ALA A N 1
ATOM 2687 C CA . ALA A 1 368 ? 19.677 7.570 -20.612 1.00 80.56 368 ALA A CA 1
ATOM 2688 C C . ALA A 1 368 ? 20.752 6.999 -19.667 1.00 80.56 368 ALA A C 1
ATOM 2690 O O . ALA A 1 368 ? 20.762 7.355 -18.494 1.00 80.56 368 ALA A O 1
ATOM 2691 N N . ARG A 1 369 ? 21.677 6.159 -20.162 1.00 80.44 369 ARG A N 1
ATOM 2692 C CA . ARG A 1 369 ? 22.803 5.636 -19.363 1.00 80.44 369 ARG A CA 1
ATOM 2693 C C . ARG A 1 369 ? 23.851 6.695 -19.031 1.00 80.44 369 ARG A C 1
ATOM 2695 O O . ARG A 1 369 ? 24.526 6.585 -18.016 1.00 80.44 369 ARG A O 1
ATOM 2702 N N . CYS A 1 370 ? 23.983 7.701 -19.888 1.00 82.81 370 CYS A N 1
ATOM 2703 C CA . CYS A 1 370 ? 25.002 8.744 -19.795 1.00 82.81 370 CYS A CA 1
ATOM 2704 C C . CYS A 1 370 ? 24.484 10.014 -19.103 1.00 82.81 370 CYS A C 1
ATOM 2706 O O . CYS A 1 370 ? 25.153 11.042 -19.143 1.00 82.81 370 CYS A O 1
ATOM 2708 N N . ARG A 1 371 ? 23.257 9.991 -18.558 1.00 77.12 371 ARG A N 1
ATOM 2709 C CA . ARG A 1 371 ? 22.559 11.185 -18.062 1.00 77.12 371 ARG A CA 1
ATOM 2710 C C . ARG A 1 371 ? 21.832 10.951 -16.749 1.00 77.12 371 ARG A C 1
ATOM 2712 O O . ARG A 1 371 ? 21.550 9.827 -16.346 1.00 77.12 371 ARG A O 1
ATOM 2719 N N . THR A 1 372 ? 21.511 12.063 -16.105 1.00 69.81 372 THR A N 1
ATOM 2720 C CA . THR A 1 372 ? 20.659 12.167 -14.922 1.00 69.81 372 THR A CA 1
ATOM 2721 C C . THR A 1 372 ? 19.279 11.537 -15.175 1.00 69.81 372 THR A C 1
ATOM 2723 O O . THR A 1 372 ? 18.611 11.873 -16.159 1.00 69.81 372 THR A O 1
ATOM 2726 N N . PRO A 1 373 ? 18.809 10.623 -14.301 1.00 62.28 373 PRO A N 1
ATOM 2727 C CA . PRO A 1 373 ? 17.487 10.018 -14.440 1.00 62.28 373 PRO A CA 1
ATOM 2728 C C . PRO A 1 373 ? 16.367 11.070 -14.466 1.00 62.28 373 PRO A C 1
ATOM 2730 O O . PRO A 1 373 ? 16.281 11.913 -13.575 1.00 62.28 373 PRO A O 1
ATOM 2733 N N . GLY A 1 374 ? 15.480 10.993 -15.465 1.00 56.56 374 GLY A N 1
ATOM 2734 C CA . GLY A 1 374 ? 14.295 11.858 -15.588 1.00 56.56 374 GLY A CA 1
ATOM 2735 C C . GLY A 1 374 ? 14.425 13.038 -16.557 1.00 56.56 374 GLY A C 1
ATOM 2736 O O . GLY A 1 374 ? 13.439 13.736 -16.785 1.00 56.56 374 GLY A O 1
ATOM 2737 N N . GLU A 1 375 ? 15.592 13.243 -17.167 1.00 65.06 375 GLU A N 1
ATOM 2738 C CA . GLU A 1 375 ? 15.814 14.319 -18.134 1.00 65.06 375 GLU A CA 1
ATOM 2739 C C . GLU A 1 375 ? 15.565 13.835 -19.574 1.00 65.06 375 GLU A C 1
ATOM 2741 O O . GLU A 1 375 ? 16.309 13.022 -20.128 1.00 65.06 375 GLU A O 1
ATOM 2746 N N . ALA A 1 376 ? 14.468 14.295 -20.180 1.00 70.06 376 ALA A N 1
ATOM 2747 C CA . ALA A 1 376 ? 14.125 13.966 -21.561 1.00 70.06 376 ALA A CA 1
ATOM 2748 C C . ALA A 1 376 ? 14.868 14.884 -22.540 1.00 70.06 376 ALA A C 1
ATOM 2750 O O . ALA A 1 376 ? 14.842 16.103 -22.389 1.00 70.06 376 ALA A O 1
ATOM 2751 N N . ASP A 1 377 ? 15.458 14.309 -23.593 1.00 82.44 377 ASP A N 1
ATOM 2752 C CA . ASP A 1 377 ? 16.140 15.075 -24.639 1.00 82.44 377 ASP A CA 1
ATOM 2753 C C . ASP A 1 377 ? 15.446 14.901 -25.995 1.00 82.44 377 ASP A C 1
ATOM 2755 O O . ASP A 1 377 ? 15.456 13.802 -26.571 1.00 82.44 377 ASP A O 1
ATOM 2759 N N . PRO A 1 378 ? 14.857 15.978 -26.541 1.00 87.50 378 PRO A N 1
ATOM 2760 C CA . PRO A 1 378 ? 14.136 15.921 -27.804 1.00 87.50 378 PRO A CA 1
ATOM 2761 C C . PRO A 1 378 ? 15.043 15.567 -28.992 1.00 87.50 378 PRO A C 1
ATOM 2763 O O . PRO A 1 378 ? 14.559 15.067 -30.005 1.00 87.50 378 PRO A O 1
ATOM 2766 N N . THR A 1 379 ? 16.353 15.797 -28.903 1.00 90.12 379 THR A N 1
ATOM 2767 C CA . THR A 1 379 ? 17.307 15.470 -29.968 1.00 90.12 379 THR A CA 1
ATOM 2768 C C . THR A 1 379 ? 17.491 13.968 -30.108 1.00 90.12 379 THR A C 1
ATOM 2770 O O . THR A 1 379 ? 17.460 13.464 -31.228 1.00 90.12 379 THR A O 1
ATOM 2773 N N . LEU A 1 380 ? 17.606 13.234 -29.000 1.00 89.44 380 LEU A N 1
ATOM 2774 C CA . LEU A 1 380 ? 17.702 11.774 -29.055 1.00 89.44 380 LEU A CA 1
ATOM 2775 C C . LEU A 1 380 ? 16.384 11.125 -29.464 1.00 89.44 380 LEU A C 1
ATOM 2777 O O . LEU A 1 380 ? 16.404 10.130 -30.182 1.00 89.44 380 LEU A O 1
ATOM 2781 N N . ALA A 1 381 ? 15.245 11.717 -29.095 1.00 86.75 381 ALA A N 1
ATOM 2782 C CA . ALA A 1 381 ? 13.949 11.279 -29.611 1.00 86.75 381 ALA A CA 1
ATOM 2783 C C . ALA A 1 381 ? 13.873 11.429 -31.142 1.00 86.75 381 ALA A C 1
ATOM 2785 O O . ALA A 1 381 ? 13.435 10.507 -31.831 1.00 86.75 381 ALA A O 1
ATOM 2786 N N . ARG A 1 382 ? 14.375 12.545 -31.694 1.00 90.75 382 ARG A N 1
ATOM 2787 C CA . ARG A 1 382 ? 14.502 12.728 -33.151 1.00 90.75 382 ARG A CA 1
ATOM 2788 C C . ARG A 1 382 ? 15.466 11.722 -33.783 1.00 90.75 382 ARG A C 1
ATOM 2790 O O . ARG A 1 382 ? 15.143 11.166 -34.826 1.00 90.75 382 ARG A O 1
ATOM 2797 N N . MET A 1 383 ? 16.612 11.445 -33.155 1.00 93.56 383 MET A N 1
ATOM 2798 C CA . MET A 1 383 ? 17.542 10.411 -33.636 1.00 93.56 383 MET A CA 1
ATOM 2799 C C . MET A 1 383 ? 16.892 9.022 -33.648 1.00 93.56 383 MET A C 1
ATOM 2801 O O . MET A 1 383 ? 17.077 8.268 -34.597 1.00 93.56 383 MET A O 1
ATOM 2805 N N . ALA A 1 384 ? 16.097 8.692 -32.627 1.00 89.31 384 ALA A N 1
ATOM 2806 C CA . ALA A 1 384 ? 15.374 7.428 -32.557 1.00 89.31 384 ALA A CA 1
ATOM 2807 C C . ALA A 1 384 ? 14.326 7.294 -33.670 1.00 89.31 384 ALA A C 1
ATOM 2809 O O . ALA A 1 384 ? 14.176 6.220 -34.250 1.00 89.31 384 ALA A O 1
ATOM 2810 N N . ALA A 1 385 ? 13.599 8.372 -33.978 1.00 89.88 385 ALA A N 1
ATOM 2811 C CA . ALA A 1 385 ? 12.664 8.402 -35.101 1.00 89.88 385 ALA A CA 1
ATOM 2812 C C . ALA A 1 385 ? 13.391 8.211 -36.443 1.00 89.88 385 ALA A C 1
ATOM 2814 O O . ALA A 1 385 ? 12.989 7.360 -37.231 1.00 89.88 385 ALA A O 1
ATOM 2815 N N . LEU A 1 386 ? 14.513 8.908 -36.642 1.00 94.25 386 LEU A N 1
ATOM 2816 C CA . LEU A 1 386 ? 15.334 8.804 -37.849 1.00 94.25 386 LEU A CA 1
ATOM 2817 C C . LEU A 1 386 ? 15.859 7.380 -38.087 1.00 94.25 386 LEU A C 1
ATOM 2819 O O . LEU A 1 386 ? 15.796 6.886 -39.205 1.00 94.25 386 LEU A O 1
ATOM 2823 N N . LEU A 1 387 ? 16.343 6.677 -37.054 1.00 95.44 387 LEU A N 1
ATOM 2824 C CA . LEU A 1 387 ? 16.802 5.289 -37.223 1.00 95.44 387 LEU A CA 1
ATOM 2825 C C . LEU A 1 387 ? 15.669 4.342 -37.649 1.00 95.44 387 LEU A C 1
ATOM 2827 O O . LEU A 1 387 ? 15.904 3.440 -38.454 1.00 95.44 387 LEU A O 1
ATOM 2831 N N . ARG A 1 388 ? 14.445 4.557 -37.145 1.00 93.75 388 ARG A N 1
ATOM 2832 C CA . ARG A 1 388 ? 13.264 3.793 -37.581 1.00 93.75 388 ARG A CA 1
ATOM 2833 C C . ARG A 1 388 ? 12.929 4.083 -39.042 1.00 93.75 388 ARG A C 1
ATOM 2835 O O . ARG A 1 388 ? 12.706 3.140 -39.789 1.00 93.75 388 ARG A O 1
ATOM 2842 N N . GLU A 1 389 ? 12.959 5.349 -39.445 1.00 93.88 389 GLU A N 1
ATOM 2843 C CA . GLU A 1 389 ? 12.708 5.781 -40.825 1.00 93.88 389 GLU A CA 1
ATOM 2844 C C . GLU A 1 389 ? 13.732 5.198 -41.809 1.00 93.88 389 GLU A C 1
ATOM 2846 O O . GLU A 1 389 ? 13.351 4.625 -42.827 1.00 93.88 389 GLU A O 1
ATOM 2851 N N . LEU A 1 390 ? 15.025 5.242 -41.473 1.00 96.62 390 LEU A N 1
ATOM 2852 C CA . LEU A 1 390 ? 16.086 4.641 -42.288 1.00 96.62 390 LEU A CA 1
ATOM 2853 C C . LEU A 1 390 ? 15.903 3.126 -42.445 1.00 96.62 390 LEU A C 1
ATOM 2855 O O . LEU A 1 390 ? 16.042 2.592 -43.546 1.00 96.62 390 LEU A O 1
ATOM 2859 N N . ALA A 1 391 ? 15.583 2.429 -41.351 1.00 94.44 391 ALA A N 1
ATOM 2860 C CA . ALA A 1 391 ? 15.335 0.993 -41.386 1.00 94.44 391 ALA A CA 1
ATOM 2861 C C . ALA A 1 391 ? 14.080 0.649 -42.205 1.00 94.44 391 ALA A C 1
ATOM 2863 O O . ALA A 1 391 ? 14.078 -0.326 -42.955 1.00 94.44 391 ALA A O 1
ATOM 2864 N N . GLU A 1 392 ? 13.032 1.465 -42.103 1.00 92.25 392 GLU A N 1
ATOM 2865 C CA . GLU A 1 392 ? 11.794 1.309 -42.860 1.00 92.25 392 GLU A CA 1
ATOM 2866 C C . GLU A 1 392 ? 12.005 1.530 -44.362 1.00 92.25 392 GLU A C 1
ATOM 2868 O O . GLU A 1 392 ? 11.624 0.672 -45.161 1.00 92.25 392 GLU A O 1
ATOM 2873 N N . ALA A 1 393 ? 12.676 2.620 -44.745 1.00 91.69 393 ALA A N 1
ATOM 2874 C CA . ALA A 1 393 ? 13.013 2.924 -46.135 1.00 91.69 393 ALA A CA 1
ATOM 2875 C C . ALA A 1 393 ? 13.869 1.813 -46.768 1.00 91.69 393 ALA A C 1
ATOM 2877 O O . ALA A 1 393 ? 13.663 1.412 -47.920 1.00 91.69 393 ALA A O 1
ATOM 2878 N N . ALA A 1 394 ? 14.805 1.260 -45.996 1.00 93.00 394 ALA A N 1
ATOM 2879 C CA . ALA A 1 394 ? 15.665 0.180 -46.453 1.00 93.00 394 ALA A CA 1
ATOM 2880 C C . ALA A 1 394 ? 14.942 -1.172 -46.558 1.00 93.00 394 ALA A C 1
ATOM 2882 O O . ALA A 1 394 ? 15.235 -1.935 -47.480 1.00 93.00 394 ALA A O 1
ATOM 2883 N N . GLY A 1 395 ? 14.017 -1.461 -45.635 1.00 85.75 395 GLY A N 1
ATOM 2884 C CA . GLY A 1 395 ? 13.420 -2.784 -45.452 1.00 85.75 395 GLY A CA 1
ATOM 2885 C C . GLY A 1 395 ? 12.050 -3.014 -46.096 1.00 85.75 395 GLY A C 1
ATOM 2886 O O . GLY A 1 395 ? 11.690 -4.172 -46.303 1.00 85.75 395 GLY A O 1
ATOM 2887 N N . LYS A 1 396 ? 11.272 -1.974 -46.421 1.00 86.81 396 LYS A N 1
ATOM 2888 C CA . LYS A 1 396 ? 9.939 -2.134 -47.038 1.00 86.81 396 LYS A CA 1
ATOM 2889 C C . LYS A 1 396 ? 9.996 -2.163 -48.571 1.00 86.81 396 LYS A C 1
ATOM 2891 O O . LYS A 1 396 ? 10.826 -1.484 -49.177 1.00 86.81 396 LYS A O 1
ATOM 2896 N N . ALA A 1 397 ? 9.119 -2.987 -49.154 1.00 65.50 397 ALA A N 1
ATOM 2897 C CA . ALA A 1 397 ? 8.986 -3.218 -50.594 1.00 65.50 397 ALA A CA 1
ATOM 2898 C C . ALA A 1 397 ? 8.507 -1.981 -51.358 1.00 65.50 397 ALA A C 1
ATOM 2900 O O . ALA A 1 397 ? 7.585 -1.306 -50.844 1.00 65.50 397 ALA A O 1
#

pLDDT: mean 88.16, std 13.26, range [36.19, 98.62]

Sequence (397 aa):
MGTQVFEFDGAEGQRLAGRLETPSGPPSGHAVFAHCFSCSKSSRAAVYVSRALAAEGIGVLRFDFTGLEQSQGDFADSTFSGSVADVVAAAKALRKVGRAPRLLIGHSLGGAAVLAAAGQLKGVEQVVTLASPFEPREIEVLLGDAAAQIETRGEALVHLGGQSFLIRRQFLEDLRSQSQAARINALARPLLVMHASDDPIVPMASAMAIFDTAVQPKSFVSLGDRGHLLERREDAAYVAGVIAAWAGKGPEAERAQDLLEGGTGPSALVKAPSAFGYAQTLARLEAAIAEHGLTVFARIDHAAAARAAGLALAPTLVLLIGSPRVGTPLMAQTPDLAIELPLRLLVRSENGGGLAEIVFEDPVRAGARCRTPGEADPTLARMAALLRELAEAAGKA

Secondary structure (DSSP, 8-state):
-EEEEEEEE-TTSPEEEEEEEE-SS--SEEEEEE--TT--TTSHHHHHHHHHHHHTTEEEEEEPPTTSTTSSS-GGG--HHHHHHHHHHHHHHHHHTT---SEEEEETHHHHHHHHHHTT-TT--EEEEES--SSGGGGGGGGTTHHHHHHHHSEEEEEETTEEEEEEHHHHHHHHH---HHHHHT--S-EEEEE-TT-SSS-HHHHHHHHHHSPSSEEEEE-TT-TTT--SHHHHHHHHHHHHHHH--SHHHHHHHHHHTTS----SEEEEEEEEEHHHHHHHHHHHHHHTT-EEEEEEEHHHHHHHTT----SEEEEEEE-HHHHHHHHHH-GGGGGT-SEEEEEEE-TTT-EEEEEEE-HHHHHHTTS-TT---HHHHHHHHHHHHHHHHHH--

Radius of gyration: 29.84 Å; chains: 1; bounding box: 64×40×88 Å

Foldseek 3Di:
DDKDWDWFAFPVRWIWTKIKQAAPDAAPAEEEEAEDPPDFCPALLNVLLQNLLSPLRYIYIYIGFDCDDPIHHNSQPDALVSLLRRSLRSQVSCVVVVRRGQEYEYAASRLLSCLLNLVVDDNNAEYEYELYALQLLLQVVQQPPQNVVLVVVQWDWGQDPNDTGIYGVVRNVRSVVSHRLVSQQVSPHEYEYEYECPAPRHHVVRSVSSQVSHDPPYYYHYLYHCYRRVNDSVSSNVVSVVCSVVVDPDCVVVLVCVVPVDDDRPPLKDKFWAPDWQVQLVVQLVVLLVVVVKDFPDKDFPQVVQVVVVHHDFGKIKTQIGDCVLVVVVCVVQVQCVVCPPFIWMWGDDPPTDTIMIMGHQQQVVVCVRDDPPDGDVSSVVVNVSSVVSSCSSGPD